Protein AF-A0A418B7Q8-F1 (afdb_monomer_lite)

InterPro domains:
  IPR026971 Condensin subunit 1/Condensin-2 complex subunit D3 [PTHR14222] (1-294)

Organism: NCBI:txid157072

Sequence (397 aa):
MVEVYVPTIAACFMNPDVLLRRNVLLMLTQLILQGYIKWKDSLLHYFLHLVVDDDAELAHLARHVLSGPLLQKTPHLFTTKFVETIFVLNNVILPSVSAVGLVMSDAEVHALSFCGADLFPNRWKIYHFMLNTMSDFQKVDVTGKLTRGILEEVSEQKLPLHDNAKDIQDNSVERVVQDTLLVLSSSEIKLTHGGAGDDDDELEPSSMKEATRKLASKLSKKNLMVNVIPVVIGVKHQLEAKRSPVMRYLLHYIQDLM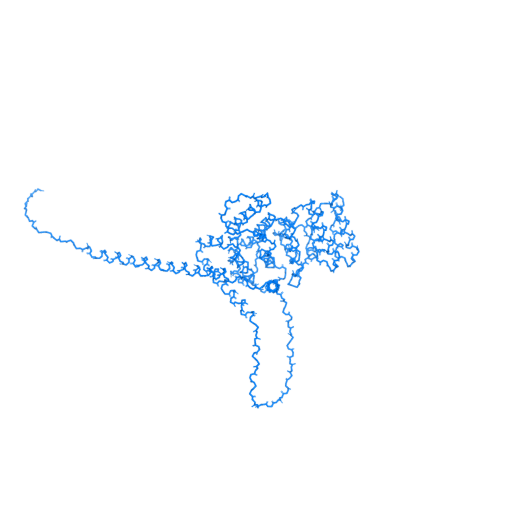TSFKEEVMDVLNTDPQLAKEIAFDLKQYKAMKLAKSRPSLGGGPAVLPGASIVPLGVTSTPLLKKHMTPLTRILRERRASFNDYSDGTLFSVLSWMSESSDCRRRGDENAGLLSDVQAENLAHRAYPHRPAGGVRSRGG

pLDDT: mean 76.62, std 21.75, range [29.36, 98.38]

Foldseek 3Di:
DCAVCLVVLLCLLLPPDPVSVQVSLVVVLVCCLVPVDDDAQLNVLSLLLQCLDPDPVSVVVSLCSVLPSVCVVPVCVCLLCVLVLLLLQLLADDPVVVVSVNPDDSVSSVSSYLFDQVSVVSSVSSLLSSLQSDDLLSLLSSLLCLLVVQLLCVLVCVQPDDLDQVVDDSNHSLSSLLVSLVSLLDPSSDLPCPDDDPDPDPDDQPDPVSVVSVVSVVSSLVCCLPGRLVSLLSSCVSCVSSVYPSNLSSLSSVLSCCQPPVPSNVVNCVVPLVSLVVSLVVNVVSVVVVVVVPDPPPDPDPDDDPDDDDDDDDDPPDPPPPPRQGPVNVVVVVVVVVDDDDRPPSSVVSSVVSVVVVVVVVVVVVVVVVVVVVVVVVVVPPPDDDDDDDDDDYDDD

Structure (mmCIF, N/CA/C/O backbone):
data_AF-A0A418B7Q8-F1
#
_entry.id   AF-A0A418B7Q8-F1
#
loop_
_atom_site.group_PDB
_atom_site.id
_atom_site.type_symbol
_atom_site.label_atom_id
_atom_site.label_alt_id
_atom_site.label_comp_id
_atom_site.label_asym_id
_atom_site.label_entity_id
_atom_site.label_seq_id
_atom_site.pdbx_PDB_ins_code
_atom_site.Cartn_x
_atom_site.Cartn_y
_atom_site.Cartn_z
_atom_site.occupancy
_atom_site.B_iso_or_equiv
_atom_site.auth_seq_id
_atom_site.auth_comp_id
_atom_site.auth_asym_id
_atom_site.auth_atom_id
_atom_site.pdbx_PDB_model_num
ATOM 1 N N . MET A 1 1 ? 10.185 14.971 -26.525 1.00 63.34 1 MET A N 1
ATOM 2 C CA . MET A 1 1 ? 10.301 13.988 -27.630 1.00 63.34 1 MET A CA 1
ATOM 3 C C . MET A 1 1 ? 10.555 12.559 -27.140 1.00 63.34 1 MET A C 1
ATOM 5 O O . MET A 1 1 ? 9.801 11.694 -27.548 1.00 63.34 1 MET A O 1
ATOM 9 N N . VAL A 1 2 ? 11.525 12.287 -26.251 1.00 71.19 2 VAL A N 1
ATOM 10 C CA . VAL A 1 2 ? 11.793 10.913 -25.730 1.00 71.19 2 VAL A CA 1
ATOM 11 C C . VAL A 1 2 ? 10.663 10.376 -24.836 1.00 71.19 2 VAL A C 1
ATOM 13 O O . VAL A 1 2 ? 10.351 9.192 -24.827 1.00 71.19 2 VAL A O 1
ATOM 16 N N . GLU A 1 3 ? 9.997 11.280 -24.129 1.00 74.50 3 GLU A N 1
ATOM 17 C CA . GLU A 1 3 ? 8.957 11.000 -23.141 1.00 74.50 3 GLU A CA 1
ATOM 18 C C . GLU A 1 3 ? 7.726 10.200 -23.610 1.00 74.50 3 GLU A C 1
ATOM 20 O O . GLU A 1 3 ? 7.009 9.677 -22.757 1.00 74.50 3 GLU A O 1
ATOM 25 N N . VAL A 1 4 ? 7.457 10.137 -24.918 1.00 81.50 4 VAL A N 1
ATOM 26 C CA . VAL A 1 4 ? 6.321 9.390 -25.497 1.00 81.50 4 VAL A CA 1
ATOM 27 C C . VAL A 1 4 ? 6.614 7.887 -25.542 1.00 81.50 4 VAL A C 1
ATOM 29 O O . VAL A 1 4 ? 5.703 7.078 -25.436 1.00 81.50 4 VAL A O 1
ATOM 32 N N . TYR A 1 5 ? 7.891 7.509 -25.629 1.00 85.12 5 TYR A N 1
ATOM 33 C CA . TYR A 1 5 ? 8.319 6.112 -25.725 1.00 85.12 5 TYR A CA 1
ATOM 34 C C . TYR A 1 5 ? 8.523 5.446 -24.363 1.00 85.12 5 TYR A C 1
ATOM 36 O O . TYR A 1 5 ? 8.725 4.238 -24.297 1.00 85.12 5 TYR A O 1
ATOM 44 N N . VAL A 1 6 ? 8.482 6.213 -23.269 1.00 86.50 6 VAL A N 1
ATOM 45 C CA . VAL A 1 6 ? 8.775 5.710 -21.919 1.00 86.50 6 VAL A CA 1
ATOM 46 C C . VAL A 1 6 ? 7.870 4.541 -21.517 1.00 86.50 6 VAL A C 1
ATOM 48 O O . VAL A 1 6 ? 8.426 3.541 -21.073 1.00 86.50 6 VAL A O 1
ATOM 51 N N . PRO A 1 7 ? 6.535 4.584 -21.710 1.00 84.88 7 PRO A N 1
ATOM 52 C CA . PRO A 1 7 ? 5.680 3.437 -21.401 1.00 84.88 7 PRO A CA 1
ATOM 53 C C . PRO A 1 7 ? 6.035 2.198 -22.232 1.00 84.88 7 PRO A C 1
ATOM 55 O O . PRO A 1 7 ? 6.138 1.103 -21.693 1.00 84.88 7 PRO A O 1
ATOM 58 N N . THR A 1 8 ? 6.314 2.371 -23.529 1.00 88.06 8 THR A N 1
ATOM 59 C CA . THR A 1 8 ? 6.710 1.272 -24.425 1.00 88.06 8 THR A CA 1
ATOM 60 C C . THR A 1 8 ? 8.033 0.637 -24.003 1.00 88.06 8 THR A C 1
ATOM 62 O O . THR A 1 8 ? 8.157 -0.582 -24.005 1.00 88.06 8 THR A O 1
ATOM 65 N N . ILE A 1 9 ? 9.016 1.450 -23.609 1.00 91.62 9 ILE A N 1
ATOM 66 C CA . ILE A 1 9 ? 10.303 0.963 -23.100 1.00 91.62 9 ILE A CA 1
ATOM 67 C C . ILE A 1 9 ? 10.104 0.273 -21.744 1.00 91.62 9 ILE A C 1
ATOM 69 O O . ILE A 1 9 ? 10.672 -0.790 -21.517 1.00 91.62 9 ILE A O 1
ATOM 73 N N . ALA A 1 10 ? 9.285 0.837 -20.853 1.00 91.44 10 ALA A N 1
ATOM 74 C CA . ALA A 1 10 ? 9.003 0.260 -19.540 1.00 91.44 10 ALA A CA 1
ATOM 75 C C . ALA A 1 10 ? 8.251 -1.080 -19.634 1.00 91.44 10 ALA A C 1
ATOM 77 O O . ALA A 1 10 ? 8.519 -1.983 -18.844 1.00 91.44 10 ALA A O 1
ATOM 78 N N . ALA A 1 11 ? 7.395 -1.262 -20.644 1.00 91.00 11 ALA A N 1
ATOM 79 C CA . ALA A 1 11 ? 6.723 -2.532 -20.918 1.00 91.00 11 ALA A CA 1
ATOM 80 C C . ALA A 1 11 ? 7.703 -3.692 -21.179 1.00 91.00 11 ALA A C 1
ATOM 82 O O . ALA A 1 11 ? 7.358 -4.850 -20.942 1.00 91.00 11 ALA A O 1
ATOM 83 N N . CYS A 1 12 ? 8.954 -3.410 -21.570 1.00 94.50 12 CYS A N 1
ATOM 84 C CA . CYS A 1 12 ? 10.000 -4.429 -21.668 1.00 94.50 12 CYS A CA 1
ATOM 85 C C . CYS A 1 12 ? 10.327 -5.098 -20.321 1.00 94.50 12 CYS A C 1
ATOM 87 O O . CYS A 1 12 ? 10.913 -6.175 -20.329 1.00 94.50 12 CYS A O 1
ATOM 89 N N . PHE A 1 13 ? 9.929 -4.533 -19.174 1.00 94.31 13 PHE A N 1
ATOM 90 C CA . PHE A 1 13 ? 10.011 -5.211 -17.873 1.00 94.31 13 PHE A CA 1
ATOM 91 C C . PHE A 1 13 ? 9.101 -6.433 -17.753 1.00 94.31 13 PHE A C 1
ATOM 93 O O . PHE A 1 13 ? 9.298 -7.232 -16.850 1.00 94.31 13 PHE A O 1
ATOM 100 N N . MET A 1 14 ? 8.144 -6.614 -18.661 1.00 92.06 14 MET A N 1
ATOM 101 C CA . MET A 1 14 ? 7.314 -7.823 -18.727 1.00 92.06 14 MET A CA 1
ATOM 102 C C . MET A 1 14 ? 7.863 -8.851 -19.719 1.00 92.06 14 MET A C 1
ATOM 104 O O . MET A 1 14 ? 7.254 -9.894 -19.946 1.00 92.06 14 MET A O 1
ATOM 108 N N . ASN A 1 15 ? 8.994 -8.558 -20.367 1.00 94.75 15 ASN A N 1
ATOM 109 C CA . ASN A 1 15 ? 9.578 -9.461 -21.345 1.00 94.75 15 ASN A CA 1
ATOM 110 C C . ASN A 1 15 ? 10.195 -10.682 -20.643 1.00 94.75 15 ASN A C 1
ATOM 112 O O . ASN A 1 15 ? 10.831 -10.499 -19.605 1.00 94.75 15 ASN A O 1
ATOM 116 N N . PRO A 1 16 ? 10.069 -11.906 -21.188 1.00 94.75 16 PRO A N 1
ATOM 117 C CA . PRO A 1 16 ? 10.683 -13.099 -20.601 1.00 94.75 16 PRO A CA 1
ATOM 118 C C . PRO A 1 16 ? 12.219 -13.044 -20.526 1.00 94.75 16 PRO A C 1
ATOM 120 O O . PRO A 1 16 ? 12.795 -13.728 -19.684 1.00 94.75 16 PRO A O 1
ATOM 123 N N . ASP A 1 17 ? 12.887 -12.246 -21.367 1.00 97.19 17 ASP A N 1
ATOM 124 C CA . ASP A 1 17 ? 14.346 -12.115 -21.354 1.00 97.19 17 ASP A CA 1
ATOM 125 C C . ASP A 1 17 ? 14.847 -11.247 -20.185 1.00 97.19 17 ASP A C 1
ATOM 127 O O . ASP A 1 17 ? 14.722 -10.018 -20.180 1.00 97.19 17 ASP A O 1
ATOM 131 N N . VAL A 1 18 ? 15.488 -11.900 -19.212 1.00 97.19 18 VAL A N 1
ATOM 132 C CA . VAL A 1 18 ? 16.089 -11.275 -18.023 1.00 97.19 18 VAL A CA 1
ATOM 133 C C . VAL A 1 18 ? 17.151 -10.234 -18.396 1.00 97.19 18 VAL A C 1
ATOM 135 O O . VAL A 1 18 ? 17.241 -9.188 -17.745 1.00 97.19 18 VAL A O 1
ATOM 138 N N . LEU A 1 19 ? 17.941 -10.469 -19.453 1.00 96.81 19 LEU A N 1
ATOM 139 C CA . LEU A 1 19 ? 18.976 -9.524 -19.883 1.00 96.81 19 LEU A CA 1
ATOM 140 C C . LEU A 1 19 ? 18.351 -8.238 -20.420 1.00 96.81 19 LEU A C 1
ATOM 142 O O . LEU A 1 19 ? 18.812 -7.144 -20.080 1.00 96.81 19 LEU A O 1
ATOM 146 N N . LEU A 1 20 ? 17.273 -8.354 -21.201 1.00 97.12 20 LEU A N 1
ATOM 147 C CA . LEU A 1 20 ? 16.509 -7.199 -21.658 1.00 97.12 20 LEU A CA 1
ATOM 148 C C . LEU A 1 20 ? 15.931 -6.423 -20.470 1.00 97.12 20 LEU A C 1
ATOM 150 O O . LEU A 1 20 ? 16.161 -5.215 -20.382 1.00 97.12 20 LEU A O 1
ATOM 154 N N . ARG A 1 21 ? 15.253 -7.097 -19.527 1.00 97.50 21 ARG A N 1
ATOM 155 C CA . ARG A 1 21 ? 14.695 -6.439 -18.329 1.00 97.50 21 ARG A CA 1
ATOM 156 C C . ARG A 1 21 ? 15.773 -5.681 -17.548 1.00 97.50 21 ARG A C 1
ATOM 158 O O . ARG A 1 21 ? 15.594 -4.506 -17.224 1.00 97.50 21 ARG A O 1
ATOM 165 N N . ARG A 1 22 ? 16.930 -6.313 -17.316 1.00 97.88 22 ARG A N 1
ATOM 166 C CA . ARG A 1 22 ? 18.082 -5.714 -16.622 1.00 97.88 22 ARG A CA 1
ATOM 167 C C . ARG A 1 22 ? 18.630 -4.486 -17.350 1.00 97.88 22 ARG A C 1
ATOM 169 O O . ARG A 1 22 ? 18.852 -3.451 -16.722 1.00 97.88 22 ARG A O 1
ATOM 176 N N . ASN A 1 23 ? 18.847 -4.581 -18.660 1.00 97.44 23 ASN A N 1
ATOM 177 C CA . ASN A 1 23 ? 19.384 -3.475 -19.456 1.00 97.44 23 ASN A CA 1
ATOM 178 C C . ASN A 1 23 ? 18.423 -2.284 -19.482 1.00 97.44 23 ASN A C 1
ATOM 180 O O . ASN A 1 23 ? 18.850 -1.139 -19.321 1.00 97.44 23 ASN A O 1
ATOM 184 N N . VAL A 1 24 ? 17.122 -2.549 -19.614 1.00 97.12 24 VAL A N 1
ATOM 185 C CA . VAL A 1 24 ? 16.088 -1.512 -19.562 1.00 97.12 24 VAL A CA 1
ATOM 186 C C . VAL A 1 24 ? 16.040 -0.859 -18.182 1.00 97.12 24 VAL A C 1
ATOM 188 O O . VAL A 1 24 ? 15.937 0.365 -18.104 1.00 97.12 24 VAL A O 1
ATOM 191 N N . LEU A 1 25 ? 16.190 -1.633 -17.099 1.00 97.25 25 LEU A N 1
ATOM 192 C CA . LEU A 1 25 ? 16.186 -1.106 -15.733 1.00 97.25 25 LEU A CA 1
ATOM 193 C C . LEU A 1 25 ? 17.332 -0.113 -15.546 1.00 97.25 25 LEU A C 1
ATOM 195 O O . LEU A 1 25 ? 17.110 1.012 -15.096 1.00 97.25 25 LEU A O 1
ATOM 199 N N . LEU A 1 26 ? 18.547 -0.501 -15.934 1.00 96.94 26 LEU A N 1
ATOM 200 C CA . LEU A 1 26 ? 19.730 0.351 -15.821 1.00 96.94 26 LEU A CA 1
ATOM 201 C C . LEU A 1 26 ? 19.615 1.605 -16.697 1.00 96.94 26 LEU A C 1
ATOM 203 O O . LEU A 1 26 ? 19.874 2.708 -16.216 1.00 96.94 26 LEU A O 1
ATOM 207 N N . MET A 1 27 ? 19.170 1.452 -17.945 1.00 96.06 27 MET A N 1
ATOM 208 C CA . MET A 1 27 ? 18.976 2.565 -18.875 1.00 96.06 27 MET A CA 1
ATOM 209 C C . MET A 1 27 ? 17.941 3.570 -18.351 1.00 96.06 27 MET A C 1
ATOM 211 O O . MET A 1 27 ? 18.242 4.759 -18.248 1.00 96.06 27 MET A O 1
ATOM 215 N N . LEU A 1 28 ? 16.733 3.121 -17.986 1.00 95.06 28 LEU A N 1
ATOM 216 C CA . LEU A 1 28 ? 15.683 4.012 -17.474 1.00 95.06 28 LEU A CA 1
ATOM 217 C C . LEU A 1 28 ? 16.121 4.695 -16.178 1.00 95.06 28 LEU A C 1
ATOM 219 O O . LEU A 1 28 ? 15.894 5.891 -16.009 1.00 95.06 28 LEU A O 1
ATOM 223 N N . THR A 1 29 ? 16.817 3.972 -15.301 1.00 95.19 29 THR A N 1
ATOM 224 C CA . THR A 1 29 ? 17.395 4.542 -14.079 1.00 95.19 29 THR A CA 1
ATOM 225 C C . THR A 1 29 ? 18.360 5.679 -14.395 1.00 95.19 29 THR A C 1
ATOM 227 O O . THR A 1 29 ? 18.221 6.764 -13.836 1.00 95.19 29 THR A O 1
ATOM 230 N N . GLN A 1 30 ? 19.309 5.478 -15.314 1.00 95.31 30 GLN A N 1
ATOM 231 C CA . GLN A 1 30 ? 20.268 6.518 -15.703 1.00 95.31 30 GLN A CA 1
ATOM 232 C C . GLN A 1 30 ? 19.572 7.747 -16.293 1.00 95.31 30 GLN A C 1
ATOM 234 O O . GLN A 1 30 ? 19.874 8.870 -15.889 1.00 95.31 30 GLN A O 1
ATOM 239 N N . LEU A 1 31 ? 18.592 7.544 -17.177 1.00 93.88 31 LEU A N 1
ATOM 240 C CA . LEU A 1 31 ? 17.830 8.636 -17.784 1.00 93.88 31 LEU A CA 1
ATOM 241 C C . LEU A 1 31 ? 17.041 9.443 -16.743 1.00 93.88 31 LEU A C 1
ATOM 243 O O . LEU A 1 31 ? 17.007 10.675 -16.816 1.00 93.88 31 LEU A O 1
ATOM 247 N N . ILE A 1 32 ? 16.451 8.774 -15.745 1.00 92.94 32 ILE A N 1
ATOM 248 C CA . ILE A 1 32 ? 15.782 9.443 -14.623 1.00 92.94 32 ILE A CA 1
ATOM 249 C C . ILE A 1 32 ? 16.805 10.223 -13.797 1.00 92.94 32 ILE A C 1
ATOM 251 O O . ILE A 1 32 ? 16.600 11.408 -13.530 1.00 92.94 32 ILE A O 1
ATOM 255 N N . LEU A 1 33 ? 17.934 9.613 -13.422 1.00 93.62 33 LEU A N 1
ATOM 256 C CA . LEU A 1 33 ? 18.963 10.247 -12.589 1.00 93.62 33 LEU A CA 1
ATOM 257 C C . LEU A 1 33 ? 19.615 11.458 -13.262 1.00 93.62 33 LEU A C 1
ATOM 259 O O . LEU A 1 33 ? 19.807 12.481 -12.605 1.00 93.62 33 LEU A O 1
ATOM 263 N N . GLN A 1 34 ? 19.835 11.401 -14.573 1.00 94.00 34 GLN A N 1
ATOM 264 C CA . GLN A 1 34 ? 20.354 12.514 -15.374 1.00 94.00 34 GLN A CA 1
ATOM 265 C C . GLN A 1 34 ? 19.292 13.583 -15.684 1.00 94.00 34 GLN A C 1
ATOM 267 O O . GLN A 1 34 ? 19.628 14.677 -16.118 1.00 94.00 34 GLN A O 1
ATOM 272 N N . GLY A 1 35 ? 18.011 13.309 -15.407 1.00 90.00 35 GLY A N 1
ATOM 273 C CA . GLY A 1 35 ? 16.923 14.279 -15.574 1.00 90.00 35 GLY A CA 1
ATOM 274 C C . GLY A 1 35 ? 16.369 14.369 -16.994 1.00 90.00 35 GLY A C 1
ATOM 275 O O . GLY A 1 35 ? 15.616 15.294 -17.285 1.00 90.00 35 GLY A O 1
ATOM 276 N N . TYR A 1 36 ? 16.692 13.403 -17.858 1.00 89.62 36 TYR A N 1
ATOM 277 C CA . TYR A 1 36 ? 16.102 13.286 -19.193 1.00 89.62 36 TYR A CA 1
ATOM 278 C C . TYR A 1 36 ? 14.656 12.777 -19.155 1.00 89.62 36 TYR A C 1
ATOM 280 O O . TYR A 1 36 ? 13.881 13.061 -20.066 1.00 89.62 36 TYR A O 1
ATOM 288 N N . ILE A 1 37 ? 14.296 12.023 -18.109 1.00 88.19 37 ILE A N 1
ATOM 289 C CA . ILE A 1 37 ? 12.949 11.492 -17.874 1.00 88.19 37 ILE A CA 1
ATOM 290 C C . ILE A 1 37 ? 12.502 11.860 -16.454 1.00 88.19 37 ILE A C 1
ATOM 292 O O . ILE A 1 37 ? 13.276 11.763 -15.502 1.00 88.19 37 ILE A O 1
ATOM 296 N N . LYS A 1 38 ? 11.238 12.265 -16.303 1.00 83.06 38 LYS A N 1
ATOM 297 C CA . LYS A 1 38 ? 10.583 12.457 -15.000 1.00 83.06 38 LYS A CA 1
ATOM 298 C C . LYS A 1 38 ? 9.802 11.206 -14.596 1.00 83.06 38 LYS A C 1
ATOM 300 O O . LYS A 1 38 ? 9.367 10.443 -15.455 1.00 83.06 38 LYS A O 1
ATOM 305 N N . TRP A 1 39 ? 9.567 11.037 -13.295 1.00 82.06 39 TRP A N 1
ATOM 306 C CA . TRP A 1 39 ? 8.590 10.070 -12.791 1.00 82.06 39 TRP A CA 1
ATOM 307 C C . TRP A 1 39 ? 7.199 10.419 -13.326 1.00 82.06 39 TRP A C 1
ATOM 309 O O . TRP A 1 39 ? 6.574 11.364 -12.852 1.00 82.06 39 TRP A O 1
ATOM 319 N N . LYS A 1 40 ? 6.752 9.691 -14.350 1.00 71.06 40 LYS A N 1
ATOM 320 C CA . LYS A 1 40 ? 5.365 9.709 -14.830 1.00 71.06 40 LYS A CA 1
ATOM 321 C C . LYS A 1 40 ? 4.528 8.701 -14.050 1.00 71.06 40 LYS A C 1
ATOM 323 O O . LYS A 1 40 ? 5.089 7.786 -13.446 1.00 71.06 40 LYS A O 1
ATOM 328 N N . ASP A 1 41 ? 3.209 8.855 -14.110 1.00 64.31 41 ASP A N 1
ATOM 329 C CA . ASP A 1 41 ? 2.259 8.141 -13.249 1.00 64.31 41 ASP A CA 1
ATOM 330 C C . ASP A 1 41 ? 2.405 6.611 -13.311 1.00 64.31 41 ASP A C 1
ATOM 332 O O . ASP A 1 41 ? 2.506 5.957 -12.274 1.00 6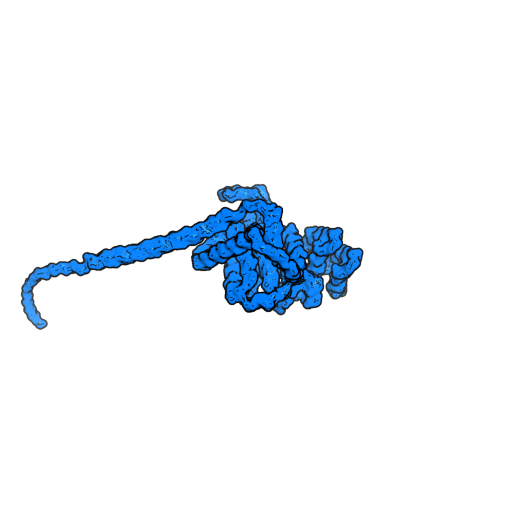4.31 41 ASP A O 1
ATOM 336 N N . SER A 1 42 ? 2.592 6.033 -14.499 1.00 75.56 42 SER A N 1
ATOM 337 C CA . SER A 1 42 ? 2.766 4.582 -14.646 1.00 75.56 42 SER A CA 1
ATOM 338 C C . SER A 1 42 ? 4.176 4.060 -14.347 1.00 75.56 42 SER A C 1
ATOM 340 O O . SER A 1 42 ? 4.330 2.892 -13.990 1.00 75.56 42 SER A O 1
ATOM 342 N N . LEU A 1 43 ? 5.222 4.889 -14.469 1.00 88.12 43 LEU A N 1
ATOM 343 C CA . LEU A 1 43 ? 6.612 4.410 -14.506 1.00 88.12 43 LEU A CA 1
ATOM 344 C C . LEU A 1 43 ? 7.038 3.735 -13.200 1.00 88.12 43 LEU A C 1
ATOM 346 O O . LEU A 1 43 ? 7.758 2.739 -13.224 1.00 88.12 43 LEU A O 1
ATOM 350 N N . LEU A 1 44 ? 6.568 4.246 -12.061 1.00 91.56 44 LEU A N 1
ATOM 351 C CA . LEU A 1 44 ? 6.838 3.627 -10.767 1.00 91.56 44 LEU A CA 1
ATOM 352 C C . LEU A 1 44 ? 6.315 2.187 -10.709 1.00 91.56 44 LEU A C 1
ATOM 354 O O . LEU A 1 44 ? 7.022 1.310 -10.224 1.00 91.56 44 LEU A O 1
ATOM 358 N N . HIS A 1 45 ? 5.112 1.928 -11.219 1.00 91.94 45 HIS A N 1
ATOM 359 C CA . HIS A 1 45 ? 4.479 0.613 -11.139 1.00 91.94 45 HIS A CA 1
ATOM 360 C C . HIS A 1 45 ? 5.256 -0.445 -11.931 1.00 91.94 45 HIS A C 1
ATOM 362 O O . HIS A 1 45 ? 5.416 -1.566 -11.452 1.00 91.94 45 HIS A O 1
ATOM 368 N N . TYR A 1 46 ? 5.843 -0.070 -13.072 1.00 93.50 46 TYR A N 1
ATOM 369 C CA . TYR A 1 46 ? 6.772 -0.930 -13.810 1.00 93.50 46 TYR A CA 1
ATOM 370 C C . TYR A 1 46 ? 7.995 -1.308 -12.958 1.00 93.50 46 TYR A C 1
ATOM 372 O O . TYR A 1 46 ? 8.348 -2.481 -12.858 1.00 93.50 46 TYR A O 1
ATOM 380 N N . PHE A 1 47 ? 8.617 -0.339 -12.282 1.00 95.50 47 PHE A N 1
ATOM 381 C CA . PHE A 1 47 ? 9.743 -0.616 -11.384 1.00 95.50 47 PHE A CA 1
ATOM 382 C C . PHE A 1 47 ? 9.333 -1.468 -10.169 1.00 95.50 47 PHE A C 1
ATOM 384 O O . PHE A 1 47 ? 10.087 -2.349 -9.760 1.00 95.50 47 PHE A O 1
ATOM 391 N N . LEU A 1 48 ? 8.147 -1.234 -9.596 1.00 95.50 48 LEU A N 1
ATOM 392 C CA . LEU A 1 48 ? 7.623 -2.033 -8.484 1.00 95.50 48 LEU A CA 1
ATOM 393 C C . LEU A 1 48 ? 7.319 -3.477 -8.897 1.00 95.50 48 LEU A C 1
ATOM 395 O O . LEU A 1 48 ? 7.469 -4.374 -8.074 1.00 95.50 48 LEU A O 1
ATOM 399 N N . HIS A 1 49 ? 6.962 -3.728 -10.157 1.00 94.88 49 HIS A N 1
ATOM 400 C CA . HIS A 1 49 ? 6.818 -5.092 -10.661 1.00 94.88 49 HIS A CA 1
ATOM 401 C C . HIS A 1 49 ? 8.151 -5.858 -10.605 1.00 94.88 49 HIS A C 1
ATOM 403 O O . HIS A 1 49 ? 8.186 -7.002 -10.160 1.00 94.88 49 HIS A O 1
ATOM 409 N N . LEU A 1 50 ? 9.269 -5.197 -10.934 1.00 97.00 50 LEU A N 1
ATOM 410 C CA . LEU A 1 50 ? 10.602 -5.804 -10.843 1.00 97.00 50 LEU A CA 1
ATOM 411 C C . LEU A 1 50 ? 11.061 -6.073 -9.402 1.00 97.00 50 LEU A C 1
ATOM 413 O O . LEU A 1 50 ? 11.930 -6.909 -9.189 1.00 97.00 50 LEU A O 1
ATOM 417 N N . VAL A 1 51 ? 10.497 -5.410 -8.386 1.00 97.00 51 VAL A N 1
ATOM 418 C CA . VAL A 1 51 ? 10.835 -5.683 -6.968 1.00 97.00 51 VAL A CA 1
ATOM 419 C C . VAL A 1 51 ? 10.515 -7.128 -6.573 1.00 97.00 51 VAL A C 1
ATOM 421 O O . VAL A 1 51 ? 11.118 -7.666 -5.640 1.00 97.00 51 VAL A O 1
ATOM 424 N N . VAL A 1 52 ? 9.573 -7.752 -7.278 1.00 96.75 52 VAL A N 1
ATOM 425 C CA . VAL A 1 52 ? 9.112 -9.128 -7.066 1.00 96.75 52 VAL A CA 1
ATOM 426 C C . VAL A 1 52 ? 9.356 -10.013 -8.291 1.00 96.75 52 VAL A C 1
ATOM 428 O O . VAL A 1 52 ? 8.643 -10.996 -8.467 1.00 96.75 52 VAL A O 1
ATOM 431 N N . ASP A 1 53 ? 10.351 -9.664 -9.112 1.00 97.19 53 ASP A N 1
ATOM 432 C CA . ASP A 1 53 ? 10.761 -10.440 -10.286 1.00 97.19 53 ASP A CA 1
ATOM 433 C C . ASP A 1 53 ? 11.141 -11.887 -9.911 1.00 97.19 53 ASP A C 1
ATOM 435 O O . ASP A 1 53 ? 11.645 -12.148 -8.811 1.00 97.19 53 ASP A O 1
ATOM 439 N N . ASP A 1 54 ? 10.900 -12.820 -10.834 1.00 94.88 54 ASP A N 1
ATOM 440 C CA . ASP A 1 54 ? 11.257 -14.233 -10.677 1.00 94.88 54 ASP A CA 1
ATOM 441 C C . ASP A 1 54 ? 12.781 -14.437 -10.591 1.00 94.88 54 ASP A C 1
ATOM 443 O O . ASP A 1 54 ? 13.249 -15.348 -9.902 1.00 94.88 54 ASP A O 1
ATOM 447 N N . ASP A 1 55 ? 13.569 -13.582 -11.256 1.00 97.44 55 ASP A N 1
ATOM 448 C CA . ASP A 1 55 ? 15.024 -13.556 -11.136 1.00 97.44 55 ASP A CA 1
ATOM 449 C C . ASP A 1 55 ? 15.448 -12.778 -9.880 1.00 97.44 55 ASP A C 1
ATOM 451 O O . ASP A 1 55 ? 15.273 -11.562 -9.761 1.00 97.44 55 ASP A O 1
ATOM 455 N N . ALA A 1 56 ? 16.038 -13.493 -8.919 1.00 96.75 56 ALA A N 1
ATOM 456 C CA . ALA A 1 56 ? 16.375 -12.939 -7.609 1.00 96.75 56 ALA A CA 1
ATOM 457 C C . ALA A 1 56 ? 17.411 -11.802 -7.675 1.00 96.75 56 ALA A C 1
ATOM 459 O O . ALA A 1 56 ? 17.336 -10.856 -6.883 1.00 96.75 56 ALA A O 1
ATOM 460 N N . GLU A 1 57 ? 18.356 -11.877 -8.617 1.00 97.06 57 GLU A N 1
ATOM 461 C CA . GLU A 1 57 ? 19.391 -10.861 -8.822 1.00 97.06 57 GLU A CA 1
ATOM 462 C C . GLU A 1 57 ? 18.791 -9.571 -9.386 1.00 97.06 57 GLU A C 1
ATOM 464 O O . GLU A 1 57 ? 19.083 -8.475 -8.899 1.00 97.06 57 GLU A O 1
ATOM 469 N N . LEU A 1 58 ? 17.897 -9.683 -10.370 1.00 97.62 58 LEU A N 1
ATOM 470 C CA . LEU A 1 58 ? 17.161 -8.552 -10.916 1.00 97.62 58 LEU A CA 1
ATOM 471 C C . LEU A 1 58 ? 16.228 -7.932 -9.871 1.00 97.62 58 LEU A C 1
ATOM 473 O O . LEU A 1 58 ? 16.226 -6.709 -9.716 1.00 97.62 58 LEU A O 1
ATOM 477 N N . ALA A 1 59 ? 15.515 -8.745 -9.088 1.00 97.56 59 ALA A N 1
ATOM 478 C CA . ALA A 1 59 ? 14.683 -8.256 -7.991 1.00 97.56 59 ALA A CA 1
ATOM 479 C C . ALA A 1 59 ? 15.500 -7.542 -6.903 1.00 97.56 59 ALA A C 1
ATOM 481 O O . ALA A 1 59 ? 15.057 -6.556 -6.302 1.00 97.56 59 ALA A O 1
ATOM 482 N N . HIS A 1 60 ? 16.715 -8.017 -6.620 1.00 97.38 60 HIS A N 1
ATOM 483 C CA . HIS A 1 60 ? 17.639 -7.335 -5.718 1.00 97.38 60 HIS A CA 1
ATOM 484 C C . HIS A 1 60 ? 18.125 -6.000 -6.300 1.00 97.38 60 HIS A C 1
ATOM 486 O O . HIS A 1 60 ? 18.067 -4.978 -5.612 1.00 97.38 60 HIS A O 1
ATOM 492 N N . LEU A 1 61 ? 18.526 -5.984 -7.574 1.00 97.75 61 LEU A N 1
ATOM 493 C CA . LEU A 1 61 ? 18.955 -4.776 -8.276 1.00 97.75 61 LEU A CA 1
ATOM 494 C C . LEU A 1 61 ? 17.843 -3.719 -8.321 1.00 97.75 61 LEU A C 1
ATOM 496 O O . LEU A 1 61 ? 18.099 -2.556 -8.013 1.00 97.75 61 LEU A O 1
ATOM 500 N N . ALA A 1 62 ? 16.610 -4.116 -8.644 1.00 97.56 62 ALA A N 1
ATOM 501 C CA . ALA A 1 62 ? 15.452 -3.228 -8.675 1.00 97.56 62 ALA A CA 1
ATOM 502 C C . ALA A 1 62 ? 15.199 -2.587 -7.306 1.00 97.56 62 ALA A C 1
ATOM 504 O O . ALA A 1 62 ? 15.056 -1.366 -7.217 1.00 97.56 62 ALA A O 1
ATOM 505 N N . ARG A 1 63 ? 15.235 -3.386 -6.228 1.00 97.56 63 ARG A N 1
ATOM 506 C CA . ARG A 1 63 ? 15.129 -2.877 -4.852 1.00 97.56 63 ARG A CA 1
ATOM 507 C C . ARG A 1 63 ? 16.235 -1.880 -4.533 1.00 97.56 63 ARG A C 1
ATOM 509 O O . ARG A 1 63 ? 15.922 -0.795 -4.060 1.00 97.56 63 ARG A O 1
ATOM 516 N N . HIS A 1 64 ? 17.492 -2.214 -4.829 1.00 96.69 64 HIS A N 1
ATOM 517 C CA . HIS A 1 64 ? 18.641 -1.346 -4.558 1.00 96.69 64 HIS A CA 1
ATOM 518 C C . HIS A 1 64 ? 18.534 0.001 -5.284 1.00 96.69 64 HIS A C 1
ATOM 520 O O . HIS A 1 64 ? 18.722 1.062 -4.688 1.00 96.69 64 HIS A O 1
ATOM 526 N N . VAL A 1 65 ? 18.193 -0.037 -6.571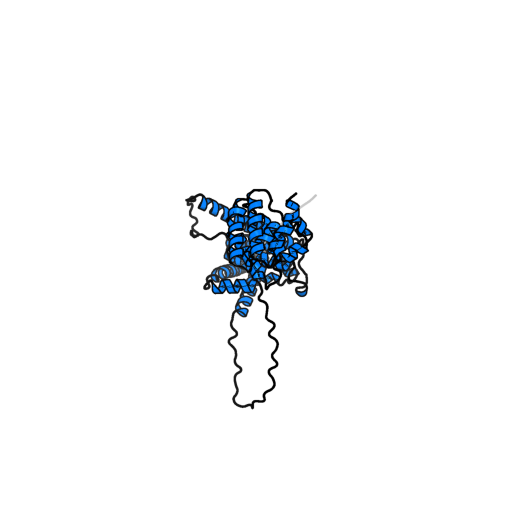 1.00 96.25 65 VAL A N 1
ATOM 527 C CA . VAL A 1 65 ? 18.039 1.150 -7.413 1.00 96.25 65 VAL A CA 1
ATOM 528 C C . VAL A 1 65 ? 16.891 2.037 -6.926 1.00 96.25 65 VAL A C 1
ATOM 530 O O . VAL A 1 65 ? 17.063 3.253 -6.811 1.00 96.25 65 VAL A O 1
ATOM 533 N N . LEU A 1 66 ? 15.741 1.437 -6.603 1.00 95.31 66 LEU A N 1
ATOM 534 C CA . LEU A 1 66 ? 14.574 2.156 -6.102 1.00 95.31 66 LEU A CA 1
ATOM 535 C C . LEU A 1 66 ? 14.814 2.762 -4.720 1.00 95.31 66 LEU A C 1
ATOM 537 O O . LEU A 1 66 ? 14.507 3.933 -4.536 1.00 95.31 66 LEU A O 1
ATOM 541 N N . SER A 1 67 ? 15.367 2.009 -3.763 1.00 94.44 67 SER A N 1
ATOM 542 C CA . SER A 1 67 ? 15.581 2.492 -2.391 1.00 94.44 67 SER A CA 1
ATOM 543 C C . SER A 1 67 ? 16.797 3.409 -2.240 1.00 94.44 67 SER A C 1
ATOM 545 O O . SER A 1 67 ? 16.920 4.094 -1.229 1.00 94.44 67 SER A O 1
ATOM 547 N N . GLY A 1 68 ? 17.722 3.387 -3.202 1.00 93.50 68 GLY A N 1
ATOM 548 C CA . GLY A 1 68 ? 18.945 4.182 -3.186 1.00 93.50 68 GLY A CA 1
ATOM 549 C C . GLY A 1 68 ? 18.839 5.415 -4.085 1.00 93.50 68 GLY A C 1
ATOM 550 O O . GLY A 1 68 ? 18.206 6.403 -3.707 1.00 93.50 68 GLY A O 1
ATOM 551 N N . PRO A 1 69 ? 19.472 5.396 -5.270 1.00 93.62 69 PRO A N 1
ATOM 552 C CA . PRO A 1 69 ? 19.663 6.593 -6.084 1.00 93.62 69 PRO A CA 1
ATOM 553 C C . PRO A 1 69 ? 18.344 7.236 -6.537 1.00 93.62 69 PRO A C 1
ATOM 555 O O . PRO A 1 69 ? 18.233 8.462 -6.588 1.00 93.62 69 PRO A O 1
ATOM 558 N N . LEU A 1 70 ? 17.319 6.436 -6.839 1.00 92.88 70 LEU A N 1
ATOM 559 C CA . LEU A 1 70 ? 16.035 6.956 -7.303 1.00 92.88 70 LEU A CA 1
ATOM 560 C C . LEU A 1 70 ? 15.230 7.636 -6.192 1.00 92.88 70 LEU A C 1
ATOM 562 O O . LEU A 1 70 ? 14.680 8.717 -6.417 1.00 92.88 70 LEU A O 1
ATOM 566 N N . LEU A 1 71 ? 15.203 7.055 -4.990 1.00 91.19 71 LEU A N 1
ATOM 567 C CA . LEU A 1 71 ? 14.554 7.678 -3.838 1.00 91.19 71 LEU A CA 1
ATOM 568 C C . LEU A 1 71 ? 15.309 8.929 -3.375 1.00 91.19 71 LEU A C 1
ATOM 570 O O . LEU A 1 71 ? 14.674 9.917 -3.029 1.00 91.19 71 LEU A O 1
ATOM 574 N N . GLN A 1 72 ? 16.644 8.951 -3.455 1.00 92.50 72 GLN A N 1
ATOM 575 C CA . GLN A 1 72 ? 17.421 10.175 -3.207 1.00 92.50 72 GLN A CA 1
ATOM 576 C C . GLN A 1 72 ? 17.027 11.308 -4.162 1.00 92.50 72 GLN A C 1
ATOM 578 O O . GLN A 1 72 ? 16.911 12.459 -3.742 1.00 92.50 72 GLN A O 1
ATOM 583 N N . LYS A 1 73 ? 16.773 10.988 -5.437 1.00 91.62 73 LYS A N 1
ATOM 584 C CA . LYS A 1 73 ? 16.308 11.969 -6.423 1.00 91.62 73 LYS A CA 1
ATOM 585 C C . LYS A 1 73 ? 14.856 12.402 -6.201 1.00 91.62 73 LYS A C 1
ATOM 587 O O . LYS A 1 73 ? 14.493 13.528 -6.539 1.00 91.62 73 LYS A O 1
ATOM 592 N N . THR A 1 74 ? 13.996 11.528 -5.686 1.00 91.19 74 THR A N 1
ATOM 593 C CA . THR A 1 74 ? 12.574 11.832 -5.453 1.00 91.19 74 THR A CA 1
ATOM 594 C C . THR A 1 74 ? 12.116 11.264 -4.104 1.00 91.19 74 THR A C 1
ATOM 596 O O . THR A 1 74 ? 11.442 10.235 -4.066 1.00 91.19 74 THR A O 1
ATOM 599 N N . PRO A 1 75 ? 12.433 11.940 -2.979 1.00 92.50 75 PRO A N 1
ATOM 600 C CA . PRO A 1 75 ? 12.261 11.378 -1.630 1.00 92.50 75 PRO A CA 1
ATOM 601 C C . PRO A 1 75 ? 10.823 11.021 -1.246 1.00 92.50 75 PRO A C 1
ATOM 603 O O . PRO A 1 75 ? 10.599 10.154 -0.406 1.00 92.50 75 PRO A O 1
ATOM 606 N N . HIS A 1 76 ? 9.837 11.677 -1.860 1.00 91.69 76 HIS A N 1
ATOM 607 C CA . HIS A 1 76 ? 8.410 11.470 -1.595 1.00 91.69 76 HIS A CA 1
ATOM 608 C C . HIS A 1 76 ? 7.735 10.529 -2.604 1.00 91.69 76 HIS A C 1
ATOM 610 O O . HIS A 1 76 ? 6.507 10.449 -2.630 1.00 91.69 76 HIS A O 1
ATOM 616 N N . LEU A 1 77 ? 8.506 9.832 -3.449 1.00 92.00 77 LEU A N 1
ATOM 617 C CA . LEU A 1 77 ? 7.975 8.984 -4.521 1.00 92.00 77 LEU A CA 1
ATOM 618 C C . LEU A 1 77 ? 6.962 7.968 -3.983 1.00 92.00 77 LEU A C 1
ATOM 620 O O . LEU A 1 77 ? 5.806 7.955 -4.405 1.00 92.00 77 LEU A O 1
ATOM 624 N N . PHE A 1 78 ? 7.363 7.178 -2.987 1.00 94.31 78 PHE A N 1
ATOM 625 C CA . PHE A 1 78 ? 6.485 6.160 -2.423 1.00 94.31 78 PHE A CA 1
ATOM 626 C C . PHE A 1 78 ? 5.342 6.750 -1.601 1.00 94.31 78 PHE A C 1
ATOM 628 O O . PHE A 1 78 ? 4.230 6.242 -1.691 1.00 94.31 78 PHE A O 1
ATOM 635 N N . THR A 1 79 ? 5.556 7.829 -0.837 1.00 93.56 79 THR A N 1
ATOM 636 C CA . THR A 1 79 ? 4.461 8.420 -0.044 1.00 93.56 79 THR A CA 1
ATOM 637 C C . THR A 1 79 ? 3.393 9.064 -0.913 1.00 93.56 79 THR A C 1
ATOM 639 O O . THR A 1 79 ? 2.240 9.169 -0.500 1.00 93.56 79 THR A O 1
ATOM 642 N N . THR A 1 80 ? 3.760 9.530 -2.104 1.00 91.25 80 THR A N 1
ATOM 643 C CA . THR A 1 80 ? 2.825 10.136 -3.057 1.00 91.25 80 THR A CA 1
ATOM 644 C C . THR A 1 80 ? 2.023 9.068 -3.790 1.00 91.25 80 THR A C 1
ATOM 646 O O . THR A 1 80 ? 0.828 9.240 -3.992 1.00 91.25 80 THR A O 1
ATOM 649 N N . LYS A 1 81 ? 2.659 7.947 -4.142 1.00 91.50 81 LYS A N 1
ATOM 650 C CA . LYS A 1 81 ? 2.062 6.917 -4.998 1.00 91.50 81 LYS A CA 1
ATOM 651 C C . LYS A 1 81 ? 1.479 5.715 -4.247 1.00 91.50 81 LYS A C 1
ATOM 653 O O . LYS A 1 81 ? 0.881 4.857 -4.876 1.00 91.50 81 LYS A O 1
ATOM 658 N N . PHE A 1 82 ? 1.582 5.656 -2.916 1.00 95.25 82 PHE A N 1
ATOM 659 C CA . PHE A 1 82 ? 1.160 4.480 -2.140 1.00 95.25 82 PHE A CA 1
ATOM 660 C C . PHE A 1 82 ? -0.313 4.098 -2.353 1.00 95.25 82 PHE A C 1
ATOM 662 O O . PHE A 1 82 ? -0.618 2.930 -2.581 1.00 95.25 82 PHE A O 1
ATOM 669 N N . VAL A 1 83 ? -1.225 5.075 -2.288 1.00 94.31 83 VAL A N 1
ATOM 670 C CA . VAL A 1 83 ? -2.668 4.847 -2.491 1.00 94.31 83 VAL A CA 1
ATOM 671 C C . VAL A 1 83 ? -2.923 4.297 -3.894 1.00 94.31 83 VAL A C 1
ATOM 673 O O . VAL A 1 83 ? -3.547 3.250 -4.035 1.00 94.31 83 VAL A O 1
ATOM 676 N N . GLU A 1 84 ? -2.370 4.961 -4.913 1.00 91.75 84 GLU A N 1
ATOM 677 C CA . GLU A 1 84 ? -2.449 4.556 -6.322 1.00 91.75 84 GLU A CA 1
ATOM 678 C C . GLU A 1 84 ? -1.955 3.118 -6.522 1.00 91.75 84 GLU A C 1
ATOM 680 O O . GLU A 1 84 ? -2.625 2.304 -7.153 1.00 91.75 84 GLU A O 1
ATOM 685 N N . THR A 1 85 ? -0.833 2.769 -5.893 1.00 94.75 85 THR A N 1
ATOM 686 C CA . THR A 1 85 ? -0.256 1.429 -5.963 1.00 94.75 85 THR A CA 1
ATOM 687 C C . THR A 1 85 ? -1.206 0.360 -5.413 1.00 94.75 85 THR A C 1
ATOM 689 O O . THR A 1 85 ? -1.322 -0.692 -6.033 1.00 94.75 85 THR A O 1
ATOM 692 N N . ILE A 1 86 ? -1.951 0.598 -4.323 1.00 96.19 86 ILE A N 1
ATOM 693 C CA . ILE A 1 86 ? -2.934 -0.396 -3.837 1.00 96.19 86 ILE A CA 1
ATOM 694 C C . ILE A 1 86 ? -4.013 -0.665 -4.897 1.00 96.19 86 ILE A C 1
ATOM 696 O O . ILE A 1 86 ? -4.371 -1.827 -5.117 1.00 96.19 86 ILE A O 1
ATOM 700 N N . PHE A 1 87 ? -4.508 0.373 -5.577 1.00 94.25 87 PHE A N 1
ATOM 701 C CA . PHE A 1 87 ? -5.488 0.217 -6.658 1.00 94.25 87 PHE A CA 1
ATOM 702 C C . PHE A 1 87 ? -4.909 -0.560 -7.845 1.00 94.25 87 PHE A C 1
ATOM 704 O O . PHE A 1 87 ? -5.509 -1.550 -8.271 1.00 94.25 87 PHE A O 1
ATOM 711 N N . VAL A 1 88 ? -3.718 -0.175 -8.322 1.00 93.69 88 VAL A N 1
ATOM 712 C CA . VAL A 1 88 ? -3.047 -0.828 -9.460 1.00 93.69 88 VAL A CA 1
ATOM 713 C C . VAL A 1 88 ? -2.793 -2.304 -9.177 1.00 93.69 88 VAL A C 1
ATOM 715 O O . VAL A 1 88 ? -3.172 -3.163 -9.972 1.00 93.69 88 VAL A O 1
ATOM 718 N N . LEU A 1 89 ? -2.209 -2.636 -8.022 1.00 96.06 89 LEU A N 1
ATOM 719 C CA . LEU A 1 89 ? -1.867 -4.024 -7.715 1.00 96.06 89 LEU A CA 1
ATOM 720 C C . LEU A 1 89 ? -3.110 -4.909 -7.517 1.00 96.06 89 LEU A C 1
ATOM 722 O O . LEU A 1 89 ? -3.026 -6.112 -7.761 1.00 96.06 89 LEU A O 1
ATOM 726 N N . ASN A 1 90 ? -4.257 -4.343 -7.126 1.00 96.00 90 ASN A N 1
ATOM 727 C CA . ASN A 1 90 ? -5.533 -5.066 -7.053 1.00 96.00 90 ASN A CA 1
ATOM 728 C C . ASN A 1 90 ? -6.329 -5.059 -8.372 1.00 96.00 90 ASN A C 1
ATOM 730 O O . ASN A 1 90 ? -7.397 -5.664 -8.419 1.00 96.00 90 ASN A O 1
ATOM 734 N N . ASN A 1 91 ? -5.816 -4.444 -9.444 1.00 94.25 91 ASN A N 1
ATOM 735 C CA . ASN A 1 91 ? -6.495 -4.295 -10.737 1.00 94.25 91 ASN A CA 1
ATOM 736 C C . ASN A 1 91 ? -7.837 -3.538 -10.655 1.00 94.25 91 ASN A C 1
ATOM 738 O O . ASN A 1 91 ? -8.781 -3.859 -11.376 1.00 94.25 91 ASN A O 1
ATOM 742 N N . VAL A 1 92 ? -7.953 -2.563 -9.748 1.00 90.75 92 VAL A N 1
ATOM 743 C CA . VAL A 1 92 ? -9.191 -1.793 -9.557 1.00 90.75 92 VAL A CA 1
ATOM 744 C C . VAL A 1 92 ? -9.095 -0.471 -10.305 1.00 90.75 92 VAL A C 1
ATOM 746 O O . VAL A 1 92 ? -8.352 0.425 -9.908 1.00 90.75 92 VAL A O 1
ATOM 749 N N . ILE A 1 93 ? -9.878 -0.352 -11.374 1.00 83.44 93 ILE A N 1
ATOM 750 C CA . ILE A 1 93 ? -9.947 0.834 -12.229 1.00 83.44 93 ILE A CA 1
ATOM 751 C C . ILE A 1 93 ? -11.292 1.507 -11.970 1.00 83.44 93 ILE A C 1
ATOM 753 O O . ILE A 1 93 ? -12.342 0.916 -12.219 1.00 83.44 93 ILE A O 1
ATOM 757 N N . LEU A 1 94 ? -11.277 2.733 -11.447 1.00 73.19 94 LEU A N 1
ATOM 758 C CA . LEU A 1 94 ? -12.498 3.496 -11.192 1.00 73.19 94 LEU A CA 1
ATOM 759 C C . LEU A 1 94 ? -12.395 4.899 -11.794 1.00 73.19 94 LEU A C 1
ATOM 761 O O . LEU A 1 94 ? -11.344 5.534 -11.678 1.00 73.19 94 LEU A O 1
ATOM 765 N N . PRO A 1 95 ? -13.497 5.446 -12.339 1.00 63.69 95 PRO A N 1
ATOM 766 C CA . PRO A 1 95 ? -13.539 6.835 -12.791 1.00 63.69 95 PRO A CA 1
ATOM 767 C C . PRO A 1 95 ? -13.189 7.834 -11.679 1.00 63.69 95 PRO A C 1
ATOM 769 O O . PRO A 1 95 ? -12.511 8.822 -11.938 1.00 63.69 95 PRO A O 1
ATOM 772 N N . SER A 1 96 ? -13.567 7.563 -10.424 1.00 56.28 96 SER A N 1
ATOM 773 C CA . SER A 1 96 ? -13.186 8.391 -9.268 1.00 56.28 96 SER A CA 1
ATOM 774 C C . SER A 1 96 ? -11.703 8.259 -8.897 1.00 56.28 96 SER A C 1
ATOM 776 O O . SER A 1 96 ? -11.104 9.221 -8.429 1.00 56.28 96 SER A O 1
ATOM 778 N N . VAL A 1 97 ? -11.071 7.117 -9.185 1.00 52.38 97 VAL A N 1
ATOM 779 C CA . VAL A 1 97 ? -9.624 6.895 -8.997 1.00 52.38 97 VAL A CA 1
ATOM 780 C C . VAL A 1 97 ? -8.802 7.595 -10.085 1.00 52.38 97 VAL A C 1
ATOM 782 O O . VAL A 1 97 ? -7.677 8.013 -9.820 1.00 52.38 97 VAL A O 1
ATOM 785 N N . SER A 1 98 ? -9.374 7.854 -11.269 1.00 48.44 98 SER A N 1
ATOM 786 C CA . SER A 1 98 ? -8.736 8.746 -12.253 1.00 48.44 98 SER A CA 1
ATOM 787 C C . SER A 1 98 ? -8.526 10.175 -11.710 1.00 48.44 98 SER A C 1
ATOM 789 O O . SER A 1 98 ? -7.534 10.818 -12.049 1.00 48.44 98 SER A O 1
ATOM 791 N N . ALA A 1 99 ? -9.370 10.639 -10.773 1.00 42.72 99 ALA A N 1
ATOM 792 C CA . ALA A 1 99 ? -9.184 11.910 -10.059 1.00 42.72 99 ALA A CA 1
ATOM 793 C C . ALA A 1 99 ? -8.099 11.854 -8.959 1.00 42.72 99 ALA A C 1
ATOM 795 O O . ALA A 1 99 ? -7.598 12.895 -8.541 1.00 42.72 99 ALA A O 1
ATOM 796 N N . VAL A 1 100 ? -7.685 10.652 -8.533 1.00 48.03 100 VAL A N 1
ATOM 797 C CA . VAL A 1 100 ? -6.547 10.408 -7.617 1.00 48.03 100 VAL A CA 1
ATOM 798 C C . VAL A 1 100 ? -5.202 10.434 -8.374 1.00 48.03 100 VAL A C 1
ATOM 800 O O . VAL A 1 100 ? -4.140 10.292 -7.773 1.00 48.03 100 VAL A O 1
ATOM 803 N N . GLY A 1 101 ? -5.221 10.679 -9.691 1.00 53.31 101 GLY A N 1
ATOM 804 C CA . GLY A 1 101 ? -4.020 10.852 -10.515 1.00 53.31 101 GLY A CA 1
ATOM 805 C C . GLY A 1 101 ? -3.540 9.582 -11.219 1.00 53.31 101 GLY A C 1
ATOM 806 O O . GLY A 1 101 ? -2.419 9.561 -11.723 1.00 53.31 101 GLY A O 1
ATOM 807 N N . LEU A 1 102 ? -4.372 8.535 -11.281 1.00 57.19 102 LEU A N 1
ATOM 808 C CA . LEU A 1 102 ? -4.080 7.331 -12.057 1.00 57.19 102 LEU A CA 1
ATOM 809 C C . LEU A 1 102 ? -4.231 7.627 -13.562 1.00 57.19 102 LEU A C 1
ATOM 811 O O . LEU A 1 102 ? -5.304 7.457 -14.138 1.00 57.19 102 LEU A O 1
ATOM 815 N N . VAL A 1 103 ? -3.153 8.080 -14.205 1.00 65.31 103 VAL A N 1
ATOM 816 C CA . VAL A 1 103 ? -3.076 8.262 -15.665 1.00 65.31 103 VAL A CA 1
ATOM 817 C C . VAL A 1 103 ? -2.458 7.006 -16.284 1.00 65.31 103 VAL A C 1
ATOM 819 O O . VAL A 1 103 ? -1.294 6.988 -16.683 1.00 65.31 103 VAL A O 1
ATOM 822 N N . MET A 1 104 ? -3.229 5.919 -16.302 1.00 74.44 104 MET A N 1
ATOM 823 C CA . MET A 1 104 ? -2.844 4.638 -16.903 1.00 74.44 104 MET A CA 1
ATOM 824 C C . MET A 1 104 ? -3.989 4.106 -17.753 1.00 74.44 104 MET A C 1
ATOM 826 O O . MET A 1 104 ? -5.153 4.297 -17.407 1.00 74.44 104 MET A O 1
ATOM 830 N N . SER A 1 105 ? -3.670 3.430 -18.854 1.00 82.19 105 SER A N 1
ATOM 831 C CA . SER A 1 105 ? -4.689 2.683 -19.592 1.00 82.19 105 SER A CA 1
ATOM 832 C C . SER A 1 105 ? -5.092 1.416 -18.834 1.00 82.19 105 SER A C 1
ATOM 834 O O . SER A 1 105 ? -4.276 0.814 -18.132 1.00 82.19 105 SER A O 1
ATOM 836 N N . ASP A 1 106 ? -6.330 0.963 -19.028 1.00 84.88 106 ASP A N 1
ATOM 837 C CA . ASP A 1 106 ? -6.843 -0.269 -18.417 1.00 84.88 106 ASP A CA 1
ATOM 838 C C . ASP A 1 106 ? -5.942 -1.481 -18.707 1.00 84.88 106 ASP A C 1
ATOM 840 O O . ASP A 1 106 ? -5.711 -2.324 -17.840 1.00 84.88 106 ASP A O 1
ATOM 844 N N . ALA A 1 107 ? -5.373 -1.537 -19.916 1.00 86.25 107 ALA A N 1
ATOM 845 C CA . ALA A 1 107 ? -4.443 -2.584 -20.327 1.00 86.25 107 ALA A CA 1
ATOM 846 C C . ALA A 1 107 ? -3.129 -2.559 -19.525 1.00 86.25 107 ALA A C 1
ATOM 848 O O . ALA A 1 107 ? -2.619 -3.615 -19.152 1.00 86.25 107 ALA A O 1
ATOM 849 N N . GLU A 1 108 ? -2.588 -1.373 -19.233 1.00 86.81 108 GLU A N 1
ATOM 850 C CA . GLU A 1 108 ? -1.375 -1.239 -18.419 1.00 86.81 108 GLU A CA 1
ATOM 851 C C . GLU A 1 108 ? -1.631 -1.629 -16.965 1.00 86.81 108 GLU A C 1
ATOM 853 O O . GLU A 1 108 ? -0.828 -2.355 -16.383 1.00 86.81 108 GLU A O 1
ATOM 858 N N . VAL A 1 109 ? -2.755 -1.189 -16.386 1.00 89.56 109 VAL A N 1
ATOM 859 C CA . VAL A 1 109 ? -3.139 -1.579 -15.020 1.00 89.56 109 VAL A CA 1
ATOM 860 C C . VAL A 1 109 ? -3.269 -3.094 -14.929 1.00 89.56 109 VAL A C 1
ATOM 862 O O . VAL A 1 109 ? -2.702 -3.703 -14.022 1.00 89.56 109 VAL A O 1
ATOM 865 N N . HIS A 1 110 ? -3.932 -3.715 -15.906 1.00 90.38 110 HIS A N 1
ATOM 866 C CA . HIS A 1 110 ? -4.087 -5.161 -15.935 1.00 90.38 110 HIS A CA 1
ATOM 867 C C . HIS A 1 110 ? -2.735 -5.887 -15.978 1.00 90.38 110 HIS A C 1
ATOM 869 O O . HIS A 1 110 ? -2.507 -6.790 -15.170 1.00 90.38 110 HIS A O 1
ATOM 875 N N . ALA A 1 111 ? -1.820 -5.449 -16.850 1.00 90.31 111 ALA A N 1
ATOM 876 C CA . ALA A 1 111 ? -0.487 -6.034 -16.997 1.00 90.31 111 ALA A CA 1
ATOM 877 C C . ALA A 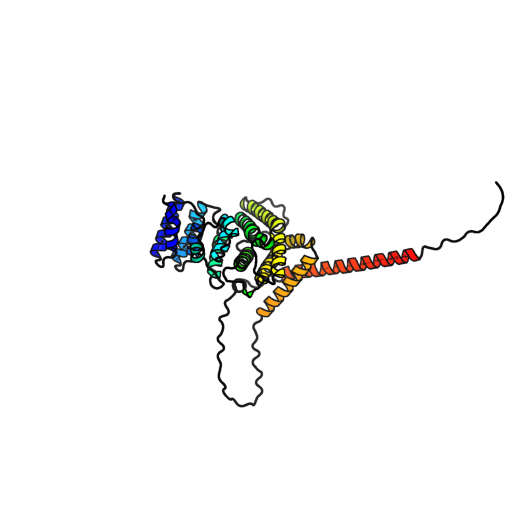1 111 ? 0.399 -5.873 -15.748 1.00 90.31 111 ALA A C 1
ATOM 879 O O . ALA A 1 111 ? 1.239 -6.726 -15.472 1.00 90.31 111 ALA A O 1
ATOM 880 N N . LEU A 1 112 ? 0.220 -4.788 -14.992 1.00 91.88 112 LEU A N 1
ATOM 881 C CA . LEU A 1 112 ? 1.021 -4.470 -13.806 1.00 91.88 112 LEU A CA 1
ATOM 882 C C . LEU A 1 112 ? 0.427 -4.995 -12.496 1.00 91.88 112 LEU A C 1
ATOM 884 O O . LEU A 1 112 ? 1.087 -4.942 -11.454 1.00 91.88 112 LEU A O 1
ATOM 888 N N . SER A 1 113 ? -0.811 -5.481 -12.535 1.00 94.50 113 SER A N 1
ATOM 889 C CA . SER A 1 113 ? -1.527 -5.940 -11.353 1.00 94.50 113 SER A CA 1
ATOM 890 C C . SER A 1 113 ? -1.037 -7.296 -10.835 1.00 94.50 113 SER A C 1
ATOM 892 O O . SER A 1 113 ? -0.526 -8.142 -11.564 1.00 94.50 113 SER A O 1
ATOM 894 N N . PHE A 1 114 ? -1.275 -7.536 -9.548 1.00 95.88 114 PHE A N 1
ATOM 895 C CA . PHE A 1 114 ? -1.121 -8.834 -8.891 1.00 95.88 114 PHE A CA 1
ATOM 896 C C . PHE A 1 114 ? -2.469 -9.230 -8.287 1.00 95.88 114 PHE A C 1
ATOM 898 O O . PHE A 1 114 ? -2.593 -9.420 -7.076 1.00 95.88 114 PHE A O 1
ATOM 905 N N . CYS A 1 115 ? -3.501 -9.270 -9.128 1.00 93.00 115 CYS A N 1
ATOM 906 C CA . CYS A 1 115 ? -4.893 -9.455 -8.728 1.00 93.00 115 CYS A CA 1
ATOM 907 C C . CYS A 1 115 ? -5.137 -10.825 -8.052 1.00 93.00 115 CYS A C 1
ATOM 909 O O . CYS A 1 115 ? -4.507 -11.828 -8.386 1.00 93.00 115 CYS A O 1
ATOM 911 N N . GLY A 1 116 ? -6.060 -10.873 -7.086 1.00 92.38 116 GLY A N 1
ATOM 912 C CA . GLY A 1 116 ? -6.479 -12.121 -6.431 1.00 92.38 116 GLY A CA 1
ATOM 913 C C . GLY A 1 116 ? -5.639 -12.568 -5.226 1.00 92.38 116 GLY A C 1
ATOM 914 O O . GLY A 1 116 ? -4.619 -11.981 -4.864 1.00 92.38 116 GLY A O 1
ATOM 915 N N . ALA A 1 117 ? -6.111 -13.596 -4.515 1.00 91.31 117 ALA A N 1
ATOM 916 C CA . ALA A 1 117 ? -5.517 -14.032 -3.240 1.00 91.31 117 ALA A CA 1
ATOM 917 C C . ALA A 1 117 ? -4.173 -14.774 -3.393 1.00 91.31 117 ALA A C 1
ATOM 919 O O . ALA A 1 117 ? -3.356 -14.792 -2.461 1.00 91.31 117 ALA A O 1
ATOM 920 N N . ASP A 1 118 ? -3.936 -15.374 -4.558 1.00 91.81 118 ASP A N 1
ATOM 921 C CA . ASP A 1 118 ? -2.722 -16.142 -4.839 1.00 91.81 118 ASP A CA 1
ATOM 922 C C . ASP A 1 118 ? -1.510 -15.251 -5.052 1.00 91.81 118 ASP A C 1
ATOM 924 O O . ASP A 1 118 ? -0.436 -15.566 -4.544 1.00 91.81 118 ASP A O 1
ATOM 928 N N . LEU A 1 119 ? -1.712 -14.106 -5.707 1.00 95.12 119 LEU A N 1
ATOM 929 C CA . LEU A 1 119 ? -0.678 -13.107 -5.968 1.00 95.12 119 LEU A CA 1
ATOM 930 C C . LEU A 1 119 ? -0.539 -12.071 -4.839 1.00 95.12 119 LEU A C 1
ATOM 932 O O . LEU A 1 119 ? 0.361 -11.232 -4.872 1.00 95.12 119 LEU A O 1
ATOM 936 N N . PHE A 1 120 ? -1.353 -12.169 -3.780 1.00 96.00 120 PHE A N 1
ATOM 937 C CA . PHE A 1 120 ? -1.203 -11.346 -2.575 1.00 96.00 120 PHE A CA 1
ATOM 938 C C . PHE A 1 120 ? 0.227 -11.319 -1.994 1.00 96.00 120 PHE A C 1
ATOM 940 O O . PHE A 1 120 ? 0.649 -10.242 -1.586 1.00 96.00 120 PHE A O 1
ATOM 947 N N . PRO A 1 121 ? 1.017 -12.417 -1.958 1.00 95.75 121 PRO A N 1
ATOM 948 C CA . PRO A 1 121 ? 2.397 -12.361 -1.471 1.00 95.75 121 PRO A CA 1
ATOM 949 C C . PRO A 1 121 ? 3.268 -11.357 -2.232 1.00 95.75 121 PRO A C 1
ATOM 951 O O . PRO A 1 121 ? 4.122 -10.717 -1.624 1.00 95.75 121 PRO A O 1
ATOM 954 N N . ASN A 1 122 ? 3.041 -11.188 -3.537 1.00 97.00 122 ASN A N 1
ATOM 955 C CA . ASN A 1 122 ? 3.771 -10.213 -4.344 1.00 97.00 122 ASN A CA 1
ATOM 956 C C . ASN A 1 122 ? 3.346 -8.788 -3.982 1.00 97.00 122 ASN A C 1
ATOM 958 O O . ASN A 1 122 ? 4.207 -7.953 -3.711 1.00 97.00 122 ASN A O 1
ATOM 962 N N . ARG A 1 123 ? 2.035 -8.536 -3.841 1.00 97.88 123 ARG A N 1
ATOM 963 C CA . ARG A 1 123 ? 1.531 -7.244 -3.335 1.00 97.88 123 ARG A CA 1
ATOM 964 C C . ARG A 1 123 ? 2.118 -6.903 -1.972 1.00 97.88 123 ARG A C 1
ATOM 966 O O . ARG A 1 123 ? 2.626 -5.807 -1.765 1.00 97.88 123 ARG A O 1
ATOM 973 N N . TRP A 1 124 ? 2.119 -7.876 -1.067 1.00 96.81 124 TRP A N 1
ATOM 974 C CA . TRP A 1 124 ? 2.619 -7.717 0.290 1.00 96.81 124 TRP A CA 1
ATOM 975 C C . TRP A 1 124 ? 4.115 -7.385 0.330 1.00 96.81 124 TRP A C 1
ATOM 977 O O . TRP A 1 124 ? 4.510 -6.448 1.021 1.00 96.81 124 TRP A O 1
ATOM 987 N N . LYS A 1 125 ? 4.943 -8.078 -0.467 1.00 97.19 125 LYS A N 1
ATOM 988 C CA . LYS A 1 125 ? 6.373 -7.753 -0.628 1.00 97.19 125 LYS A CA 1
ATOM 989 C C . LYS A 1 125 ? 6.582 -6.317 -1.115 1.00 97.19 125 LYS A C 1
ATOM 991 O O . LYS A 1 125 ? 7.471 -5.640 -0.603 1.00 97.19 125 LYS A O 1
ATOM 996 N N . ILE A 1 126 ? 5.765 -5.848 -2.062 1.00 98.25 126 ILE A N 1
ATOM 997 C CA . ILE A 1 126 ? 5.833 -4.476 -2.584 1.00 98.25 126 ILE A CA 1
ATOM 998 C C . ILE A 1 126 ? 5.456 -3.458 -1.500 1.00 98.25 126 ILE A C 1
ATOM 1000 O O . ILE A 1 126 ? 6.218 -2.520 -1.264 1.00 98.25 126 ILE A O 1
ATOM 1004 N N . TYR A 1 127 ? 4.339 -3.659 -0.791 1.00 98.19 127 TYR A N 1
ATOM 1005 C CA . TYR A 1 127 ? 3.925 -2.763 0.295 1.00 98.19 127 TYR A CA 1
ATOM 1006 C C . TYR A 1 127 ? 4.986 -2.683 1.400 1.00 98.19 127 TYR A C 1
ATOM 1008 O O . TYR A 1 127 ? 5.361 -1.586 1.813 1.00 98.19 127 TYR A O 1
ATOM 1016 N N . HIS A 1 128 ? 5.530 -3.828 1.829 1.00 96.19 128 HIS A N 1
ATOM 1017 C CA . HIS A 1 128 ? 6.623 -3.879 2.804 1.00 96.19 128 HIS A CA 1
ATOM 1018 C C . HIS A 1 128 ? 7.869 -3.152 2.312 1.00 96.19 128 HIS A C 1
ATOM 1020 O O . HIS A 1 128 ? 8.479 -2.403 3.071 1.00 96.19 128 HIS A O 1
ATOM 1026 N N . PHE A 1 129 ? 8.264 -3.370 1.057 1.00 97.25 129 PHE A N 1
ATOM 1027 C CA . PHE A 1 129 ? 9.409 -2.687 0.470 1.00 97.25 129 PHE A CA 1
ATOM 1028 C C . PHE A 1 129 ? 9.232 -1.166 0.535 1.00 97.25 129 PHE A C 1
ATOM 1030 O O . PHE A 1 129 ? 10.103 -0.479 1.065 1.00 97.25 129 PHE A O 1
ATOM 1037 N N . MET A 1 130 ? 8.082 -0.649 0.091 1.00 97.44 130 MET A N 1
ATOM 1038 C CA . MET A 1 130 ? 7.791 0.785 0.142 1.00 97.44 130 MET A CA 1
ATOM 1039 C C . MET A 1 130 ? 7.829 1.312 1.582 1.00 97.44 130 MET A C 1
ATOM 1041 O O . MET A 1 130 ? 8.534 2.280 1.851 1.00 97.44 130 MET A O 1
ATOM 1045 N N . LEU A 1 131 ? 7.150 0.655 2.529 1.00 96.56 131 LEU A N 1
ATOM 1046 C CA . LEU A 1 131 ? 7.119 1.088 3.934 1.00 96.56 131 LEU A CA 1
ATOM 1047 C C . LEU A 1 131 ? 8.497 1.062 4.607 1.00 96.56 131 LEU A C 1
ATOM 1049 O O . LEU A 1 131 ? 8.825 1.971 5.368 1.00 96.56 131 LEU A O 1
ATOM 1053 N N . ASN A 1 132 ? 9.325 0.057 4.316 1.00 94.50 132 ASN A N 1
ATOM 1054 C CA . ASN A 1 132 ? 10.658 -0.081 4.913 1.00 94.50 132 ASN A CA 1
ATOM 1055 C C . ASN A 1 132 ? 11.655 0.978 4.431 1.00 94.50 132 ASN A C 1
ATOM 1057 O O . ASN A 1 132 ? 12.668 1.207 5.087 1.00 94.50 132 ASN A O 1
ATOM 1061 N N . THR A 1 133 ? 11.373 1.637 3.308 1.00 92.69 133 THR A N 1
ATOM 1062 C CA . THR A 1 133 ? 12.186 2.756 2.808 1.00 92.69 133 THR A CA 1
ATOM 1063 C C . THR A 1 133 ? 11.740 4.123 3.333 1.00 92.69 133 THR A C 1
ATOM 1065 O O . THR A 1 133 ? 12.428 5.116 3.105 1.00 92.69 133 THR A O 1
ATOM 1068 N N . MET A 1 134 ? 10.603 4.193 4.032 1.00 93.88 134 MET A N 1
ATOM 1069 C CA . MET A 1 134 ? 10.028 5.446 4.522 1.00 93.88 134 MET A CA 1
ATOM 1070 C C . MET A 1 134 ? 10.538 5.832 5.909 1.00 93.88 134 MET A C 1
ATOM 1072 O O . MET A 1 134 ? 10.728 4.986 6.785 1.00 93.88 134 MET A O 1
ATOM 1076 N N . SER A 1 135 ? 10.666 7.140 6.139 1.00 92.31 135 SER A N 1
ATOM 1077 C CA . SER A 1 135 ? 10.874 7.700 7.477 1.00 92.31 135 SER A CA 1
ATOM 1078 C C . SER A 1 135 ? 9.608 7.636 8.340 1.00 92.31 135 SER A C 1
ATOM 1080 O O . SER A 1 135 ? 8.496 7.494 7.834 1.00 92.31 135 SER A O 1
ATOM 1082 N N . ASP A 1 136 ? 9.757 7.821 9.653 1.00 90.56 136 ASP A N 1
ATOM 1083 C CA . ASP A 1 136 ? 8.631 7.855 10.598 1.00 90.56 136 ASP A CA 1
ATOM 1084 C C . ASP A 1 136 ? 7.567 8.901 10.199 1.00 90.56 136 ASP A C 1
ATOM 1086 O O . ASP A 1 136 ? 6.377 8.596 10.160 1.00 90.56 136 ASP A O 1
ATOM 1090 N N . PHE A 1 137 ? 7.975 10.109 9.789 1.00 91.25 137 PHE A N 1
ATOM 1091 C CA . PHE A 1 137 ? 7.041 11.136 9.298 1.00 91.25 137 PHE A CA 1
ATOM 1092 C C . PHE A 1 137 ? 6.313 10.718 8.019 1.00 91.25 137 PHE A C 1
ATOM 1094 O O . PHE A 1 137 ? 5.123 10.985 7.862 1.00 91.25 137 PHE A O 1
ATOM 1101 N N . GLN A 1 138 ? 7.019 10.053 7.107 1.00 94.12 138 GLN A N 1
ATOM 1102 C CA . GLN A 1 138 ? 6.436 9.548 5.868 1.00 94.12 138 GLN A CA 1
ATOM 1103 C C . GLN A 1 138 ? 5.413 8.436 6.132 1.00 94.12 138 GLN A C 1
ATOM 1105 O O . GLN A 1 138 ? 4.388 8.386 5.455 1.00 94.12 138 GLN A O 1
ATOM 1110 N N . LYS A 1 139 ? 5.636 7.594 7.146 1.00 94.44 139 LYS A N 1
ATOM 1111 C CA . LYS A 1 139 ? 4.669 6.574 7.578 1.00 94.44 139 LYS A CA 1
ATOM 1112 C C . LYS A 1 139 ? 3.408 7.193 8.183 1.00 94.44 139 LYS A C 1
ATOM 1114 O O . LYS A 1 139 ? 2.304 6.743 7.870 1.00 94.44 139 LYS A O 1
ATOM 1119 N N . VAL A 1 140 ? 3.545 8.259 8.980 1.00 92.88 140 VAL A N 1
ATOM 1120 C CA . VAL A 1 140 ? 2.388 9.023 9.492 1.00 92.88 140 VAL A CA 1
ATOM 1121 C C . VAL A 1 140 ? 1.597 9.654 8.341 1.00 92.88 140 VAL A C 1
ATOM 1123 O O . VAL A 1 140 ? 0.372 9.538 8.304 1.00 92.88 140 VAL A O 1
ATOM 1126 N N . ASP A 1 141 ? 2.283 10.257 7.365 1.00 94.12 141 ASP A N 1
ATOM 1127 C CA . ASP A 1 141 ? 1.656 10.830 6.164 1.00 94.12 141 ASP A CA 1
ATOM 1128 C C . ASP A 1 141 ? 0.893 9.766 5.355 1.00 94.12 141 ASP A C 1
ATOM 1130 O O . ASP A 1 141 ? -0.289 9.937 5.054 1.00 94.12 141 ASP A O 1
ATOM 1134 N N . VAL A 1 142 ? 1.524 8.622 5.071 1.00 96.38 142 VAL A N 1
ATOM 1135 C CA . VAL A 1 142 ? 0.885 7.516 4.337 1.00 96.38 142 VAL A CA 1
ATOM 1136 C C . VAL A 1 142 ? -0.303 6.938 5.097 1.00 96.38 142 VAL A C 1
ATOM 1138 O O . VAL A 1 142 ? -1.327 6.666 4.478 1.00 96.38 142 VAL A O 1
ATOM 1141 N N . THR A 1 143 ? -0.232 6.827 6.424 1.00 95.75 143 THR A N 1
ATOM 1142 C CA . THR A 1 143 ? -1.380 6.421 7.254 1.00 95.75 143 THR A CA 1
ATOM 1143 C C . THR A 1 143 ? -2.568 7.364 7.045 1.00 95.75 143 THR A C 1
ATOM 1145 O O . THR A 1 143 ? -3.692 6.916 6.808 1.00 95.75 143 THR A O 1
ATOM 1148 N N . GLY A 1 144 ? -2.324 8.680 7.061 1.00 94.38 144 GLY A N 1
ATOM 1149 C CA . GLY A 1 144 ? -3.349 9.683 6.769 1.00 94.38 144 GLY A CA 1
ATOM 1150 C C . GLY A 1 144 ? -3.892 9.586 5.339 1.00 94.38 144 GLY A C 1
ATOM 1151 O O . GLY A 1 144 ? -5.102 9.663 5.139 1.00 94.38 144 GLY A O 1
ATOM 1152 N N . LYS A 1 145 ? -3.024 9.369 4.346 1.00 94.94 145 LYS A N 1
ATOM 1153 C CA . LYS A 1 145 ? -3.417 9.218 2.934 1.00 94.94 145 LYS A CA 1
ATOM 1154 C C . LYS A 1 145 ? -4.233 7.958 2.668 1.00 94.94 145 LYS A C 1
ATOM 1156 O O . LYS A 1 145 ? -5.194 8.029 1.918 1.00 94.94 145 LYS A O 1
ATOM 1161 N N . LEU A 1 146 ? -3.887 6.830 3.283 1.00 96.88 146 LEU A N 1
ATOM 1162 C CA . LEU A 1 146 ? -4.651 5.583 3.182 1.00 96.88 146 LEU A CA 1
ATOM 1163 C C . LEU A 1 146 ? -6.030 5.712 3.829 1.00 96.88 146 LEU A C 1
ATOM 1165 O O . LEU A 1 146 ? -7.022 5.238 3.282 1.00 96.88 146 LEU A O 1
ATOM 1169 N N . THR A 1 147 ? -6.086 6.388 4.976 1.00 96.00 147 THR A N 1
ATOM 1170 C CA . THR A 1 147 ? -7.344 6.663 5.672 1.00 96.00 147 THR A CA 1
ATOM 1171 C C . THR A 1 147 ? -8.253 7.525 4.801 1.00 96.00 147 THR A C 1
ATOM 1173 O O . THR A 1 147 ? -9.357 7.099 4.487 1.00 96.00 147 THR A O 1
ATOM 1176 N N . ARG A 1 148 ? -7.778 8.688 4.340 1.00 93.62 148 ARG A N 1
ATOM 1177 C CA . ARG A 1 148 ? -8.600 9.618 3.549 1.00 93.62 148 ARG A CA 1
ATOM 1178 C C . ARG A 1 148 ? -8.880 9.120 2.130 1.00 93.62 148 ARG A C 1
ATOM 1180 O O . ARG A 1 148 ? -10.003 9.140 1.663 1.00 93.62 148 ARG A O 1
ATOM 1187 N N . GLY A 1 149 ? -7.862 8.625 1.433 1.00 92.12 149 GLY A N 1
ATOM 1188 C CA . GLY A 1 149 ? -7.972 8.263 0.017 1.00 92.12 149 GLY A CA 1
ATOM 1189 C C . GLY A 1 149 ? -8.690 6.942 -0.264 1.00 92.12 149 GLY A C 1
ATOM 1190 O O . GLY A 1 149 ? -8.949 6.644 -1.426 1.00 92.12 149 GLY A O 1
ATOM 1191 N N . ILE A 1 150 ? -8.962 6.124 0.759 1.00 95.25 150 ILE A N 1
ATOM 1192 C CA . ILE A 1 150 ? -9.620 4.819 0.592 1.00 95.25 150 ILE A CA 1
ATOM 1193 C C . ILE A 1 150 ? -10.724 4.630 1.630 1.00 95.25 150 ILE A C 1
ATOM 1195 O O . ILE A 1 150 ? -11.876 4.421 1.262 1.00 95.25 150 ILE A O 1
ATOM 1199 N N . LEU A 1 151 ? -10.390 4.665 2.924 1.00 97.12 151 LEU A N 1
ATOM 1200 C CA . LEU A 1 151 ? -11.357 4.324 3.972 1.00 97.12 151 LEU A CA 1
ATOM 1201 C C . LEU A 1 151 ? -12.462 5.384 4.108 1.00 97.12 151 LEU A C 1
ATOM 1203 O O . LEU A 1 151 ? -13.634 5.030 4.206 1.00 97.12 151 LEU A O 1
ATOM 1207 N N . GLU A 1 152 ? -12.114 6.668 4.061 1.00 95.38 152 GLU A N 1
ATOM 1208 C CA . GLU A 1 152 ? -13.075 7.778 4.123 1.00 95.38 152 GLU A CA 1
ATOM 1209 C C . GLU A 1 152 ? -13.987 7.776 2.896 1.00 95.38 152 GLU A C 1
ATOM 1211 O O . GLU A 1 152 ? -15.204 7.806 3.034 1.00 95.38 152 GLU A O 1
ATOM 1216 N N . GLU A 1 153 ? -13.426 7.579 1.705 1.00 94.06 153 GLU A N 1
ATOM 1217 C CA . GLU A 1 153 ? -14.197 7.468 0.464 1.00 94.06 153 GLU A CA 1
ATOM 1218 C C . GLU A 1 153 ? -15.185 6.280 0.473 1.00 94.06 153 GLU A C 1
ATOM 1220 O O . GLU A 1 153 ? -16.267 6.362 -0.111 1.00 94.06 153 GLU A O 1
ATOM 1225 N N . VAL A 1 154 ? -14.866 5.182 1.169 1.00 95.12 154 VAL A N 1
ATOM 1226 C CA . VAL A 1 154 ? -15.816 4.080 1.420 1.00 95.12 154 VAL A CA 1
ATOM 1227 C C . VAL A 1 154 ? -16.879 4.484 2.441 1.00 95.12 154 VAL A C 1
ATOM 1229 O O . VAL A 1 154 ? -18.061 4.219 2.222 1.00 95.12 154 VAL A O 1
ATOM 1232 N N . SER A 1 155 ? -16.479 5.127 3.542 1.00 95.00 155 SER A N 1
ATOM 1233 C CA . SER A 1 155 ? -17.389 5.627 4.582 1.00 95.00 155 SER A CA 1
ATOM 1234 C C . SER A 1 155 ? -18.435 6.593 4.011 1.00 95.00 155 SER A C 1
ATOM 1236 O O . SER A 1 155 ? -19.614 6.504 4.353 1.00 95.00 155 SER A O 1
ATOM 1238 N N . GLU A 1 156 ? -18.012 7.468 3.099 1.00 94.25 156 GLU A N 1
ATOM 1239 C CA . GLU A 1 156 ? -18.838 8.451 2.389 1.00 94.25 156 GLU A CA 1
ATOM 1240 C C . GLU A 1 156 ? -19.549 7.881 1.150 1.00 94.25 156 GLU A C 1
ATOM 1242 O O . GLU A 1 156 ? -20.213 8.616 0.424 1.00 94.25 156 GLU A O 1
ATOM 1247 N N . GLN A 1 157 ? -19.426 6.574 0.894 1.00 91.50 157 GLN A N 1
ATOM 1248 C CA . GLN A 1 157 ? -20.055 5.863 -0.229 1.00 91.50 157 GLN A CA 1
ATOM 1249 C C . GLN A 1 157 ? -19.624 6.336 -1.633 1.00 91.50 157 GLN A C 1
ATOM 1251 O O . GLN A 1 157 ? -20.247 5.959 -2.627 1.00 91.50 157 GLN A O 1
ATOM 1256 N N . LYS A 1 158 ? -18.526 7.092 -1.746 1.00 90.50 158 LYS A N 1
ATOM 1257 C CA . LYS A 1 158 ? -17.904 7.484 -3.024 1.00 90.50 158 LYS A CA 1
ATOM 1258 C C . LYS A 1 158 ? -17.128 6.336 -3.676 1.00 90.50 158 LYS A C 1
ATOM 1260 O O . LYS A 1 158 ? -17.016 6.275 -4.901 1.00 90.50 158 LYS A O 1
ATOM 1265 N N . LEU A 1 159 ? -16.628 5.402 -2.866 1.00 91.00 159 LEU A N 1
ATOM 1266 C CA . LEU A 1 159 ? -16.134 4.091 -3.289 1.00 91.00 159 LEU A CA 1
ATOM 1267 C C . LEU A 1 159 ? -17.171 3.017 -2.913 1.00 91.00 159 LEU A C 1
ATOM 1269 O O . LEU A 1 159 ? -17.111 2.458 -1.813 1.00 91.00 159 LEU A O 1
ATOM 1273 N N . PRO A 1 160 ? -18.156 2.737 -3.788 1.00 89.88 160 PRO A N 1
ATOM 1274 C CA . PRO A 1 160 ? -19.261 1.856 -3.450 1.00 89.88 160 PRO A CA 1
ATOM 1275 C C . PRO A 1 160 ? -18.795 0.404 -3.323 1.00 89.88 160 PRO A C 1
ATOM 1277 O O . PRO A 1 160 ? -18.195 -0.172 -4.228 1.00 89.88 160 PRO A O 1
ATOM 1280 N N . LEU A 1 161 ? -19.117 -0.196 -2.181 1.00 93.81 161 LEU A N 1
ATOM 1281 C CA . LEU A 1 161 ? -18.999 -1.638 -1.965 1.00 93.81 161 LEU A CA 1
ATOM 1282 C C . LEU A 1 161 ? -20.187 -2.386 -2.588 1.00 93.81 161 LEU A C 1
ATOM 1284 O O . LEU A 1 161 ? -21.273 -1.821 -2.722 1.00 93.81 161 LEU A O 1
ATOM 1288 N N . HIS A 1 162 ? -20.019 -3.664 -2.885 1.00 94.75 162 HIS A N 1
ATOM 1289 C CA . HIS A 1 162 ? -21.088 -4.543 -3.341 1.00 94.75 162 HIS A CA 1
ATOM 1290 C C . HIS A 1 162 ? -22.044 -4.891 -2.196 1.00 94.75 162 HIS A C 1
ATOM 1292 O O . HIS A 1 162 ? -21.622 -5.100 -1.056 1.00 94.75 162 HIS A O 1
ATOM 1298 N N . ASP A 1 163 ? -23.333 -5.006 -2.515 1.00 91.38 163 ASP A N 1
ATOM 1299 C CA . ASP A 1 163 ? -24.362 -5.381 -1.539 1.00 91.38 163 ASP A CA 1
ATOM 1300 C C . ASP A 1 163 ? -24.347 -6.883 -1.230 1.00 91.38 163 ASP A C 1
ATOM 1302 O O . ASP A 1 163 ? -24.652 -7.295 -0.111 1.00 91.38 163 ASP A O 1
ATOM 1306 N N . ASN A 1 164 ? -23.955 -7.718 -2.201 1.00 89.00 164 ASN A N 1
ATOM 1307 C CA . ASN A 1 164 ? -23.855 -9.161 -2.013 1.00 89.00 164 ASN A CA 1
ATOM 1308 C C . ASN A 1 164 ? -22.409 -9.640 -2.070 1.00 89.00 164 ASN A C 1
ATOM 1310 O O . ASN A 1 164 ? -21.664 -9.375 -3.010 1.00 89.00 164 ASN A O 1
ATOM 1314 N N . ALA A 1 165 ? -22.050 -10.507 -1.122 1.00 88.62 165 ALA A N 1
ATOM 1315 C CA . ALA A 1 165 ? -20.719 -11.107 -1.061 1.00 88.62 165 ALA A CA 1
ATOM 1316 C C . ALA A 1 165 ? -20.334 -11.941 -2.301 1.00 88.62 165 ALA A C 1
ATOM 1318 O O . ALA A 1 165 ? -19.152 -12.203 -2.511 1.00 88.62 165 ALA A O 1
ATOM 1319 N N . LYS A 1 166 ? -21.317 -12.386 -3.098 1.00 89.19 166 LYS A N 1
ATOM 1320 C CA . LYS A 1 166 ? -21.098 -13.161 -4.331 1.00 89.19 166 LYS A CA 1
ATOM 1321 C C . LYS A 1 166 ? -20.602 -12.305 -5.495 1.00 89.19 166 LYS A C 1
ATOM 1323 O O . LYS A 1 166 ? -19.948 -12.842 -6.380 1.00 89.19 166 LYS A O 1
ATOM 1328 N N . ASP A 1 167 ? -20.888 -11.007 -5.460 1.00 91.69 167 ASP A N 1
ATOM 1329 C CA . ASP A 1 167 ? -20.523 -10.073 -6.526 1.00 91.69 167 ASP A CA 1
ATOM 1330 C C . ASP A 1 167 ? -19.084 -9.559 -6.347 1.00 91.69 167 ASP A C 1
ATOM 1332 O O . ASP A 1 167 ? -18.519 -8.948 -7.247 1.00 91.69 167 ASP A O 1
ATOM 1336 N N . ILE A 1 168 ? -18.460 -9.855 -5.199 1.00 93.19 168 ILE A N 1
ATOM 1337 C CA . ILE A 1 168 ? -17.088 -9.457 -4.883 1.00 93.19 168 ILE A CA 1
ATOM 1338 C C . ILE A 1 168 ? -16.098 -10.294 -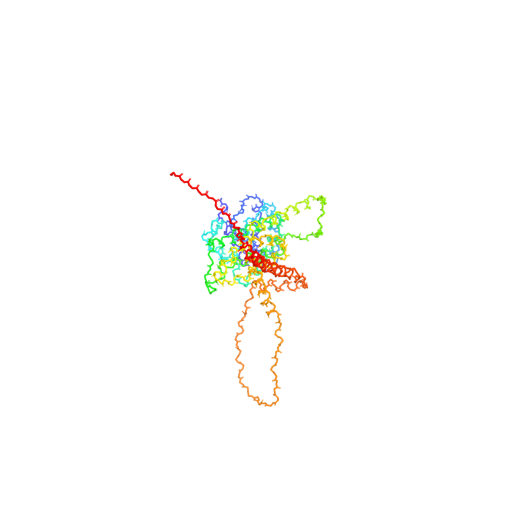5.697 1.00 93.19 168 ILE A C 1
ATOM 1340 O O . ILE A 1 168 ? -15.761 -11.430 -5.342 1.00 93.19 168 ILE A O 1
ATOM 1344 N N . GLN A 1 169 ? -15.539 -9.676 -6.726 1.00 93.38 169 GLN A N 1
ATOM 1345 C CA . GLN A 1 169 ? -14.489 -10.229 -7.572 1.00 93.38 169 GLN A CA 1
ATOM 1346 C C . GLN A 1 169 ? -13.092 -9.933 -7.004 1.00 93.38 169 GLN A C 1
ATOM 1348 O O . GLN A 1 169 ? -12.916 -9.279 -5.969 1.00 93.38 169 GLN A O 1
ATOM 1353 N N . ASP A 1 170 ? -12.068 -10.470 -7.666 1.00 92.56 170 ASP A N 1
ATOM 1354 C CA . ASP A 1 170 ? -10.667 -10.281 -7.278 1.00 92.56 170 ASP A CA 1
ATOM 1355 C C . ASP A 1 170 ? -10.144 -8.864 -7.567 1.00 92.56 170 ASP A C 1
ATOM 1357 O O . ASP A 1 170 ? -9.147 -8.457 -6.973 1.00 92.56 170 ASP A O 1
ATOM 1361 N N . ASN A 1 171 ? -10.862 -8.108 -8.399 1.00 92.38 171 ASN A N 1
ATOM 1362 C CA . ASN A 1 171 ? -10.605 -6.723 -8.790 1.00 92.38 171 ASN A CA 1
ATOM 1363 C C . ASN A 1 171 ? -11.693 -5.748 -8.294 1.00 92.38 171 ASN A C 1
ATOM 1365 O O . ASN A 1 171 ? -11.959 -4.723 -8.920 1.00 92.38 171 ASN A O 1
ATOM 1369 N N . SER A 1 172 ? -12.356 -6.069 -7.184 1.00 93.69 172 SER A N 1
ATOM 1370 C CA . SER A 1 172 ? -13.361 -5.191 -6.573 1.00 93.69 172 SER A CA 1
ATOM 1371 C C . SER A 1 172 ? -12.764 -4.291 -5.484 1.00 93.69 172 SER A C 1
ATOM 1373 O O . SER A 1 172 ? -11.717 -4.598 -4.906 1.00 93.69 172 SER A O 1
ATOM 1375 N N . VAL A 1 173 ? -13.468 -3.203 -5.146 1.00 94.31 173 VAL A N 1
ATOM 1376 C CA . VAL A 1 173 ? -13.086 -2.233 -4.096 1.00 94.31 173 VAL A CA 1
ATOM 1377 C C . VAL A 1 173 ? -12.804 -2.916 -2.759 1.00 94.31 173 VAL A C 1
ATOM 1379 O O . VAL A 1 173 ? -11.884 -2.539 -2.039 1.00 94.31 173 VAL A O 1
ATOM 1382 N N . GLU A 1 174 ? -13.522 -3.988 -2.439 1.00 96.25 174 GLU A N 1
ATOM 1383 C CA . GLU A 1 174 ? -13.309 -4.773 -1.229 1.00 96.25 174 GLU A CA 1
ATOM 1384 C C . GLU A 1 174 ? -11.880 -5.303 -1.112 1.00 96.25 174 GLU A C 1
ATOM 1386 O O . GLU A 1 174 ? -11.393 -5.462 0.003 1.00 96.25 174 GLU A O 1
ATOM 1391 N N . ARG A 1 175 ? -11.195 -5.591 -2.227 1.00 95.88 175 ARG A N 1
ATOM 1392 C CA . ARG A 1 175 ? -9.806 -6.078 -2.215 1.00 95.88 175 ARG A CA 1
ATOM 1393 C C . ARG A 1 175 ? -8.816 -4.962 -1.913 1.00 95.88 175 ARG A C 1
ATOM 1395 O O . ARG A 1 175 ? -7.897 -5.182 -1.130 1.00 95.88 175 ARG A O 1
ATOM 1402 N N . VAL A 1 176 ? -9.085 -3.756 -2.410 1.00 96.81 176 VAL A N 1
ATOM 1403 C CA . VAL A 1 176 ? -8.358 -2.536 -2.029 1.00 96.81 176 VAL A CA 1
ATOM 1404 C C . VAL A 1 176 ? -8.520 -2.279 -0.532 1.00 96.81 176 VAL A C 1
ATOM 1406 O O . VAL A 1 176 ? -7.522 -2.181 0.172 1.00 96.81 176 VAL A O 1
ATOM 1409 N N . VAL A 1 177 ? -9.753 -2.288 -0.012 1.00 97.62 177 VAL A N 1
ATOM 1410 C CA . VAL A 1 177 ? -10.019 -2.077 1.424 1.00 97.62 177 VAL A CA 1
ATOM 1411 C C . VAL A 1 177 ? -9.340 -3.145 2.288 1.00 97.62 177 VAL A C 1
ATOM 1413 O O . VAL A 1 177 ? -8.763 -2.823 3.326 1.00 97.62 177 VAL A O 1
ATOM 1416 N N . GLN A 1 178 ? -9.366 -4.414 1.866 1.00 97.62 178 GLN A N 1
ATOM 1417 C CA . GLN A 1 178 ? -8.658 -5.496 2.559 1.00 97.62 178 GLN A CA 1
ATOM 1418 C C . GLN A 1 178 ? -7.156 -5.225 2.652 1.00 97.62 178 GLN A C 1
ATOM 1420 O O . GLN A 1 178 ? -6.601 -5.289 3.748 1.00 97.62 178 GLN A O 1
ATOM 1425 N N . ASP A 1 179 ? -6.508 -4.926 1.527 1.00 98.12 179 ASP A N 1
ATOM 1426 C CA . ASP A 1 179 ? -5.079 -4.628 1.486 1.00 98.12 179 ASP A CA 1
ATOM 1427 C C . ASP A 1 179 ? -4.749 -3.387 2.331 1.00 98.12 179 ASP A C 1
ATOM 1429 O O . ASP A 1 179 ? -3.810 -3.432 3.122 1.00 98.12 179 ASP A O 1
ATOM 1433 N N . THR A 1 180 ? -5.552 -2.319 2.254 1.00 98.38 180 THR A N 1
ATOM 1434 C CA . THR A 1 180 ? -5.385 -1.105 3.069 1.00 98.38 180 THR A CA 1
ATOM 1435 C C . THR A 1 180 ? -5.424 -1.405 4.564 1.00 98.38 180 THR A C 1
ATOM 1437 O O . THR A 1 180 ? -4.528 -0.986 5.293 1.00 98.38 180 THR A O 1
ATOM 1440 N N . LEU A 1 181 ? -6.416 -2.167 5.033 1.00 98.06 181 LEU A N 1
ATOM 1441 C CA . LEU A 1 181 ? -6.537 -2.533 6.448 1.00 98.06 181 LEU A CA 1
ATOM 1442 C C . LEU A 1 181 ? -5.367 -3.409 6.915 1.00 98.06 181 LEU A C 1
ATOM 1444 O O . LEU A 1 181 ? -4.875 -3.242 8.032 1.00 98.06 181 LEU A O 1
ATOM 1448 N N . LEU A 1 182 ? -4.885 -4.320 6.064 1.00 96.94 182 LEU A N 1
ATOM 1449 C CA . LEU A 1 182 ? -3.709 -5.140 6.366 1.00 96.94 182 LEU A CA 1
ATOM 1450 C C . LEU A 1 182 ? -2.431 -4.303 6.433 1.00 96.94 182 LEU A C 1
ATOM 1452 O O . LEU A 1 182 ? -1.645 -4.475 7.362 1.00 96.94 182 LEU A O 1
ATOM 1456 N N . VAL A 1 183 ? -2.244 -3.378 5.490 1.00 97.50 183 VAL A N 1
ATOM 1457 C CA . VAL A 1 183 ? -1.115 -2.441 5.476 1.00 97.50 183 VAL A CA 1
ATOM 1458 C C . VAL A 1 183 ? -1.112 -1.586 6.743 1.00 97.50 183 VAL A C 1
ATOM 1460 O O . VAL A 1 183 ? -0.070 -1.482 7.386 1.00 97.50 183 VAL A O 1
ATOM 1463 N N . LEU A 1 184 ? -2.267 -1.041 7.140 1.00 95.62 184 LEU A N 1
ATOM 1464 C CA . LEU A 1 184 ? -2.431 -0.241 8.361 1.00 95.62 184 LEU A CA 1
ATOM 1465 C C . LEU A 1 184 ? -2.199 -1.050 9.652 1.00 95.62 184 LEU A C 1
ATOM 1467 O O . LEU A 1 184 ? -1.829 -0.473 10.669 1.00 95.62 184 LEU A O 1
ATOM 1471 N N . SER A 1 185 ? -2.373 -2.375 9.604 1.00 92.56 185 SER A N 1
ATOM 1472 C CA . SER A 1 185 ? -2.117 -3.301 10.725 1.00 92.56 185 SER A CA 1
ATOM 1473 C C . SER A 1 185 ? -0.679 -3.861 10.745 1.00 92.56 185 SER A C 1
ATOM 1475 O O . SER A 1 185 ? -0.333 -4.698 11.593 1.00 92.56 185 SER A O 1
ATOM 1477 N N . SER A 1 186 ? 0.157 -3.474 9.775 1.00 92.06 186 SER A N 1
ATOM 1478 C CA . SER A 1 186 ? 1.519 -3.997 9.618 1.00 92.06 186 SER A CA 1
ATOM 1479 C C . SER A 1 186 ? 2.469 -3.425 10.677 1.00 92.06 186 SER A C 1
ATOM 1481 O O . SER A 1 186 ? 2.251 -2.341 11.213 1.00 92.06 186 SER A O 1
ATOM 1483 N N . SER A 1 187 ? 3.533 -4.152 11.019 1.00 88.19 187 SER A N 1
ATOM 1484 C CA . SER A 1 187 ? 4.569 -3.639 11.931 1.00 88.19 187 SER A CA 1
ATOM 1485 C C . SER A 1 187 ? 5.400 -2.527 11.290 1.00 88.19 187 SER A C 1
ATOM 1487 O O . SER A 1 187 ? 5.984 -1.705 11.984 1.00 88.19 187 SER A O 1
ATOM 1489 N N . GLU A 1 188 ? 5.447 -2.503 9.964 1.00 89.50 188 GLU A N 1
ATOM 1490 C CA . GLU A 1 188 ? 6.314 -1.660 9.156 1.00 89.50 188 GLU A CA 1
ATOM 1491 C C . GLU A 1 188 ? 5.762 -0.249 9.036 1.00 89.50 188 GLU A C 1
ATOM 1493 O O . GLU A 1 188 ? 6.545 0.698 8.992 1.00 89.50 188 GLU A O 1
ATOM 1498 N N . ILE A 1 189 ? 4.433 -0.095 9.006 1.00 90.69 189 ILE A N 1
ATOM 1499 C CA . ILE A 1 189 ? 3.791 1.224 9.024 1.00 90.69 189 ILE A CA 1
ATOM 1500 C C . ILE A 1 189 ? 3.785 1.836 10.426 1.00 90.69 189 ILE A C 1
ATOM 1502 O O . ILE A 1 189 ? 3.773 3.058 10.565 1.00 90.69 189 ILE A O 1
ATOM 1506 N N . LYS A 1 190 ? 3.823 0.996 11.467 1.00 86.50 190 LYS A N 1
ATOM 1507 C CA . LYS A 1 190 ? 3.924 1.465 12.845 1.00 86.50 190 LYS A CA 1
ATOM 1508 C C . LYS A 1 190 ? 5.263 2.154 13.054 1.00 86.50 190 LYS A C 1
ATOM 1510 O O . LYS A 1 190 ? 6.303 1.751 12.528 1.00 86.50 190 LYS A O 1
ATOM 1515 N N . LEU A 1 191 ? 5.229 3.206 13.860 1.00 80.88 191 LEU A N 1
ATOM 1516 C CA . LEU A 1 191 ? 6.445 3.844 14.332 1.00 80.88 191 LEU A CA 1
ATOM 1517 C C . LEU A 1 191 ? 7.195 2.816 15.178 1.00 80.88 191 LEU A C 1
ATOM 1519 O O . LEU A 1 191 ? 6.612 2.221 16.082 1.00 80.88 191 LEU A O 1
ATOM 1523 N N . THR A 1 192 ? 8.465 2.554 14.860 1.00 57.97 192 THR A N 1
ATOM 1524 C CA . THR A 1 192 ? 9.255 1.579 15.619 1.00 57.97 192 THR A CA 1
ATOM 1525 C C . THR A 1 192 ? 9.247 1.988 17.089 1.00 57.97 192 THR A C 1
ATOM 1527 O O . THR A 1 192 ? 9.755 3.065 17.417 1.00 57.97 192 THR A O 1
ATOM 1530 N N . HIS A 1 193 ? 8.695 1.137 17.958 1.00 48.75 193 HIS A N 1
ATOM 1531 C CA . HIS A 1 193 ? 8.838 1.248 19.406 1.00 48.75 193 HIS A CA 1
ATOM 1532 C C . HIS A 1 193 ? 10.315 1.004 19.749 1.00 48.75 193 HIS A C 1
ATOM 1534 O O . HIS A 1 193 ? 10.728 -0.102 20.079 1.00 48.75 193 HIS A O 1
ATOM 1540 N N . GLY A 1 194 ? 11.156 2.020 19.566 1.00 36.41 194 GLY A N 1
ATOM 1541 C CA . GLY A 1 194 ? 12.485 2.022 20.157 1.00 36.41 194 GLY A CA 1
ATOM 1542 C C . GLY A 1 194 ? 12.297 2.258 21.642 1.00 36.41 194 GLY A C 1
ATOM 1543 O O . GLY A 1 194 ? 11.788 3.314 22.004 1.00 36.41 194 GLY A O 1
ATOM 1544 N N . GLY A 1 195 ? 12.647 1.257 22.447 1.00 33.91 195 GLY A N 1
ATOM 1545 C CA . GLY A 1 195 ? 12.527 1.294 23.895 1.00 33.91 195 GLY A CA 1
ATOM 1546 C C . GLY A 1 195 ? 13.055 2.597 24.488 1.00 33.91 195 GLY A C 1
ATOM 1547 O O . GLY A 1 195 ? 14.236 2.908 24.401 1.00 33.91 195 GLY A O 1
ATOM 1548 N N . ALA A 1 196 ? 12.140 3.323 25.098 1.00 32.31 196 ALA A N 1
ATOM 1549 C CA . ALA A 1 196 ? 12.310 4.012 26.357 1.00 32.31 196 ALA A CA 1
ATOM 1550 C C . ALA A 1 196 ? 10.965 3.806 27.052 1.00 32.31 196 ALA A C 1
ATOM 1552 O O . ALA A 1 196 ? 9.937 3.751 26.369 1.00 32.31 196 ALA A O 1
ATOM 1553 N N . GLY A 1 197 ? 11.001 3.541 28.352 1.00 33.31 197 GLY A N 1
ATOM 1554 C CA . GLY A 1 197 ? 9.817 3.242 29.134 1.00 33.31 197 GLY A CA 1
ATOM 1555 C C . GLY A 1 197 ? 8.702 4.250 28.892 1.00 33.31 197 GLY A C 1
ATOM 1556 O O . GLY A 1 197 ? 8.928 5.399 28.512 1.00 33.31 197 GLY A O 1
ATOM 1557 N N . ASP A 1 198 ? 7.498 3.766 29.139 1.00 37.94 198 ASP A N 1
ATOM 1558 C CA . ASP A 1 198 ? 6.376 4.573 29.587 1.00 37.94 198 ASP A CA 1
ATOM 1559 C C . ASP A 1 198 ? 6.746 5.200 30.944 1.00 37.94 198 ASP A C 1
ATOM 1561 O O . ASP A 1 198 ? 6.226 4.813 31.982 1.00 37.94 198 ASP A O 1
ATOM 1565 N N . ASP A 1 199 ? 7.752 6.072 30.936 1.00 38.25 199 ASP A N 1
ATOM 1566 C CA . ASP A 1 199 ? 8.010 7.017 32.002 1.00 38.25 199 ASP A CA 1
ATOM 1567 C C . ASP A 1 199 ? 7.740 8.392 31.414 1.00 38.25 199 ASP A C 1
ATOM 1569 O O . ASP A 1 199 ? 8.325 8.825 30.413 1.00 38.25 199 ASP A O 1
ATOM 1573 N N . ASP A 1 200 ? 6.795 9.039 32.073 1.00 44.78 200 ASP A N 1
ATOM 1574 C CA . ASP A 1 200 ? 6.484 10.455 32.069 1.00 44.78 200 ASP A CA 1
ATOM 1575 C C . ASP A 1 200 ? 7.687 11.267 32.582 1.00 44.78 200 ASP A C 1
ATOM 1577 O O . ASP A 1 200 ? 7.600 12.033 33.535 1.00 44.78 200 ASP A O 1
ATOM 1581 N N . ASP A 1 201 ? 8.851 11.057 31.972 1.00 41.62 201 ASP A N 1
ATOM 1582 C CA . ASP A 1 201 ? 10.066 11.770 32.298 1.00 41.62 201 ASP A CA 1
ATOM 1583 C C . ASP A 1 201 ? 10.198 12.950 31.333 1.00 41.62 201 ASP A C 1
ATOM 1585 O O . ASP A 1 201 ? 10.407 12.803 30.119 1.00 41.62 201 ASP A O 1
ATOM 1589 N N . GLU A 1 202 ? 10.119 14.144 31.923 1.00 49.31 202 GLU A N 1
ATOM 1590 C CA . GLU A 1 202 ? 10.559 15.468 31.456 1.00 49.31 202 GLU A CA 1
ATOM 1591 C C . GLU A 1 202 ? 12.032 15.505 30.975 1.00 49.31 202 GLU A C 1
ATOM 1593 O O . GLU A 1 202 ? 12.715 16.526 31.045 1.00 49.31 202 GLU A O 1
ATOM 1598 N N . LEU A 1 203 ? 12.573 14.402 30.459 1.00 54.28 203 LEU A N 1
ATOM 1599 C CA . LEU A 1 203 ? 13.892 14.356 29.859 1.00 54.28 203 LEU A CA 1
ATOM 1600 C C . LEU A 1 203 ? 13.837 14.977 28.459 1.00 54.28 203 LEU A C 1
ATOM 1602 O O . LEU A 1 203 ? 13.274 14.427 27.496 1.00 54.28 203 LEU A O 1
ATOM 1606 N N . GLU A 1 204 ? 14.458 16.154 28.374 1.00 58.53 204 GLU A N 1
ATOM 1607 C CA . GLU A 1 204 ? 14.828 16.830 27.135 1.00 58.53 204 GLU A CA 1
ATOM 1608 C C . GLU A 1 204 ? 15.421 15.817 26.140 1.00 58.53 204 GLU A C 1
ATOM 1610 O O . GLU A 1 204 ? 16.270 15.001 26.516 1.00 58.53 204 GLU A O 1
ATOM 1615 N N . PRO A 1 205 ? 14.972 15.817 24.872 1.00 58.16 205 PRO A N 1
ATOM 1616 C CA . PRO A 1 205 ? 15.459 14.867 23.884 1.00 58.16 205 PRO A CA 1
ATOM 1617 C C . PRO A 1 205 ? 16.979 14.985 23.755 1.00 58.16 205 PRO A C 1
ATOM 1619 O O . PRO A 1 205 ? 17.508 16.005 23.318 1.00 58.16 205 PRO A O 1
ATOM 1622 N N . SER A 1 206 ? 17.679 13.900 24.082 1.00 65.88 206 SER A N 1
ATOM 1623 C CA . SER A 1 206 ? 19.144 13.854 24.111 1.00 65.88 206 SER A CA 1
ATOM 1624 C C . SER A 1 206 ? 19.773 14.020 22.718 1.00 65.88 206 SER A C 1
ATOM 1626 O O . SER A 1 206 ? 20.964 14.297 22.578 1.00 65.88 206 SER A O 1
ATOM 1628 N N . SER A 1 207 ? 18.966 13.868 21.658 1.00 78.12 207 SER A N 1
ATOM 1629 C CA . SER A 1 207 ? 19.379 14.056 20.270 1.00 78.12 207 SER A CA 1
ATOM 1630 C C . SER A 1 207 ? 18.251 14.582 19.373 1.00 78.12 207 SER A C 1
ATOM 1632 O O . SER A 1 207 ? 17.068 14.310 19.585 1.00 78.12 207 SER A O 1
ATOM 1634 N N . MET A 1 208 ? 18.619 15.246 18.269 1.00 74.56 208 MET A N 1
ATOM 1635 C CA . MET A 1 208 ? 17.666 15.670 17.226 1.00 74.56 208 MET A CA 1
ATOM 1636 C C . MET A 1 208 ? 16.856 14.499 16.635 1.00 74.56 208 MET A C 1
ATOM 1638 O O . MET A 1 208 ? 15.706 14.678 16.233 1.00 74.56 208 MET A O 1
ATOM 1642 N N . LYS A 1 209 ? 17.426 13.285 16.592 1.00 74.88 209 LYS A N 1
ATOM 1643 C CA . LYS A 1 209 ? 16.724 12.072 16.130 1.00 74.88 209 LYS A CA 1
ATOM 1644 C C . LYS A 1 209 ? 15.637 11.628 17.112 1.00 74.88 209 LYS A C 1
ATOM 1646 O O . LYS A 1 209 ? 14.573 11.177 16.700 1.00 74.88 209 LYS A O 1
ATOM 1651 N N . GLU A 1 210 ? 15.886 11.785 18.404 1.00 75.88 210 GLU A N 1
ATOM 1652 C CA . GLU A 1 210 ? 14.907 11.481 19.444 1.00 75.88 210 GLU A CA 1
ATOM 1653 C C . GLU A 1 210 ? 13.781 12.523 19.470 1.00 75.88 210 GLU A C 1
ATOM 1655 O O . GLU A 1 210 ? 12.606 12.161 19.493 1.00 75.88 210 GLU A O 1
ATOM 1660 N N . ALA A 1 211 ? 14.123 13.811 19.345 1.00 74.44 211 ALA A N 1
ATOM 1661 C CA . ALA A 1 211 ? 13.148 14.896 19.241 1.00 74.44 211 ALA A CA 1
ATOM 1662 C C . ALA A 1 211 ? 12.205 14.707 18.039 1.00 74.44 211 ALA A C 1
ATOM 1664 O O . ALA A 1 211 ? 10.983 14.767 18.175 1.00 74.44 211 ALA A O 1
ATOM 1665 N N . THR A 1 212 ? 12.768 14.419 16.861 1.00 76.56 212 THR A N 1
ATOM 1666 C CA . THR A 1 212 ? 11.991 14.169 15.634 1.00 76.56 212 THR A CA 1
ATOM 1667 C C . THR A 1 212 ? 11.074 12.954 15.764 1.00 76.56 212 THR A C 1
ATOM 1669 O O . THR A 1 212 ? 9.927 13.014 15.322 1.00 76.56 212 THR A O 1
ATOM 1672 N N . ARG A 1 213 ? 11.513 11.888 16.444 1.00 78.25 213 ARG A N 1
ATOM 1673 C CA . ARG A 1 213 ? 10.664 10.727 16.744 1.00 78.25 213 ARG A CA 1
ATOM 1674 C C . ARG A 1 213 ? 9.543 11.052 17.735 1.00 78.25 213 ARG A C 1
ATOM 1676 O O . ARG A 1 213 ? 8.398 10.684 17.474 1.00 78.25 213 ARG A O 1
ATOM 1683 N N . LYS A 1 214 ? 9.836 11.755 18.840 1.00 81.81 214 LYS A N 1
ATOM 1684 C CA . LYS A 1 214 ? 8.812 12.197 19.811 1.00 81.81 214 LYS A CA 1
ATOM 1685 C C . LYS A 1 214 ? 7.734 13.033 19.103 1.00 81.81 214 LYS A C 1
ATOM 1687 O O . LYS A 1 214 ? 6.543 12.825 19.330 1.00 81.81 214 LYS A O 1
ATOM 1692 N N . LEU A 1 215 ? 8.132 13.914 18.181 1.00 80.62 215 LEU A N 1
ATOM 1693 C CA . LEU A 1 215 ? 7.205 14.696 17.353 1.00 80.62 215 LEU A CA 1
ATOM 1694 C C . LEU A 1 215 ? 6.366 13.827 16.405 1.00 80.62 215 LEU A C 1
ATOM 1696 O O . LEU A 1 215 ? 5.150 14.006 16.349 1.00 80.62 215 LEU A O 1
ATOM 1700 N N . ALA A 1 216 ? 6.978 12.874 15.696 1.00 80.25 216 ALA A N 1
ATOM 1701 C CA . ALA A 1 216 ? 6.250 11.955 14.820 1.00 80.25 216 ALA A CA 1
ATOM 1702 C C . ALA A 1 216 ? 5.222 11.115 15.600 1.00 80.25 216 ALA A C 1
ATOM 1704 O O . ALA A 1 216 ? 4.096 10.945 15.139 1.00 80.25 216 ALA A O 1
ATOM 1705 N N . SER A 1 217 ? 5.570 10.664 16.810 1.00 85.19 217 SER A N 1
ATOM 1706 C CA . SER A 1 217 ? 4.656 9.944 17.706 1.00 85.19 217 SER A CA 1
ATOM 1707 C C . SER A 1 217 ? 3.460 10.804 18.123 1.00 85.19 217 SER A C 1
ATOM 1709 O O . SER A 1 217 ? 2.313 10.396 17.935 1.00 85.19 217 SER A O 1
ATOM 1711 N N . LYS A 1 218 ? 3.697 12.041 18.588 1.00 84.31 218 LYS A N 1
ATOM 1712 C CA . LYS A 1 218 ? 2.621 12.991 18.931 1.00 84.31 218 LYS A CA 1
ATOM 1713 C C . LYS A 1 218 ? 1.701 13.267 17.738 1.00 84.31 218 LYS A C 1
ATOM 1715 O O . LYS A 1 218 ? 0.479 13.266 17.884 1.00 84.31 218 LYS A O 1
ATOM 1720 N N . LEU A 1 219 ? 2.275 13.465 16.549 1.00 84.19 219 LEU A N 1
ATOM 1721 C CA . LEU A 1 219 ? 1.505 13.669 15.322 1.00 84.19 219 LEU A CA 1
ATOM 1722 C C . LEU A 1 219 ? 0.689 12.425 14.952 1.00 84.19 219 LEU A C 1
ATOM 1724 O O . LEU A 1 219 ? -0.467 12.558 14.564 1.00 84.19 219 LEU A O 1
ATOM 1728 N N . SER A 1 220 ? 1.263 11.230 15.113 1.00 86.88 220 SER A N 1
ATOM 1729 C CA . SER A 1 220 ? 0.578 9.957 14.884 1.00 86.88 220 SER A CA 1
ATOM 1730 C C . SER A 1 220 ? -0.624 9.787 15.808 1.00 86.88 220 SER A C 1
ATOM 1732 O O . SER A 1 220 ? -1.712 9.503 15.317 1.00 86.88 220 SER A O 1
ATOM 1734 N N . LYS A 1 221 ? -0.458 10.013 17.119 1.00 85.69 221 LYS A N 1
ATOM 1735 C CA . LYS A 1 221 ? -1.547 9.934 18.110 1.00 85.69 221 LYS A CA 1
ATOM 1736 C C . LYS A 1 221 ? -2.680 10.906 17.771 1.00 85.69 221 LYS A C 1
ATOM 1738 O O . LYS A 1 221 ? -3.838 10.508 17.674 1.00 85.69 221 LYS A O 1
ATOM 1743 N N . LYS A 1 222 ? -2.342 12.166 17.469 1.00 85.81 222 LYS A N 1
ATOM 1744 C CA . LYS A 1 222 ? -3.327 13.171 17.040 1.00 85.81 222 LYS A CA 1
ATOM 1745 C C . LYS A 1 222 ? -4.034 12.772 15.742 1.00 85.81 222 LYS A C 1
ATOM 1747 O O . LYS A 1 222 ? -5.251 12.893 15.649 1.00 85.81 222 LYS A O 1
ATOM 1752 N N . ASN A 1 223 ? -3.287 12.298 14.745 1.00 87.56 223 ASN A N 1
ATOM 1753 C CA . ASN A 1 223 ? -3.852 11.830 13.480 1.00 87.56 223 ASN A CA 1
ATOM 1754 C C . ASN A 1 223 ? -4.792 10.635 13.696 1.00 87.56 223 ASN A C 1
ATOM 1756 O O . ASN A 1 223 ? -5.837 10.563 13.055 1.00 87.56 223 ASN A O 1
ATOM 1760 N N . LEU A 1 224 ? -4.453 9.730 14.616 1.00 86.62 224 LEU A N 1
ATOM 1761 C CA . LEU A 1 224 ? -5.285 8.582 14.951 1.00 86.62 224 LEU A CA 1
ATOM 1762 C C . LEU A 1 224 ? -6.641 9.014 15.524 1.00 86.62 224 LEU A C 1
ATOM 1764 O O . LEU A 1 224 ? -7.675 8.602 15.003 1.00 86.62 224 LEU A O 1
ATOM 1768 N N . MET A 1 225 ? -6.629 9.871 16.548 1.00 83.19 225 MET A N 1
ATOM 1769 C CA . MET A 1 225 ? -7.847 10.339 17.220 1.00 83.19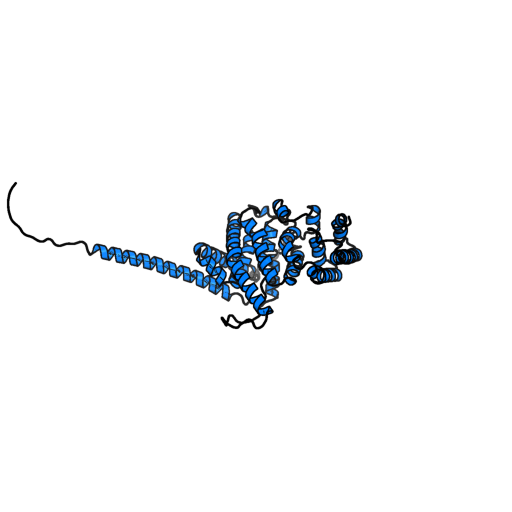 225 MET A CA 1
ATOM 1770 C C . MET A 1 225 ? -8.741 11.173 16.307 1.00 83.19 225 MET A C 1
ATOM 1772 O O . MET A 1 225 ? -9.951 10.974 16.277 1.00 83.19 225 MET A O 1
ATOM 1776 N N . VAL A 1 226 ? -8.147 12.113 15.569 1.00 84.75 226 VAL A N 1
ATOM 1777 C CA . VAL A 1 226 ? -8.909 13.110 14.804 1.00 84.75 226 VAL A CA 1
ATOM 1778 C C . VAL A 1 226 ? -9.352 12.572 13.445 1.00 84.75 226 VAL A C 1
ATOM 1780 O O . VAL A 1 226 ? -10.441 12.910 12.999 1.00 84.75 226 VAL A O 1
ATOM 1783 N N . ASN A 1 227 ? -8.534 11.740 12.788 1.00 87.69 227 ASN A N 1
ATOM 1784 C CA . ASN A 1 227 ? -8.789 11.318 11.407 1.00 87.69 227 ASN A CA 1
ATOM 1785 C C . ASN A 1 227 ? -9.088 9.819 11.287 1.00 87.69 227 ASN A C 1
ATOM 1787 O O . ASN A 1 227 ? -10.044 9.435 10.622 1.00 87.69 227 ASN A O 1
ATOM 1791 N N . VAL A 1 228 ? -8.276 8.950 11.899 1.00 91.75 228 VAL A N 1
ATOM 1792 C CA . VAL A 1 228 ? -8.357 7.501 11.639 1.00 91.75 228 VAL A CA 1
ATOM 1793 C C . VAL A 1 228 ? -9.566 6.858 12.309 1.00 91.75 228 VAL A C 1
ATOM 1795 O O . VAL A 1 228 ? -10.343 6.187 11.634 1.00 91.75 228 VAL A O 1
ATOM 1798 N N . ILE A 1 229 ? -9.742 7.045 13.619 1.00 89.69 229 ILE A N 1
ATOM 1799 C CA . ILE A 1 229 ? -10.802 6.362 14.375 1.00 89.69 229 ILE A CA 1
ATOM 1800 C C . ILE A 1 229 ? -12.208 6.732 13.862 1.00 89.69 229 ILE A C 1
ATOM 1802 O O . ILE A 1 229 ? -12.980 5.804 13.607 1.00 89.69 229 ILE A O 1
ATOM 1806 N N . PRO A 1 230 ? -12.553 8.016 13.624 1.00 90.75 230 PRO A N 1
ATOM 1807 C CA . PRO A 1 230 ? -13.867 8.375 13.085 1.00 90.75 230 PRO A CA 1
ATOM 1808 C C . PRO A 1 230 ? -14.161 7.713 11.733 1.00 90.75 230 PRO A C 1
ATOM 1810 O O . PRO A 1 230 ? -15.250 7.181 11.520 1.00 90.75 230 PRO A O 1
ATOM 1813 N N . VAL A 1 231 ? -13.168 7.666 10.839 1.00 94.94 231 VAL A N 1
ATOM 1814 C CA . VAL A 1 231 ? -13.301 7.013 9.530 1.00 94.94 231 VAL A CA 1
ATOM 1815 C C . VAL A 1 231 ? -13.458 5.498 9.673 1.00 94.94 231 VAL A C 1
ATOM 1817 O O . VAL A 1 231 ? -14.290 4.902 8.995 1.00 94.94 231 VAL A O 1
ATOM 1820 N N . VAL A 1 232 ? -12.713 4.857 10.579 1.00 94.12 232 VAL A N 1
ATOM 1821 C CA . VAL A 1 232 ? -12.841 3.415 10.867 1.00 94.12 232 VAL A CA 1
ATOM 1822 C C . VAL A 1 232 ? -14.251 3.061 11.345 1.00 94.12 232 VAL A C 1
ATOM 1824 O O . VAL A 1 232 ? -14.801 2.047 10.912 1.00 94.12 232 VAL A O 1
ATOM 1827 N N . ILE A 1 233 ? -14.856 3.904 12.187 1.00 91.12 233 ILE A N 1
ATOM 1828 C CA . ILE A 1 233 ? -16.248 3.754 12.639 1.00 91.12 233 ILE A CA 1
ATOM 1829 C C . ILE A 1 233 ? -17.213 3.889 11.455 1.00 91.12 233 ILE A C 1
ATOM 1831 O O . ILE A 1 233 ? -18.090 3.047 11.269 1.00 91.12 233 ILE A O 1
ATOM 1835 N N . GLY A 1 234 ? -17.024 4.903 10.609 1.00 93.94 234 GLY A N 1
ATOM 1836 C CA . GLY A 1 234 ? -17.835 5.083 9.406 1.00 93.94 234 GLY A CA 1
ATOM 1837 C C . GLY A 1 234 ? -17.764 3.880 8.458 1.00 93.94 234 GLY A C 1
ATOM 1838 O O . GLY A 1 234 ? -18.794 3.360 8.027 1.00 93.94 234 GLY A O 1
ATOM 1839 N N . VAL A 1 235 ? -16.561 3.344 8.220 1.00 96.56 235 VAL A N 1
ATOM 1840 C CA . VAL A 1 235 ? -16.369 2.108 7.444 1.00 96.56 235 VAL A CA 1
ATOM 1841 C C . VAL A 1 235 ? -17.064 0.918 8.105 1.00 96.56 235 VAL A C 1
ATOM 1843 O O . VAL A 1 235 ? -17.687 0.132 7.391 1.00 96.56 235 VAL A O 1
ATOM 1846 N N . LYS A 1 236 ? -17.011 0.779 9.439 1.00 94.56 236 LYS A N 1
ATOM 1847 C CA . LYS A 1 236 ? -17.723 -0.288 10.167 1.00 94.56 236 LYS A CA 1
ATOM 1848 C C . LYS A 1 236 ? -19.203 -0.300 9.798 1.00 94.56 236 LYS A C 1
ATOM 1850 O O . LYS A 1 236 ? -19.682 -1.322 9.312 1.00 94.56 236 LYS A O 1
ATOM 1855 N N . HIS A 1 237 ? -19.881 0.841 9.921 1.00 94.12 237 HIS A N 1
ATOM 1856 C CA . HIS A 1 237 ? -21.305 0.948 9.600 1.00 94.12 237 HIS A CA 1
ATOM 1857 C C . HIS A 1 237 ? -21.608 0.558 8.144 1.00 94.12 237 HIS A C 1
ATOM 1859 O O . HIS A 1 237 ? -22.565 -0.174 7.886 1.00 94.12 237 HIS A O 1
ATOM 1865 N N . GLN A 1 238 ? -20.769 0.974 7.185 1.00 95.81 238 GLN A N 1
ATOM 1866 C CA . GLN A 1 238 ? -20.942 0.591 5.776 1.00 95.81 238 GLN A CA 1
ATOM 1867 C C . GLN A 1 238 ? -20.772 -0.920 5.557 1.00 95.81 238 GLN A C 1
ATOM 1869 O O . GLN A 1 238 ? -21.535 -1.537 4.808 1.00 95.81 238 GLN A O 1
ATOM 1874 N N . LEU A 1 239 ? -19.786 -1.543 6.213 1.00 95.62 239 LEU A N 1
ATOM 1875 C CA . LEU A 1 239 ? -19.564 -2.988 6.119 1.00 95.62 239 LEU A CA 1
ATOM 1876 C C . LEU A 1 239 ? -20.695 -3.791 6.776 1.00 95.62 239 LEU A C 1
ATOM 1878 O O . LEU A 1 239 ? -21.025 -4.867 6.278 1.00 95.62 239 LEU A O 1
ATOM 1882 N N . GLU A 1 240 ? -21.295 -3.286 7.854 1.00 93.44 240 GLU A N 1
ATOM 1883 C CA . GLU A 1 240 ? -22.422 -3.924 8.550 1.00 93.44 240 GLU A CA 1
ATOM 1884 C C . GLU A 1 240 ? -23.702 -3.872 7.742 1.00 93.44 240 GLU A C 1
ATOM 1886 O O . GLU A 1 240 ? -24.339 -4.910 7.544 1.00 93.44 240 GLU A O 1
ATOM 1891 N N . ALA A 1 241 ? -24.031 -2.690 7.214 1.00 93.44 241 ALA A N 1
ATOM 1892 C CA . ALA A 1 241 ? -25.190 -2.496 6.354 1.00 93.44 241 ALA A CA 1
ATOM 1893 C C . ALA A 1 241 ? -25.177 -3.482 5.175 1.00 93.44 241 ALA A C 1
ATOM 1895 O O . ALA A 1 241 ? -26.203 -4.075 4.843 1.00 93.44 241 ALA A O 1
ATOM 1896 N N . LYS A 1 242 ? -23.991 -3.730 4.606 1.00 93.19 242 LYS A N 1
ATOM 1897 C CA . LYS A 1 242 ? -23.782 -4.639 3.468 1.00 93.19 242 LYS A CA 1
ATOM 1898 C C . LYS A 1 242 ? -23.442 -6.076 3.858 1.00 93.19 242 LYS A C 1
ATOM 1900 O O . LYS A 1 242 ? -23.225 -6.915 2.990 1.00 93.19 242 LYS A O 1
ATOM 1905 N N . ARG A 1 243 ? -23.347 -6.382 5.159 1.00 92.56 243 ARG A N 1
ATOM 1906 C CA . ARG A 1 243 ? -22.908 -7.693 5.686 1.00 92.56 243 ARG A CA 1
ATOM 1907 C C . ARG A 1 243 ? -21.629 -8.197 5.003 1.00 92.56 243 ARG A C 1
ATOM 1909 O O . ARG A 1 243 ? -21.490 -9.378 4.671 1.00 92.56 243 ARG A O 1
ATOM 1916 N N . SER A 1 244 ? -20.699 -7.278 4.763 1.00 95.12 244 SER A N 1
ATOM 1917 C CA . SER A 1 244 ? -19.540 -7.515 3.914 1.00 95.12 244 SER A CA 1
ATOM 1918 C C . SER A 1 244 ? -18.541 -8.477 4.572 1.00 95.12 244 SER A C 1
ATOM 1920 O O . SER A 1 244 ? -18.196 -8.318 5.749 1.00 95.12 244 SER A O 1
ATOM 1922 N N . PRO A 1 245 ? -17.964 -9.440 3.824 1.00 93.62 245 PRO A N 1
ATOM 1923 C CA . PRO A 1 245 ? -16.928 -10.330 4.346 1.00 93.62 245 PRO A CA 1
ATOM 1924 C C . PRO A 1 245 ? -15.618 -9.598 4.681 1.00 93.62 245 PRO A C 1
ATOM 1926 O O . PRO A 1 245 ? -14.738 -10.192 5.312 1.00 93.62 245 PRO A O 1
ATOM 1929 N N . VAL A 1 246 ? -15.476 -8.327 4.281 1.00 95.88 246 VAL A N 1
ATOM 1930 C CA . VAL A 1 246 ? -14.347 -7.454 4.644 1.00 95.88 246 VAL A CA 1
ATOM 1931 C C . VAL A 1 246 ? -14.353 -7.117 6.138 1.00 95.88 246 VAL A C 1
ATOM 1933 O O . VAL A 1 246 ? -13.288 -6.849 6.689 1.00 95.88 246 VAL A O 1
ATOM 1936 N N . MET A 1 247 ? -15.496 -7.243 6.828 1.00 95.00 247 MET A N 1
ATOM 1937 C CA . MET A 1 247 ? -15.622 -6.959 8.264 1.00 95.00 247 MET A CA 1
ATOM 1938 C C . MET A 1 247 ? -14.528 -7.634 9.107 1.00 95.00 247 MET A C 1
ATOM 1940 O O . MET A 1 247 ? -13.956 -7.029 10.005 1.00 95.00 247 MET A O 1
ATOM 1944 N N . ARG A 1 248 ? -14.130 -8.867 8.768 1.00 93.62 248 ARG A N 1
ATOM 1945 C CA . ARG A 1 248 ? -13.057 -9.582 9.487 1.00 93.62 248 ARG A CA 1
ATOM 1946 C C . ARG A 1 248 ? -11.685 -8.887 9.428 1.00 93.62 248 ARG A C 1
ATOM 1948 O O . ARG A 1 248 ? -10.879 -9.072 10.331 1.00 93.62 248 ARG A O 1
ATOM 1955 N N . TYR A 1 249 ? -11.401 -8.143 8.359 1.00 95.75 249 TYR A N 1
ATOM 1956 C CA . TYR A 1 249 ? -10.169 -7.364 8.209 1.00 95.75 249 TYR A CA 1
ATOM 1957 C C . TYR A 1 249 ? -10.263 -6.074 9.018 1.00 95.75 249 TYR A C 1
ATOM 1959 O O . TYR A 1 249 ? -9.289 -5.696 9.661 1.00 95.75 249 TYR A O 1
ATOM 1967 N N . LEU A 1 250 ? -11.446 -5.451 9.047 1.00 96.00 250 LEU A N 1
ATOM 1968 C CA . LEU A 1 250 ? -11.693 -4.267 9.863 1.00 96.00 250 LEU A CA 1
ATOM 1969 C C . LEU A 1 250 ? -11.556 -4.599 11.349 1.00 96.00 250 LEU A C 1
ATOM 1971 O O . LEU A 1 250 ? -10.823 -3.922 12.055 1.00 96.00 250 LEU A O 1
ATOM 1975 N N . LEU A 1 251 ? -12.171 -5.691 11.807 1.00 91.12 251 LEU A N 1
ATOM 1976 C CA . LEU A 1 251 ? -12.039 -6.152 13.190 1.00 91.12 251 LEU A CA 1
ATOM 1977 C C . LEU A 1 251 ? -10.597 -6.524 13.537 1.00 91.12 251 LEU A C 1
ATOM 1979 O O . LEU A 1 251 ? -10.164 -6.281 14.660 1.00 91.12 251 LEU A O 1
ATOM 1983 N N . HIS A 1 252 ? -9.827 -7.069 12.587 1.00 91.25 252 HIS A N 1
ATOM 1984 C CA . HIS A 1 252 ? -8.397 -7.283 12.802 1.00 91.25 252 HIS A CA 1
ATOM 1985 C C . HIS A 1 252 ? -7.648 -5.964 13.022 1.00 91.25 252 HIS A C 1
ATOM 1987 O O . HIS A 1 252 ? -6.839 -5.890 13.945 1.00 91.25 252 HIS A O 1
ATOM 1993 N N . TYR A 1 253 ? -7.939 -4.945 12.215 1.00 93.69 253 TYR A N 1
ATOM 1994 C CA . TYR A 1 253 ? -7.326 -3.631 12.355 1.00 93.69 253 TYR A CA 1
ATOM 1995 C C . TYR A 1 253 ? -7.757 -2.920 13.643 1.00 93.69 253 TYR A C 1
ATOM 1997 O O . TYR A 1 253 ? -6.907 -2.438 14.381 1.00 93.69 253 TYR A O 1
ATOM 2005 N N . ILE A 1 254 ? -9.049 -2.937 13.987 1.00 89.38 254 ILE A N 1
ATOM 2006 C CA . ILE A 1 254 ? -9.554 -2.391 15.256 1.00 89.38 254 ILE A CA 1
ATOM 2007 C C . ILE A 1 254 ? -8.876 -3.094 16.436 1.00 89.38 254 ILE A C 1
ATOM 2009 O O . ILE A 1 254 ? -8.425 -2.432 17.364 1.00 89.38 254 ILE A O 1
ATOM 2013 N N . GLN A 1 255 ? -8.733 -4.423 16.395 1.00 86.12 255 GLN A N 1
ATOM 2014 C CA . GLN A 1 255 ? -8.011 -5.168 17.428 1.00 86.12 255 GLN A CA 1
ATOM 2015 C C . GLN A 1 255 ? -6.562 -4.673 17.589 1.00 86.12 255 GLN A C 1
ATOM 2017 O O . GLN A 1 255 ? -6.062 -4.548 18.709 1.00 86.12 255 GLN A O 1
ATOM 2022 N N . ASP A 1 256 ? -5.886 -4.412 16.472 1.00 86.75 256 ASP A N 1
ATOM 2023 C CA . ASP A 1 256 ? -4.515 -3.913 16.446 1.00 86.75 256 ASP A CA 1
ATOM 2024 C C . ASP A 1 256 ? -4.423 -2.474 16.993 1.00 86.75 256 ASP A C 1
ATOM 2026 O O . ASP A 1 256 ? -3.565 -2.200 17.833 1.00 86.75 256 ASP A O 1
ATOM 2030 N N . LEU A 1 257 ? -5.376 -1.600 16.644 1.00 86.00 257 LEU A N 1
ATOM 2031 C CA . LEU A 1 257 ? -5.512 -0.255 17.217 1.00 86.00 257 LEU A CA 1
ATOM 2032 C C . LEU A 1 257 ? -5.719 -0.291 18.734 1.00 86.00 257 LEU A C 1
ATOM 2034 O O . LEU A 1 257 ? -5.003 0.395 19.456 1.00 86.00 257 LEU A O 1
ATOM 2038 N N . MET A 1 258 ? -6.622 -1.143 19.232 1.00 78.94 258 MET A N 1
ATOM 2039 C CA . MET A 1 258 ? -6.867 -1.306 20.675 1.00 78.94 258 MET A CA 1
ATOM 2040 C C . MET A 1 258 ? -5.637 -1.814 21.436 1.00 78.94 258 MET A C 1
ATOM 2042 O O . MET A 1 258 ? -5.533 -1.619 22.645 1.00 78.94 258 MET A O 1
ATOM 2046 N N . THR A 1 259 ? -4.721 -2.495 20.746 1.00 81.12 259 THR A N 1
ATOM 2047 C CA . THR A 1 259 ? -3.483 -3.005 21.345 1.00 81.12 259 THR A CA 1
ATOM 2048 C C . THR A 1 259 ? -2.386 -1.942 21.345 1.00 81.12 259 THR A C 1
ATOM 2050 O O . THR A 1 259 ? -1.637 -1.847 22.312 1.00 81.12 259 THR A O 1
ATOM 2053 N N . SER A 1 260 ? -2.277 -1.152 20.273 1.00 77.19 260 SER A N 1
ATOM 2054 C CA . SER A 1 260 ? -1.198 -0.173 20.093 1.00 77.19 260 SER A CA 1
ATOM 2055 C C . SER A 1 260 ? -1.516 1.233 20.621 1.00 77.19 260 SER A C 1
ATOM 2057 O O . SER A 1 260 ? -0.581 1.972 20.909 1.00 77.19 260 SER A O 1
ATOM 2059 N N . PHE A 1 261 ? -2.793 1.603 20.746 1.00 79.00 261 PHE A N 1
ATOM 2060 C CA . PHE A 1 261 ? -3.253 2.966 21.054 1.00 79.00 261 PHE A CA 1
ATOM 2061 C C . PHE A 1 261 ? -4.485 2.950 21.969 1.00 79.00 261 PHE A C 1
ATOM 2063 O O . PHE A 1 261 ? -5.523 3.544 21.678 1.00 79.00 261 PHE A O 1
ATOM 2070 N N . LYS A 1 262 ? -4.410 2.160 23.045 1.00 77.50 262 LYS A N 1
ATOM 2071 C CA . LYS A 1 262 ? -5.556 1.879 23.919 1.00 77.50 262 LYS A CA 1
ATOM 2072 C C . LYS A 1 262 ? -6.196 3.162 24.460 1.00 77.50 262 LYS A C 1
ATOM 2074 O O . LYS A 1 262 ? -7.414 3.280 24.411 1.00 77.50 262 LYS A O 1
ATOM 2079 N N . GLU A 1 263 ? -5.393 4.088 24.974 1.00 79.38 263 GLU A N 1
ATOM 2080 C CA . GLU A 1 263 ? -5.872 5.338 25.576 1.00 79.38 263 GLU A CA 1
ATOM 2081 C C . GLU A 1 263 ? -6.574 6.214 24.546 1.00 79.38 263 GLU A C 1
ATOM 2083 O O . GLU A 1 263 ? -7.729 6.582 24.737 1.00 79.38 263 GLU A O 1
ATOM 2088 N N . GLU A 1 264 ? -5.936 6.435 23.396 1.00 82.31 264 GLU A N 1
ATOM 2089 C CA . GLU A 1 264 ? -6.480 7.268 22.327 1.00 82.31 264 GLU A CA 1
ATOM 2090 C C . GLU A 1 264 ? -7.796 6.708 21.779 1.00 82.31 264 GLU A C 1
ATOM 2092 O O . GLU A 1 264 ? -8.722 7.463 21.475 1.00 82.31 264 GLU A O 1
ATOM 2097 N N . VAL A 1 265 ? -7.902 5.380 21.651 1.00 79.12 265 VAL A N 1
ATOM 2098 C CA . VAL A 1 265 ? -9.147 4.753 21.200 1.00 79.12 265 VAL A CA 1
ATOM 2099 C C . VAL A 1 265 ? -10.225 4.822 22.281 1.00 79.12 265 VAL A C 1
ATOM 2101 O O . VAL A 1 265 ? -11.378 5.101 21.958 1.00 79.12 265 VAL A O 1
ATOM 2104 N N . MET A 1 266 ? -9.878 4.617 23.555 1.00 78.81 266 MET A N 1
ATOM 2105 C CA . MET A 1 266 ? -10.836 4.755 24.657 1.00 78.81 266 MET A CA 1
ATOM 2106 C C . MET A 1 266 ? -11.366 6.185 24.775 1.00 78.81 266 MET A C 1
ATOM 2108 O O . MET A 1 266 ? -12.567 6.353 24.954 1.00 78.81 266 MET A O 1
ATOM 2112 N N . ASP A 1 267 ? -10.523 7.202 24.608 1.00 81.12 267 ASP A N 1
ATOM 2113 C CA . ASP A 1 267 ? -10.937 8.607 24.653 1.00 81.12 267 ASP A CA 1
ATOM 2114 C C . ASP A 1 267 ? -11.997 8.929 23.599 1.00 81.12 267 ASP A C 1
ATOM 2116 O O . ASP A 1 267 ? -13.005 9.570 23.901 1.00 81.12 267 ASP A O 1
ATOM 2120 N N . VAL A 1 268 ? -11.820 8.427 22.373 1.00 77.62 268 VAL A N 1
ATOM 2121 C CA . VAL A 1 268 ? -12.821 8.604 21.315 1.00 77.62 268 VAL A CA 1
ATOM 2122 C C . VAL A 1 268 ? -14.078 7.786 21.617 1.00 77.62 268 VAL A C 1
ATOM 2124 O O . VAL A 1 268 ? -15.185 8.313 21.532 1.00 77.62 268 VAL A O 1
ATOM 2127 N N . LEU A 1 269 ? -13.944 6.522 22.027 1.00 77.88 269 LEU A N 1
ATOM 2128 C CA . LEU A 1 269 ? -15.090 5.655 22.327 1.00 77.88 269 LEU A CA 1
ATOM 2129 C C . LEU A 1 269 ? -15.887 6.093 23.565 1.00 77.88 269 LEU A C 1
ATOM 2131 O O . LEU A 1 269 ? -17.075 5.799 23.660 1.00 77.88 269 LEU A O 1
ATOM 2135 N N . ASN A 1 270 ? -15.282 6.836 24.491 1.00 79.88 270 ASN A N 1
ATOM 2136 C CA . ASN A 1 270 ? -15.981 7.418 25.637 1.00 79.88 270 ASN A CA 1
ATOM 2137 C C . ASN A 1 270 ? -17.064 8.424 25.219 1.00 79.88 270 ASN A C 1
ATOM 2139 O O . ASN A 1 270 ? -18.025 8.621 25.965 1.00 79.88 270 ASN A O 1
ATOM 2143 N N . THR A 1 271 ? -16.942 9.021 24.029 1.00 80.81 271 THR A N 1
ATOM 2144 C CA . THR A 1 271 ? -17.967 9.919 23.475 1.00 80.81 271 THR A CA 1
ATOM 2145 C C . THR A 1 271 ? -19.219 9.177 22.994 1.00 80.81 271 THR A C 1
ATOM 2147 O O . THR A 1 271 ? -20.305 9.751 23.044 1.00 80.81 271 THR A O 1
ATOM 2150 N N . ASP A 1 272 ? -19.101 7.894 22.622 1.00 78.19 272 ASP A N 1
ATOM 2151 C CA . ASP A 1 272 ? -20.222 7.023 22.244 1.00 78.19 272 ASP A CA 1
ATOM 2152 C C . ASP A 1 272 ? -20.136 5.648 22.950 1.00 78.19 272 ASP A C 1
ATOM 2154 O O . ASP A 1 272 ? -19.606 4.661 22.423 1.00 78.19 272 ASP A O 1
ATOM 2158 N N . PRO A 1 273 ? -20.705 5.549 24.164 1.00 78.12 273 PRO A N 1
ATOM 2159 C CA . PRO A 1 273 ? -20.685 4.330 24.970 1.00 78.12 273 PRO A CA 1
ATOM 2160 C C . PRO A 1 273 ? -21.444 3.148 24.355 1.00 78.12 273 PRO A C 1
ATOM 2162 O O . PRO A 1 273 ? -21.215 2.004 24.758 1.00 78.12 273 PRO A O 1
ATOM 2165 N N . GLN A 1 274 ? -22.385 3.395 23.439 1.00 79.25 274 GLN A N 1
ATOM 2166 C CA . GLN A 1 274 ? -23.116 2.327 22.761 1.00 79.25 274 GLN A CA 1
ATOM 2167 C C . GLN A 1 274 ? -22.236 1.701 21.681 1.00 79.25 274 GLN A C 1
ATOM 2169 O O . GLN A 1 274 ? -22.070 0.479 21.670 1.00 79.25 274 GLN A O 1
ATOM 2174 N N . LEU A 1 275 ? -21.606 2.533 20.853 1.00 79.06 275 LEU A N 1
ATOM 2175 C CA . LEU A 1 275 ? -20.633 2.098 19.857 1.00 79.06 275 LEU A CA 1
ATOM 2176 C C . LEU A 1 275 ? -19.454 1.353 20.499 1.00 79.06 275 LEU A C 1
ATOM 2178 O O . LEU A 1 275 ? -19.013 0.316 20.003 1.00 79.06 275 LEU A O 1
ATOM 2182 N N . ALA A 1 276 ? -18.983 1.828 21.655 1.00 78.69 276 ALA A N 1
ATOM 2183 C CA . ALA A 1 276 ? -17.936 1.167 22.428 1.00 78.69 276 ALA A CA 1
ATOM 2184 C C . ALA A 1 276 ? -18.309 -0.285 22.795 1.00 78.69 276 ALA A C 1
ATOM 2186 O O . ALA A 1 276 ? -17.505 -1.202 22.617 1.00 78.69 276 ALA A O 1
ATOM 2187 N N . LYS A 1 277 ? -19.543 -0.510 23.271 1.00 79.19 277 LYS A N 1
ATOM 2188 C CA . LYS A 1 277 ? -20.062 -1.847 23.614 1.00 79.19 277 LYS A CA 1
ATOM 2189 C C . LYS A 1 277 ? -20.207 -2.745 22.391 1.00 79.19 277 LYS A C 1
ATOM 2191 O O . LYS A 1 277 ? -19.934 -3.940 22.483 1.00 79.19 277 LYS A O 1
ATOM 2196 N N . GLU A 1 278 ? -20.643 -2.180 21.273 1.00 84.44 278 GLU A N 1
ATOM 2197 C CA . GLU A 1 278 ? -20.793 -2.903 20.014 1.00 84.44 278 GLU A CA 1
ATOM 2198 C C . GLU A 1 278 ? -19.438 -3.421 19.515 1.00 84.44 278 GLU A C 1
ATOM 2200 O O . GLU A 1 278 ? -19.260 -4.627 19.344 1.00 84.44 278 GLU A O 1
ATOM 2205 N N . ILE A 1 279 ? -18.437 -2.539 19.431 1.00 83.00 279 ILE A N 1
ATOM 2206 C CA . ILE A 1 279 ? -17.068 -2.907 19.047 1.00 83.00 279 ILE A CA 1
ATOM 2207 C C . ILE A 1 279 ? -16.498 -3.966 20.004 1.00 83.00 279 ILE A C 1
ATOM 2209 O O . ILE A 1 279 ? -15.872 -4.935 19.564 1.00 83.00 279 ILE A O 1
ATOM 2213 N N . ALA A 1 280 ? -16.738 -3.833 21.312 1.00 77.75 280 ALA A N 1
ATOM 2214 C CA . ALA A 1 280 ? -16.320 -4.821 22.309 1.00 77.75 280 ALA A CA 1
ATOM 2215 C C . ALA A 1 280 ? -16.902 -6.213 22.028 1.00 77.75 280 ALA A C 1
ATOM 2217 O O . ALA A 1 280 ? -16.205 -7.234 22.093 1.00 77.75 280 ALA A O 1
ATOM 2218 N N . PHE A 1 281 ? -18.198 -6.250 21.725 1.00 80.75 281 PHE A N 1
ATOM 2219 C CA . PHE A 1 281 ? -18.925 -7.472 21.434 1.00 80.75 281 PHE A CA 1
ATOM 2220 C C . PHE A 1 281 ? -18.424 -8.127 20.142 1.00 80.75 281 PHE A C 1
ATOM 2222 O O . PHE A 1 281 ? -18.151 -9.334 20.140 1.00 80.75 281 PHE A O 1
ATOM 2229 N N . ASP A 1 282 ? -18.204 -7.340 19.091 1.00 83.44 282 ASP A N 1
ATOM 2230 C CA . ASP A 1 282 ? -17.676 -7.820 17.814 1.00 83.44 282 ASP A CA 1
ATOM 2231 C C . ASP A 1 282 ? -16.265 -8.392 17.955 1.00 83.44 282 ASP A C 1
ATOM 2233 O O . ASP A 1 282 ? -15.976 -9.480 17.450 1.00 83.44 282 ASP A O 1
ATOM 2237 N N . LEU A 1 283 ? -15.387 -7.717 18.704 1.00 83.19 283 LEU A N 1
ATOM 2238 C CA . LEU A 1 283 ? -14.034 -8.204 18.982 1.00 83.19 283 LEU A CA 1
ATOM 2239 C C . LEU A 1 283 ? -14.051 -9.515 19.777 1.00 83.19 283 LEU A C 1
ATOM 2241 O O . LEU A 1 283 ? -13.281 -10.436 19.477 1.00 83.19 283 LEU A O 1
ATOM 2245 N N . LYS A 1 284 ? -14.948 -9.639 20.764 1.00 79.75 284 LYS A N 1
ATOM 2246 C CA . LYS A 1 284 ? -15.122 -10.875 21.539 1.00 79.75 284 LYS A CA 1
ATOM 2247 C C . LYS A 1 284 ? -15.580 -12.027 20.645 1.00 79.75 284 LYS A C 1
ATOM 2249 O O . LYS A 1 284 ? -14.996 -13.114 20.705 1.00 79.75 284 LYS A O 1
ATOM 2254 N N . GLN A 1 285 ? -16.576 -11.793 19.788 1.00 81.44 285 GLN A N 1
ATOM 2255 C CA . GLN A 1 285 ? -17.023 -12.784 18.807 1.00 81.44 285 GLN A CA 1
ATOM 2256 C C . GLN A 1 285 ? -15.908 -13.158 17.827 1.00 81.44 285 GLN A C 1
ATOM 2258 O O . GLN A 1 285 ? -15.647 -14.342 17.606 1.00 81.44 285 GLN A O 1
ATOM 2263 N N . TYR A 1 286 ? -15.202 -12.170 17.281 1.00 81.38 286 TYR A N 1
ATOM 2264 C CA . TYR A 1 286 ? -14.108 -12.380 16.341 1.00 81.38 286 TYR A CA 1
ATOM 2265 C C . TYR A 1 286 ? -12.983 -13.231 16.946 1.00 81.38 286 TYR A C 1
ATOM 2267 O O . TYR A 1 286 ? -12.523 -14.191 16.317 1.00 81.38 286 TYR A O 1
ATOM 2275 N N . LYS A 1 287 ? -12.588 -12.961 18.199 1.00 80.50 287 LYS A N 1
ATOM 2276 C CA . LYS A 1 287 ? -11.602 -13.772 18.931 1.00 80.50 287 LYS A CA 1
ATOM 2277 C C . LYS A 1 287 ? -12.094 -15.204 19.146 1.00 80.50 287 LYS A C 1
ATOM 2279 O O . LYS A 1 287 ? -11.341 -16.142 18.878 1.00 80.50 287 LYS A O 1
ATOM 2284 N N . ALA A 1 288 ? -13.346 -15.393 19.564 1.00 79.50 288 ALA A N 1
ATOM 2285 C CA . ALA A 1 288 ? -13.930 -16.724 19.735 1.00 79.50 288 ALA A CA 1
ATOM 2286 C C . ALA A 1 288 ? -13.921 -17.521 18.416 1.00 79.50 288 ALA A C 1
ATOM 2288 O O . ALA A 1 288 ? -13.501 -18.680 18.392 1.00 79.50 288 ALA A O 1
ATOM 2289 N N . MET A 1 289 ? -14.278 -16.880 17.297 1.00 79.12 289 MET A N 1
ATOM 2290 C CA . MET A 1 289 ? -14.208 -17.487 15.963 1.00 79.12 289 MET A CA 1
ATOM 2291 C C . MET A 1 289 ? -12.770 -17.836 15.551 1.00 79.12 289 MET A C 1
ATOM 2293 O O . MET A 1 289 ? -12.535 -18.890 14.952 1.00 79.12 289 MET A O 1
ATOM 2297 N N . LYS A 1 290 ? -11.796 -16.973 15.863 1.00 75.81 290 LYS A N 1
ATOM 2298 C CA . LYS A 1 290 ? -10.370 -17.206 15.587 1.00 75.81 290 LYS A CA 1
ATOM 2299 C C . LYS A 1 290 ? -9.828 -18.390 16.395 1.00 75.81 290 LYS A C 1
ATOM 2301 O O . LYS A 1 290 ? -9.149 -19.246 15.829 1.00 75.81 290 LYS A O 1
ATOM 2306 N N . LEU A 1 291 ? -10.171 -18.473 17.682 1.00 76.06 291 LEU A N 1
ATOM 2307 C CA . LEU A 1 291 ? -9.781 -19.567 18.575 1.00 76.06 291 LEU A CA 1
ATOM 2308 C C . LEU A 1 291 ? -10.391 -20.902 18.133 1.00 76.06 291 LEU A C 1
ATOM 2310 O O . LEU A 1 291 ? -9.660 -21.887 18.014 1.00 76.06 291 LEU A O 1
ATOM 2314 N N . ALA A 1 292 ? -11.685 -20.920 17.796 1.00 74.25 292 ALA A N 1
ATOM 2315 C CA . ALA A 1 292 ? -12.381 -22.113 17.313 1.00 74.25 292 ALA A CA 1
ATOM 2316 C C . ALA A 1 292 ? -11.748 -22.686 16.035 1.00 74.25 292 ALA A C 1
ATOM 2318 O O . ALA A 1 292 ? -11.568 -23.895 15.925 1.00 74.25 292 ALA A O 1
ATOM 2319 N N . LYS A 1 293 ? -11.328 -21.823 15.099 1.00 68.31 293 LYS A N 1
ATOM 2320 C CA . LYS A 1 293 ? -10.616 -22.231 13.872 1.00 68.31 293 LYS A CA 1
ATOM 2321 C C . LYS A 1 293 ? -9.174 -22.688 14.106 1.00 68.31 293 LYS A C 1
ATOM 2323 O O . LYS A 1 293 ? -8.572 -23.253 13.198 1.00 68.31 293 LYS A O 1
ATOM 2328 N N . SER A 1 294 ? -8.601 -22.400 15.274 1.00 58.56 294 SER A N 1
ATOM 2329 C CA . SER A 1 294 ? -7.202 -22.701 15.588 1.00 58.56 294 SER A CA 1
ATOM 2330 C C . SER A 1 294 ? -6.999 -23.941 16.455 1.00 58.56 294 SER A C 1
ATOM 2332 O O . SER A 1 294 ? -5.865 -24.408 16.545 1.00 58.56 294 SER A O 1
ATOM 2334 N N . ARG A 1 295 ? -8.064 -24.493 17.059 1.00 48.56 295 ARG A N 1
ATOM 2335 C CA . ARG A 1 295 ? -7.997 -25.811 17.698 1.00 48.56 295 ARG A CA 1
ATOM 2336 C C . ARG A 1 295 ? -7.801 -26.856 16.597 1.00 48.56 295 ARG A C 1
ATOM 2338 O O . ARG A 1 295 ? -8.653 -26.938 15.710 1.00 48.56 295 ARG A O 1
ATOM 2345 N N . PRO A 1 296 ? -6.717 -27.651 16.618 1.00 43.69 296 PRO A N 1
ATOM 2346 C CA . PRO A 1 296 ? -6.656 -28.820 15.762 1.00 43.69 296 PRO A CA 1
ATOM 2347 C C . PRO A 1 296 ? -7.843 -29.705 16.138 1.00 43.69 296 PRO A C 1
ATOM 2349 O O . PRO A 1 296 ? -8.098 -29.937 17.323 1.00 43.69 296 PRO A O 1
ATOM 2352 N N . SER A 1 297 ? -8.595 -30.167 15.140 1.00 42.81 297 SER A N 1
ATOM 2353 C CA . SER A 1 297 ? -9.501 -31.288 15.335 1.00 42.81 297 SER A CA 1
ATOM 2354 C C . SER A 1 297 ? -8.635 -32.460 15.788 1.00 42.81 297 SER A C 1
ATOM 2356 O O . SER A 1 297 ? -8.010 -33.124 14.961 1.00 42.81 297 SER A O 1
ATOM 2358 N N . LEU A 1 298 ? -8.537 -32.677 17.100 1.00 37.28 298 LEU A N 1
ATOM 2359 C CA . LEU A 1 298 ? -8.171 -33.976 17.636 1.00 37.28 298 LEU A CA 1
ATOM 2360 C C . LEU A 1 298 ? -9.158 -34.934 16.986 1.00 37.28 298 LEU A C 1
ATOM 2362 O O . LEU A 1 298 ? -10.361 -34.839 17.229 1.00 37.28 298 LEU A O 1
ATOM 2366 N N . GLY A 1 299 ? -8.649 -35.727 16.046 1.00 36.09 299 GLY A N 1
ATOM 2367 C CA . GLY A 1 299 ? -9.435 -36.702 15.325 1.00 36.09 299 GLY A CA 1
ATOM 2368 C C . GLY A 1 299 ? -10.122 -37.579 16.353 1.00 36.09 299 GLY A C 1
ATOM 2369 O O . GLY A 1 299 ? -9.475 -38.394 17.006 1.00 36.09 299 GLY A O 1
ATOM 2370 N N . GLY A 1 300 ? -11.430 -37.389 16.504 1.00 33.75 300 GLY A N 1
ATOM 2371 C CA . GLY A 1 300 ? -12.295 -38.429 17.016 1.00 33.75 300 GLY A CA 1
ATOM 2372 C C . GLY A 1 300 ? -12.216 -39.559 16.006 1.00 33.75 300 GLY A C 1
ATOM 2373 O O . GLY A 1 300 ? -12.958 -39.568 15.027 1.00 33.75 300 GLY A O 1
ATOM 2374 N N . GLY A 1 301 ? -11.250 -40.459 16.193 1.00 32.88 301 GLY A N 1
ATOM 2375 C CA . GLY A 1 301 ? -11.299 -41.762 15.557 1.00 32.88 301 GLY A CA 1
ATOM 2376 C C . GLY A 1 301 ? -12.638 -42.395 15.936 1.00 32.88 301 GLY A C 1
ATOM 2377 O O . GLY A 1 301 ? -13.057 -42.259 17.091 1.00 32.88 301 GLY A O 1
ATOM 2378 N N . PRO A 1 302 ? -13.357 -43.022 14.994 1.00 37.97 302 PRO A N 1
ATOM 2379 C CA . PRO A 1 302 ? -14.603 -43.676 15.339 1.00 37.97 302 PRO A CA 1
ATOM 2380 C C . PRO A 1 302 ? -14.280 -44.762 16.366 1.00 37.97 302 PRO A C 1
ATOM 2382 O O . PRO A 1 302 ? -13.363 -45.560 16.168 1.00 37.97 302 PRO A O 1
ATOM 2385 N N . ALA A 1 303 ? -15.008 -44.759 17.481 1.00 35.53 303 ALA A N 1
ATOM 2386 C CA . ALA A 1 303 ? -14.975 -45.850 18.438 1.00 35.53 303 ALA A CA 1
ATOM 2387 C C . ALA A 1 303 ? -15.333 -47.140 17.687 1.00 35.53 303 ALA A C 1
ATOM 2389 O O . ALA A 1 303 ? -16.471 -47.324 17.255 1.00 35.53 303 ALA A O 1
ATOM 2390 N N . VAL A 1 304 ? -14.339 -48.002 17.473 1.00 34.22 304 VAL A N 1
ATOM 2391 C CA . VAL A 1 304 ? -14.545 -49.327 16.894 1.00 34.22 304 VAL A CA 1
ATOM 2392 C C . VAL A 1 304 ? -15.251 -50.163 17.955 1.00 34.22 304 VAL A C 1
ATOM 2394 O O . VAL A 1 304 ? -14.645 -50.577 18.941 1.00 34.22 304 VAL A O 1
ATOM 2397 N N . LEU A 1 305 ? -16.548 -50.389 17.761 1.00 35.72 305 LEU A N 1
ATOM 2398 C CA . LEU A 1 305 ? -17.247 -51.492 18.408 1.00 35.72 305 LEU A CA 1
ATOM 2399 C C . LEU A 1 305 ? -16.742 -52.805 17.780 1.00 35.72 305 LEU A C 1
ATOM 2401 O O . LEU A 1 305 ? -16.644 -52.888 16.551 1.00 35.72 305 LEU A O 1
ATOM 2405 N N . PRO A 1 306 ? -16.400 -53.832 18.574 1.00 30.55 306 PRO A N 1
ATOM 2406 C CA . PRO A 1 306 ? -15.924 -55.095 18.036 1.00 30.55 306 PRO A CA 1
ATOM 2407 C C . PRO A 1 306 ? -17.104 -55.893 17.471 1.00 30.55 306 PRO A C 1
ATOM 2409 O O . PRO A 1 306 ? -17.976 -56.333 18.214 1.00 30.55 306 PRO A O 1
ATOM 2412 N N . GLY A 1 307 ? -17.105 -56.102 16.152 1.00 40.38 307 GLY A N 1
ATOM 2413 C CA . GLY A 1 307 ? -17.963 -57.090 15.494 1.00 40.38 307 GLY A CA 1
ATOM 2414 C C . GLY A 1 307 ? -18.949 -56.517 14.480 1.00 40.38 307 GLY A C 1
ATOM 2415 O O . GLY A 1 307 ? -20.146 -56.472 14.736 1.00 40.38 307 GLY A O 1
ATOM 2416 N N . ALA A 1 308 ? -18.461 -56.156 13.292 1.00 31.12 308 ALA A N 1
ATOM 2417 C CA . ALA A 1 308 ? -19.266 -56.157 12.070 1.00 31.12 308 ALA A CA 1
ATOM 2418 C C . ALA A 1 308 ? -18.348 -56.284 10.844 1.00 31.12 308 ALA A C 1
ATOM 2420 O O . ALA A 1 308 ? -17.341 -55.585 10.734 1.00 31.12 308 ALA A O 1
ATOM 2421 N N . SER A 1 309 ? -18.690 -57.220 9.957 1.00 30.81 309 SER A N 1
ATOM 2422 C CA . SER A 1 309 ? -17.941 -57.604 8.759 1.00 30.81 309 SER A CA 1
ATOM 2423 C C . SER A 1 309 ? -17.650 -56.452 7.801 1.00 30.81 309 SER A C 1
ATOM 2425 O O . SER A 1 309 ? -18.507 -55.625 7.495 1.00 30.81 309 SER A O 1
ATOM 2427 N N . ILE A 1 310 ? -16.433 -56.488 7.262 1.00 31.50 310 ILE A N 1
ATOM 2428 C CA . ILE A 1 310 ? -15.920 -55.631 6.195 1.00 31.50 310 ILE A CA 1
ATOM 2429 C C . ILE A 1 310 ? -16.653 -55.966 4.889 1.00 31.50 310 ILE A C 1
ATOM 2431 O O . ILE A 1 310 ? -16.543 -57.081 4.383 1.00 31.50 310 ILE A O 1
ATOM 2435 N N . VAL A 1 311 ? -17.342 -54.982 4.312 1.00 32.53 311 VAL A N 1
ATOM 2436 C CA . VAL A 1 311 ? -17.708 -54.970 2.888 1.00 32.53 311 VAL A CA 1
ATOM 2437 C C . VAL A 1 311 ? -17.060 -53.723 2.278 1.00 32.53 311 VAL A C 1
ATOM 2439 O O . VAL A 1 311 ? -17.327 -52.622 2.763 1.00 32.53 311 VAL A O 1
ATOM 2442 N N . PRO A 1 312 ? -16.185 -53.838 1.263 1.00 32.69 312 PRO A N 1
ATOM 2443 C CA . PRO A 1 312 ? -15.538 -52.675 0.678 1.00 32.69 312 PRO A CA 1
ATOM 2444 C C . PRO A 1 312 ? -16.499 -52.014 -0.319 1.00 32.69 312 PRO A C 1
ATOM 2446 O O . PRO A 1 312 ? -16.653 -52.488 -1.442 1.00 32.69 312 PRO A O 1
ATOM 2449 N N . LEU A 1 313 ? -17.148 -50.917 0.082 1.00 30.50 313 LEU A N 1
ATOM 2450 C CA . LEU A 1 313 ? -17.759 -49.978 -0.861 1.00 30.50 313 LEU A CA 1
ATOM 2451 C C . LEU A 1 313 ? -16.834 -48.778 -1.075 1.00 30.50 313 LEU A C 1
ATOM 2453 O O . LEU A 1 313 ? -16.197 -48.282 -0.148 1.00 30.50 313 LEU A O 1
ATOM 2457 N N . GLY A 1 314 ? -16.735 -48.381 -2.342 1.00 29.36 314 GLY A N 1
ATOM 2458 C CA . GLY A 1 314 ? -15.660 -47.581 -2.905 1.00 29.36 314 GLY A CA 1
ATOM 2459 C C . GLY A 1 314 ? -15.407 -46.237 -2.231 1.00 29.36 314 GLY A C 1
ATOM 2460 O O . GLY A 1 314 ? -16.315 -45.491 -1.872 1.00 29.36 314 GLY A O 1
ATOM 2461 N N . VAL A 1 315 ? -14.119 -45.912 -2.149 1.00 30.61 315 VAL A N 1
ATOM 2462 C CA . VAL A 1 315 ? -13.614 -44.579 -1.836 1.00 30.61 315 VAL A CA 1
ATOM 2463 C C . VAL A 1 315 ? -13.968 -43.665 -3.009 1.00 30.61 315 VAL A C 1
ATOM 2465 O O . VAL A 1 315 ? -13.225 -43.563 -3.982 1.00 30.61 315 VAL A O 1
ATOM 2468 N N . THR A 1 316 ? -15.115 -42.994 -2.938 1.00 29.94 316 THR A N 1
ATOM 2469 C CA . THR A 1 316 ? -15.336 -41.788 -3.734 1.00 29.94 316 THR A CA 1
ATOM 2470 C C . THR A 1 316 ? -14.457 -40.699 -3.139 1.00 29.94 316 THR A C 1
ATOM 2472 O O . THR A 1 316 ? -14.796 -40.078 -2.130 1.00 29.94 316 THR A O 1
ATOM 2475 N N . SER A 1 317 ? -13.288 -40.506 -3.739 1.00 31.95 317 SER A N 1
ATOM 2476 C CA . SER A 1 317 ? -12.437 -39.347 -3.527 1.00 31.95 317 SER A CA 1
ATOM 2477 C C . SER A 1 317 ? -13.222 -38.091 -3.901 1.00 31.95 317 SER A C 1
ATOM 2479 O O . SER A 1 317 ? -13.313 -37.700 -5.062 1.00 31.95 317 SER A O 1
ATOM 2481 N N . THR A 1 318 ? -13.818 -37.437 -2.905 1.00 33.19 318 THR A N 1
ATOM 2482 C CA . THR A 1 318 ? -14.276 -36.057 -3.061 1.00 33.19 318 THR A CA 1
ATOM 2483 C C . THR A 1 318 ? -13.067 -35.212 -3.466 1.00 33.19 318 THR A C 1
ATOM 2485 O O . THR A 1 318 ? -12.053 -35.259 -2.759 1.00 33.19 318 THR A O 1
ATOM 2488 N N . PRO A 1 319 ? -13.120 -34.454 -4.573 1.00 35.72 319 PRO A N 1
ATOM 2489 C CA . PRO A 1 319 ? -12.000 -33.624 -4.976 1.00 35.72 319 PRO A CA 1
ATOM 2490 C C . PRO A 1 319 ? -11.777 -32.568 -3.892 1.00 35.72 319 PRO A C 1
ATOM 2492 O O . PRO A 1 319 ? -12.656 -31.758 -3.596 1.00 35.72 319 PRO A O 1
ATOM 2495 N N . LEU A 1 320 ? -10.598 -32.599 -3.269 1.00 36.38 320 LEU A N 1
ATOM 2496 C CA . LEU A 1 320 ? -10.126 -31.537 -2.390 1.00 36.38 320 LEU A CA 1
ATOM 2497 C C . LEU A 1 320 ? -10.065 -30.247 -3.214 1.00 36.38 320 LEU A C 1
ATOM 2499 O O . LEU A 1 320 ? -9.086 -29.997 -3.916 1.00 36.38 320 LEU A O 1
ATOM 2503 N N . LEU A 1 321 ? -11.111 -29.419 -3.131 1.00 40.28 321 LEU A N 1
ATOM 2504 C CA . LEU A 1 321 ? -11.028 -28.006 -3.479 1.00 40.28 321 LEU A CA 1
ATOM 2505 C C . LEU A 1 321 ? -9.836 -27.449 -2.699 1.00 40.28 321 LEU A C 1
ATOM 2507 O O . LEU A 1 321 ? -9.901 -27.329 -1.472 1.00 40.28 321 LEU A O 1
ATOM 2511 N N . LYS A 1 322 ? -8.727 -27.165 -3.393 1.00 41.16 322 LYS A N 1
ATOM 2512 C CA . LYS A 1 322 ? -7.588 -26.444 -2.821 1.00 41.16 322 LYS A CA 1
ATOM 2513 C C . LYS A 1 322 ? -8.149 -25.131 -2.289 1.00 41.16 322 LYS A C 1
ATOM 2515 O O . LYS A 1 322 ? -8.466 -24.223 -3.048 1.00 41.16 322 LYS A O 1
ATOM 2520 N N . LYS A 1 323 ? -8.379 -25.060 -0.981 1.00 55.28 323 LYS A N 1
ATOM 2521 C CA . LYS A 1 323 ? -8.975 -23.886 -0.355 1.00 55.28 323 LYS A CA 1
ATOM 2522 C C . LYS A 1 323 ? -7.912 -22.794 -0.375 1.00 55.28 323 LYS A C 1
ATOM 2524 O O . LYS A 1 323 ? -7.030 -22.787 0.483 1.00 55.28 323 LYS A O 1
ATOM 2529 N N . HIS A 1 324 ? -7.967 -21.931 -1.388 1.00 64.62 324 HIS A N 1
ATOM 2530 C CA . HIS A 1 324 ? -7.060 -20.798 -1.532 1.00 64.62 324 HIS A CA 1
ATOM 2531 C C . HIS A 1 324 ? -7.031 -19.997 -0.224 1.00 64.62 324 HIS A C 1
ATOM 2533 O O . HIS A 1 324 ? -8.067 -19.706 0.387 1.00 64.62 324 HIS A O 1
ATOM 2539 N N . MET A 1 325 ? -5.824 -19.719 0.264 1.00 82.81 325 MET A N 1
ATOM 2540 C CA . MET A 1 325 ? -5.633 -19.080 1.560 1.00 82.81 325 MET A CA 1
ATOM 2541 C C . MET A 1 325 ? -5.875 -17.579 1.431 1.00 82.81 325 MET A C 1
ATOM 2543 O O . MET A 1 325 ? -5.222 -16.900 0.646 1.00 82.81 325 MET A O 1
ATOM 2547 N N . THR A 1 326 ? -6.792 -17.049 2.240 1.00 88.12 326 THR A N 1
ATOM 2548 C CA . THR A 1 326 ? -7.071 -15.607 2.238 1.00 88.12 326 THR A CA 1
ATOM 2549 C C . THR A 1 326 ? -5.853 -14.804 2.723 1.00 88.12 326 THR A C 1
ATOM 2551 O O . THR A 1 326 ? -5.132 -15.298 3.601 1.00 88.12 326 THR A O 1
ATOM 2554 N N . PRO A 1 327 ? -5.656 -13.560 2.244 1.00 88.19 327 PRO A N 1
ATOM 2555 C CA . PRO A 1 327 ? -4.576 -12.674 2.690 1.00 88.19 327 PRO A CA 1
ATOM 2556 C C . PRO A 1 327 ? -4.433 -12.570 4.215 1.00 88.19 327 PRO A C 1
ATOM 2558 O O . PRO A 1 327 ? -3.360 -12.806 4.764 1.00 88.19 327 PRO A O 1
ATOM 2561 N N . LEU A 1 328 ? -5.546 -12.346 4.923 1.00 87.19 328 LEU A N 1
ATOM 2562 C CA . LEU A 1 328 ? -5.551 -12.262 6.385 1.00 87.19 328 LEU A CA 1
ATOM 2563 C C . LEU A 1 328 ? -5.115 -13.576 7.046 1.00 87.19 328 LEU A C 1
ATOM 2565 O O . LEU A 1 328 ? -4.366 -13.569 8.016 1.00 87.19 328 LEU A O 1
ATOM 2569 N N . THR A 1 329 ? -5.553 -14.726 6.520 1.00 87.00 329 THR A N 1
ATOM 2570 C CA . THR A 1 329 ? -5.126 -16.028 7.064 1.00 87.00 329 THR A CA 1
ATOM 2571 C C . THR A 1 329 ? -3.631 -16.257 6.860 1.00 87.00 329 THR A C 1
ATOM 2573 O O . THR A 1 329 ? -2.990 -16.828 7.740 1.00 87.00 329 THR A O 1
ATOM 2576 N N . ARG A 1 330 ? -3.077 -15.800 5.729 1.00 87.94 330 ARG A N 1
ATOM 2577 C CA . ARG A 1 330 ? -1.642 -15.876 5.440 1.00 87.94 330 ARG A CA 1
ATOM 2578 C C . ARG A 1 330 ? -0.835 -15.088 6.475 1.00 87.94 330 ARG A C 1
ATOM 2580 O O . ARG A 1 330 ? -0.028 -15.689 7.177 1.00 87.94 330 ARG A O 1
ATOM 2587 N N . ILE A 1 331 ? -1.152 -13.804 6.657 1.00 85.31 331 ILE A N 1
ATOM 2588 C CA . ILE A 1 331 ? -0.467 -12.929 7.627 1.00 85.31 331 ILE A CA 1
ATOM 2589 C C . ILE A 1 331 ? -0.557 -13.491 9.048 1.00 85.31 331 ILE A C 1
ATOM 2591 O O . ILE A 1 331 ? 0.439 -13.563 9.765 1.00 85.31 331 ILE A O 1
ATOM 2595 N N . LEU A 1 332 ? -1.745 -13.939 9.468 1.00 83.69 332 LEU A N 1
ATOM 2596 C CA . LEU A 1 332 ? -1.931 -14.487 10.812 1.00 83.69 332 LEU A CA 1
ATOM 2597 C C . LEU A 1 332 ? -1.112 -15.768 11.055 1.00 83.69 332 LEU A C 1
ATOM 2599 O O . LEU A 1 332 ? -0.741 -16.033 12.198 1.00 83.69 332 LEU A O 1
ATOM 2603 N N . ARG A 1 333 ? -0.834 -16.568 10.015 1.00 82.00 333 ARG A N 1
ATOM 2604 C CA . ARG A 1 333 ? 0.038 -17.750 10.118 1.00 82.00 333 ARG A CA 1
ATOM 2605 C C . ARG A 1 333 ? 1.509 -17.366 10.201 1.00 82.00 333 ARG A C 1
ATOM 2607 O O . ARG A 1 333 ? 2.207 -17.910 11.049 1.00 82.00 333 ARG A O 1
ATOM 2614 N N . GLU A 1 334 ? 1.951 -16.425 9.373 1.00 77.19 334 GLU A N 1
ATOM 2615 C CA . GLU A 1 334 ? 3.329 -15.919 9.389 1.00 77.19 334 GLU A CA 1
ATOM 2616 C C . GLU A 1 334 ? 3.668 -15.288 10.747 1.00 77.19 334 GLU A C 1
ATOM 2618 O O . GLU A 1 334 ? 4.683 -15.636 11.344 1.00 77.19 334 GLU A O 1
ATOM 2623 N N . ARG A 1 335 ? 2.767 -14.465 11.307 1.00 70.19 335 ARG A N 1
ATOM 2624 C CA . ARG A 1 335 ? 2.959 -13.842 12.630 1.00 70.19 335 ARG A CA 1
ATOM 2625 C C . ARG A 1 335 ? 2.947 -14.861 13.783 1.00 70.19 335 ARG A C 1
ATOM 2627 O O . ARG A 1 335 ? 3.647 -14.679 14.771 1.00 70.19 335 ARG A O 1
ATOM 2634 N N . ARG A 1 336 ? 2.181 -15.955 13.667 1.00 61.78 336 ARG A N 1
ATOM 2635 C CA . ARG A 1 336 ? 2.192 -17.055 14.655 1.00 61.78 336 ARG A CA 1
ATOM 2636 C C . ARG A 1 336 ? 3.494 -17.859 14.606 1.00 61.78 336 ARG A C 1
ATOM 2638 O O . ARG A 1 336 ? 3.926 -18.363 15.633 1.00 61.78 336 ARG A O 1
ATOM 2645 N N . ALA A 1 337 ? 4.097 -18.002 13.428 1.00 55.62 337 ALA A N 1
ATOM 2646 C CA . ALA A 1 337 ? 5.378 -18.686 13.284 1.00 55.62 337 ALA A CA 1
ATOM 2647 C C . ALA A 1 337 ? 6.551 -17.863 13.850 1.00 55.62 337 ALA A C 1
ATOM 2649 O O . ALA A 1 337 ? 7.574 -18.444 14.196 1.00 55.62 337 ALA A O 1
ATOM 2650 N N . SER A 1 338 ? 6.404 -16.535 13.954 1.00 50.38 338 SER A N 1
ATOM 2651 C CA . SER A 1 338 ? 7.471 -15.628 14.385 1.00 50.38 338 SER A CA 1
ATOM 2652 C C . SER A 1 338 ? 7.424 -15.194 15.857 1.00 50.38 338 SER A C 1
ATOM 2654 O O . SER A 1 338 ? 8.449 -14.728 16.345 1.00 50.38 338 SER A O 1
ATOM 2656 N N . PHE A 1 339 ? 6.312 -15.354 16.588 1.00 39.25 339 PHE A N 1
ATOM 2657 C CA . PHE A 1 339 ? 6.206 -14.916 17.991 1.00 39.25 339 PHE A CA 1
ATOM 2658 C C . PHE A 1 339 ? 5.385 -15.866 18.881 1.00 39.25 339 PHE A C 1
ATOM 2660 O O . PHE A 1 339 ? 4.260 -16.244 18.550 1.00 39.25 339 PHE A O 1
ATOM 2667 N N . ASN A 1 340 ? 5.957 -16.195 20.047 1.00 38.44 340 ASN A N 1
ATOM 2668 C CA . ASN A 1 340 ? 5.286 -16.836 21.180 1.00 38.44 340 ASN A CA 1
ATOM 2669 C C . ASN A 1 340 ? 4.372 -15.796 21.865 1.00 38.44 340 ASN A C 1
ATOM 2671 O O . ASN A 1 340 ? 4.743 -14.631 21.996 1.00 38.44 340 ASN A O 1
ATOM 2675 N N . ASP A 1 341 ? 3.162 -16.205 22.231 1.00 37.72 341 ASP A N 1
ATOM 2676 C CA . ASP A 1 341 ? 2.005 -15.345 22.518 1.00 37.72 341 ASP A CA 1
ATOM 2677 C C . ASP A 1 341 ? 2.227 -14.354 23.687 1.00 37.72 341 ASP A C 1
ATOM 2679 O O . ASP A 1 341 ? 2.411 -14.766 24.830 1.00 37.72 341 ASP A O 1
ATOM 2683 N N . TYR A 1 342 ? 2.195 -13.043 23.406 1.00 38.22 342 TYR A N 1
ATOM 2684 C CA . TYR A 1 342 ? 2.284 -11.949 24.396 1.00 38.22 342 TYR A CA 1
ATOM 2685 C C . TYR A 1 342 ? 1.334 -10.786 24.036 1.00 38.22 342 TYR A C 1
ATOM 2687 O O . TYR A 1 342 ? 1.709 -9.619 24.057 1.00 38.22 342 TYR A O 1
ATOM 2695 N N . SER A 1 343 ? 0.087 -11.083 23.643 1.00 48.78 343 SER A N 1
ATOM 2696 C CA . SER A 1 343 ? -0.905 -10.031 23.317 1.00 48.78 343 SER A CA 1
ATOM 2697 C C . SER A 1 343 ? -2.282 -10.192 23.971 1.00 48.78 343 SER A C 1
ATOM 2699 O O . SER A 1 343 ? -3.170 -9.372 23.744 1.00 48.78 343 SER A O 1
ATOM 2701 N N . ASP A 1 344 ? -2.480 -11.207 24.821 1.00 50.41 344 ASP A N 1
ATOM 2702 C CA . ASP A 1 344 ? -3.822 -11.528 25.328 1.00 50.41 344 ASP A CA 1
ATOM 2703 C C . ASP A 1 344 ? -4.284 -10.677 26.529 1.00 50.41 344 ASP A C 1
ATOM 2705 O O . ASP A 1 344 ? -5.487 -10.545 26.764 1.00 50.41 344 ASP A O 1
ATOM 2709 N N . GLY A 1 345 ? -3.356 -10.034 27.250 1.00 51.25 345 GLY A N 1
ATOM 2710 C CA . GLY A 1 345 ? -3.660 -9.225 28.441 1.00 51.25 345 GLY A CA 1
ATOM 2711 C C . GLY A 1 345 ? -4.309 -7.865 28.147 1.00 51.25 345 GLY A C 1
ATOM 2712 O O . GLY A 1 345 ? -5.212 -7.437 28.866 1.00 51.25 345 GLY A O 1
ATOM 2713 N N . THR A 1 346 ? -3.910 -7.194 27.063 1.00 51.59 346 THR A N 1
ATOM 2714 C CA . THR A 1 346 ? -4.329 -5.809 26.776 1.00 51.59 346 THR A CA 1
ATOM 2715 C C . THR A 1 346 ? -5.804 -5.717 26.382 1.00 51.59 346 THR A C 1
ATOM 2717 O O . THR A 1 346 ? -6.538 -4.875 26.898 1.00 51.59 346 THR A O 1
ATOM 2720 N N . LEU A 1 347 ? -6.285 -6.634 25.536 1.00 52.97 347 LEU A N 1
ATOM 2721 C CA . LEU A 1 347 ? -7.705 -6.708 25.169 1.00 52.97 347 LEU A CA 1
ATOM 2722 C C . LEU A 1 347 ? -8.582 -7.207 26.317 1.00 52.97 347 LEU A C 1
ATOM 2724 O O . LEU A 1 347 ? -9.726 -6.779 26.426 1.00 52.97 347 LEU A O 1
ATOM 2728 N N . PHE A 1 348 ? -8.065 -8.084 27.183 1.00 55.78 348 PHE A N 1
ATOM 2729 C CA . PHE A 1 348 ? -8.785 -8.492 28.389 1.00 55.78 348 PHE A CA 1
ATOM 2730 C C . PHE A 1 348 ? -9.009 -7.297 29.324 1.00 55.78 348 PHE A C 1
ATOM 2732 O O . PHE A 1 348 ? -10.123 -7.099 29.795 1.00 55.78 348 PHE A O 1
ATOM 2739 N N . SER A 1 349 ? -7.996 -6.442 29.500 1.00 58.09 349 SER A N 1
ATOM 2740 C CA . SER A 1 349 ? -8.119 -5.189 30.255 1.00 58.09 349 SER A CA 1
ATOM 2741 C C . SER A 1 349 ? -9.156 -4.232 29.647 1.00 58.09 349 SER A C 1
ATOM 2743 O O . SER A 1 349 ? -9.957 -3.663 30.382 1.00 58.09 349 SER A O 1
ATOM 2745 N N . VAL A 1 350 ? -9.198 -4.090 28.317 1.00 58.03 350 VAL A N 1
ATOM 2746 C CA . VAL A 1 350 ? -10.217 -3.281 27.617 1.00 58.03 350 VAL A CA 1
ATOM 2747 C C . VAL A 1 350 ? -11.625 -3.844 27.826 1.00 58.03 350 VAL A C 1
ATOM 2749 O O . VAL A 1 350 ? -12.539 -3.106 28.184 1.00 58.03 350 VAL A O 1
ATOM 2752 N N . LEU A 1 351 ? -11.811 -5.151 27.620 1.00 61.41 351 LEU A N 1
ATOM 2753 C CA . LEU A 1 351 ? -13.113 -5.803 27.771 1.00 61.41 351 LEU A CA 1
ATOM 2754 C C . LEU A 1 351 ? -13.594 -5.789 29.233 1.00 61.41 351 LEU A C 1
ATOM 2756 O O . LEU A 1 351 ? -14.791 -5.626 29.464 1.00 61.41 351 LEU A O 1
ATOM 2760 N N . SER A 1 352 ? -12.680 -5.918 30.204 1.00 63.81 352 SER A N 1
ATOM 2761 C CA . SER A 1 352 ? -12.979 -5.768 31.638 1.00 63.81 352 SER A CA 1
ATOM 2762 C C . SER A 1 352 ? -13.430 -4.346 31.951 1.00 63.81 352 SER A C 1
ATOM 2764 O O . SER A 1 352 ? -14.515 -4.164 32.493 1.00 63.81 352 SER A O 1
ATOM 2766 N N . TRP A 1 353 ? -12.676 -3.335 31.504 1.00 62.72 353 TRP A N 1
ATOM 2767 C CA . TRP A 1 353 ? -13.034 -1.927 31.692 1.00 62.72 353 TRP A CA 1
ATOM 2768 C C . TRP A 1 353 ? -14.392 -1.573 31.057 1.00 62.72 353 TRP A C 1
ATOM 2770 O O . TRP A 1 353 ? -15.190 -0.849 31.654 1.00 62.72 353 TRP A O 1
ATOM 2780 N N . MET A 1 354 ? -14.709 -2.117 29.875 1.00 60.81 354 MET A N 1
ATOM 2781 C CA . MET A 1 354 ? -16.012 -1.916 29.220 1.00 60.81 354 MET A CA 1
ATOM 2782 C C . MET A 1 354 ? -17.161 -2.590 29.986 1.00 60.81 354 MET A C 1
ATOM 2784 O O . MET A 1 354 ? -18.274 -2.055 30.034 1.00 60.81 354 MET A O 1
ATOM 2788 N N . SER A 1 355 ? -16.904 -3.746 30.608 1.00 60.81 355 SER A N 1
ATOM 2789 C CA . SER A 1 355 ? -17.861 -4.420 31.493 1.00 60.81 355 SER A CA 1
ATOM 2790 C C . SER A 1 355 ? -18.086 -3.617 32.779 1.00 60.81 355 SER A C 1
ATOM 2792 O O . SER A 1 355 ? -19.228 -3.337 33.135 1.00 60.81 355 SER A O 1
ATOM 2794 N N . GLU A 1 356 ? -17.013 -3.163 33.424 1.00 59.56 356 GLU A N 1
ATOM 2795 C CA . GLU A 1 356 ? -17.046 -2.364 34.656 1.00 59.56 356 GLU A CA 1
ATOM 2796 C C . GLU A 1 356 ? -17.712 -0.996 34.446 1.00 59.56 356 GLU A C 1
ATOM 2798 O O . GLU A 1 356 ? -18.553 -0.585 35.242 1.00 59.56 356 GLU A O 1
ATOM 2803 N N . SER A 1 357 ? -17.431 -0.317 33.330 1.00 54.53 357 SER A N 1
ATOM 2804 C CA . SER A 1 357 ? -18.083 0.951 32.965 1.00 54.53 357 SER A CA 1
ATOM 2805 C C . SER A 1 357 ? -19.580 0.788 32.679 1.00 54.53 357 SER A C 1
ATOM 2807 O O . SER A 1 357 ? -20.359 1.726 32.866 1.00 54.53 357 SER A O 1
ATOM 2809 N N . SER A 1 358 ? -20.004 -0.403 32.243 1.00 50.88 358 SER A N 1
ATOM 2810 C CA . SER A 1 358 ? -21.420 -0.741 32.062 1.00 50.88 358 SER A CA 1
ATOM 2811 C C . SER A 1 358 ? -22.119 -1.004 33.399 1.00 50.88 358 SER A C 1
ATOM 2813 O O . SER A 1 358 ? -23.260 -0.576 33.578 1.00 50.88 358 SER A O 1
ATOM 2815 N N . ASP A 1 359 ? -21.429 -1.653 34.339 1.00 52.94 359 ASP A N 1
ATOM 2816 C CA . ASP A 1 359 ? -21.944 -1.961 35.677 1.00 52.94 359 ASP A CA 1
ATOM 2817 C C . ASP A 1 359 ? -21.981 -0.734 36.598 1.00 52.94 359 ASP A C 1
ATOM 2819 O O . ASP A 1 359 ? -22.952 -0.558 37.333 1.00 52.94 359 ASP A O 1
ATOM 2823 N N . CYS A 1 360 ? -20.993 0.166 36.523 1.00 45.31 360 CYS A N 1
ATOM 2824 C CA . CYS A 1 360 ? -21.032 1.455 37.225 1.00 45.31 360 CYS A CA 1
ATOM 2825 C C . CYS A 1 360 ? -22.216 2.316 36.769 1.00 45.31 360 CYS A C 1
ATOM 2827 O O . CYS A 1 360 ? -22.826 2.999 37.588 1.00 45.31 360 CYS A O 1
ATOM 2829 N N . ARG A 1 361 ? -22.586 2.254 35.483 1.00 49.75 361 ARG A N 1
ATOM 2830 C CA . ARG A 1 361 ? -23.747 2.984 34.960 1.00 49.75 361 ARG A CA 1
ATOM 2831 C C . ARG A 1 361 ? -25.077 2.345 35.357 1.00 49.75 361 ARG A C 1
ATOM 2833 O O . ARG A 1 361 ? -25.970 3.079 35.750 1.00 49.75 361 ARG A O 1
ATOM 2840 N N . ARG A 1 362 ? -25.186 1.008 35.368 1.00 47.50 362 ARG A N 1
ATOM 2841 C CA . ARG A 1 362 ? -26.371 0.329 35.935 1.00 47.50 362 ARG A CA 1
ATOM 2842 C C . ARG A 1 362 ? -26.557 0.652 37.411 1.00 47.50 362 ARG A C 1
ATOM 2844 O O . ARG A 1 362 ? -27.662 0.989 37.799 1.00 47.50 362 ARG A O 1
ATOM 2851 N N . ARG A 1 363 ? -25.485 0.636 38.209 1.00 46.53 363 ARG A N 1
ATOM 2852 C CA . ARG A 1 363 ? -25.554 1.042 39.624 1.00 46.53 363 ARG A CA 1
ATOM 2853 C C . ARG A 1 363 ? -25.863 2.527 39.793 1.00 46.53 363 ARG A C 1
ATOM 2855 O O . ARG A 1 363 ? -26.505 2.892 40.767 1.00 46.53 363 ARG A O 1
ATOM 2862 N N . GLY A 1 364 ? -25.406 3.376 38.872 1.00 47.00 364 GLY A N 1
ATOM 2863 C CA . GLY A 1 364 ? -25.735 4.802 38.832 1.00 47.00 364 GLY A CA 1
ATOM 2864 C C . GLY A 1 364 ? -27.211 5.061 38.523 1.00 47.00 364 GLY A C 1
ATOM 2865 O O . GLY A 1 364 ? -27.833 5.841 39.234 1.00 47.00 364 GLY A O 1
ATOM 2866 N N . ASP A 1 365 ? -27.777 4.367 37.533 1.00 45.31 365 ASP A N 1
ATOM 2867 C CA . ASP A 1 365 ? -29.200 4.449 37.171 1.00 45.31 365 ASP A CA 1
ATOM 2868 C C . ASP A 1 365 ? -30.103 3.789 38.232 1.00 45.31 365 ASP A C 1
ATOM 2870 O O . ASP A 1 365 ? -31.162 4.323 38.552 1.00 45.31 365 ASP A O 1
ATOM 2874 N N . GLU A 1 366 ? -29.671 2.683 38.853 1.00 49.62 366 GLU A N 1
ATOM 2875 C CA . GLU A 1 366 ? -30.362 2.056 39.992 1.00 49.62 366 GLU A CA 1
ATOM 2876 C C . GLU A 1 366 ? -30.334 2.958 41.236 1.00 49.62 366 GLU A C 1
ATOM 2878 O O . GLU A 1 366 ? -31.363 3.129 41.889 1.00 49.62 366 GLU A O 1
ATOM 2883 N N . ASN A 1 367 ? -29.201 3.605 41.543 1.00 47.31 367 ASN A N 1
ATOM 2884 C CA . ASN A 1 367 ? -29.127 4.583 42.634 1.00 47.31 367 ASN A CA 1
ATOM 2885 C C . ASN A 1 367 ? -29.896 5.872 42.321 1.00 47.31 367 ASN A C 1
ATOM 2887 O O . ASN A 1 367 ? -30.443 6.471 43.243 1.00 47.31 367 ASN A O 1
ATOM 2891 N N . ALA A 1 368 ? -29.960 6.308 41.060 1.00 48.41 368 ALA A N 1
ATOM 2892 C CA . ALA A 1 368 ? -30.772 7.452 40.650 1.00 48.41 368 ALA A CA 1
ATOM 2893 C C . ALA A 1 368 ? -32.275 7.145 40.767 1.00 48.41 368 ALA A C 1
ATOM 2895 O O . ALA A 1 368 ? -33.021 7.991 41.258 1.00 48.41 368 ALA A O 1
ATOM 2896 N N . GLY A 1 369 ? -32.698 5.923 40.413 1.00 48.31 369 GLY A N 1
ATOM 2897 C CA . GLY A 1 369 ? -34.058 5.423 40.641 1.00 48.31 369 GLY A CA 1
ATOM 2898 C C . GLY A 1 369 ? -34.415 5.338 42.130 1.00 48.31 369 GLY A C 1
ATOM 2899 O O . GLY A 1 369 ? -35.453 5.846 42.551 1.00 48.31 369 GLY A O 1
ATOM 2900 N N . LEU A 1 370 ? -33.506 4.810 42.957 1.00 49.88 370 LEU A N 1
ATOM 2901 C CA . LEU A 1 370 ? -33.671 4.755 44.415 1.00 49.88 370 LEU A CA 1
ATOM 2902 C C . LEU A 1 370 ? -33.702 6.151 45.061 1.00 49.88 370 LEU A C 1
ATOM 2904 O O . LEU A 1 370 ? -34.479 6.385 45.983 1.00 49.88 370 LEU A O 1
ATOM 2908 N N . LEU A 1 371 ? -32.901 7.106 44.575 1.00 45.84 371 LEU A N 1
ATOM 2909 C CA . LEU A 1 371 ? -32.934 8.499 45.041 1.00 45.84 371 LEU A CA 1
ATOM 2910 C C . LEU A 1 371 ? -34.241 9.206 44.657 1.00 45.84 371 LEU A C 1
ATOM 2912 O O . LEU A 1 371 ? -34.748 9.991 45.462 1.00 45.84 371 LEU A O 1
ATOM 2916 N N . SER A 1 372 ? -34.812 8.915 43.481 1.00 52.97 372 SER A N 1
ATOM 2917 C CA . SER A 1 372 ? -36.121 9.454 43.089 1.00 52.97 372 SER A CA 1
ATOM 2918 C C . SER A 1 372 ? -37.279 8.859 43.895 1.00 52.97 372 SER A C 1
ATOM 2920 O O . SER A 1 372 ? -38.183 9.603 44.276 1.00 52.97 372 SER A O 1
ATOM 2922 N N . ASP A 1 373 ? -37.217 7.573 44.250 1.00 51.59 373 ASP A N 1
ATOM 2923 C CA . ASP A 1 373 ? -38.246 6.918 45.069 1.00 51.59 373 ASP A CA 1
ATOM 2924 C C . ASP A 1 373 ? -38.199 7.392 46.535 1.00 51.59 373 ASP A C 1
ATOM 2926 O O . ASP A 1 373 ? -39.234 7.700 47.129 1.00 51.59 373 ASP A O 1
ATOM 2930 N N . VAL A 1 374 ? -37.001 7.596 47.098 1.00 53.09 374 VAL A N 1
ATOM 2931 C CA . VAL A 1 374 ? -36.827 8.148 48.458 1.00 53.09 374 VAL A CA 1
ATOM 2932 C C . VAL A 1 374 ? -37.222 9.634 48.537 1.00 53.09 374 VAL A C 1
ATOM 2934 O O . VAL A 1 374 ? -37.673 10.113 49.586 1.00 53.09 374 VAL A O 1
ATOM 2937 N N . GLN A 1 375 ? -37.092 10.394 47.442 1.00 47.34 375 GLN A N 1
ATOM 2938 C CA . GLN A 1 375 ? -37.604 11.769 47.363 1.00 47.34 375 GLN A CA 1
ATOM 2939 C C . GLN A 1 375 ? -39.131 11.818 47.196 1.00 47.34 375 GLN A C 1
ATOM 2941 O O . GLN A 1 375 ? -39.764 12.711 47.766 1.00 47.34 375 GLN A O 1
ATOM 2946 N N . ALA A 1 376 ? -39.737 10.850 46.502 1.00 48.56 376 ALA A N 1
ATOM 2947 C CA . ALA A 1 376 ? -41.189 10.733 46.373 1.00 48.56 376 ALA A CA 1
ATOM 2948 C C . ALA A 1 376 ? -41.870 10.337 47.700 1.00 48.56 376 ALA A C 1
ATOM 2950 O O . ALA A 1 376 ? -42.894 10.926 48.058 1.00 48.56 376 ALA A O 1
ATOM 2951 N N . GLU A 1 377 ? -41.278 9.434 48.492 1.00 48.34 377 GLU A N 1
ATOM 2952 C CA . GLU A 1 377 ? -41.803 9.073 49.822 1.00 48.34 377 GLU A CA 1
ATOM 2953 C C . GLU A 1 377 ? -41.699 10.220 50.846 1.00 48.34 377 GLU A C 1
ATOM 2955 O O . GLU A 1 377 ? -42.609 10.421 51.656 1.00 48.34 377 GLU A O 1
ATOM 2960 N N . ASN A 1 378 ? -40.652 11.051 50.781 1.00 44.53 378 ASN A N 1
ATOM 2961 C CA . ASN A 1 378 ? -40.505 12.206 51.679 1.00 44.53 378 ASN A CA 1
ATOM 2962 C C . ASN A 1 378 ? -41.474 13.366 51.374 1.00 44.53 378 ASN A C 1
ATOM 2964 O O . ASN A 1 378 ? -41.753 14.188 52.252 1.00 44.53 378 ASN A O 1
ATOM 2968 N N . LEU A 1 379 ? -42.018 13.438 50.155 1.00 43.72 379 LEU A N 1
ATOM 2969 C CA . LEU A 1 379 ? -43.027 14.432 49.767 1.00 43.72 379 LEU A CA 1
ATOM 2970 C C . LEU A 1 379 ? -44.456 14.024 50.168 1.00 43.72 379 LEU A C 1
ATOM 2972 O O . LEU A 1 379 ? -45.290 14.902 50.392 1.00 43.72 379 LEU A O 1
ATOM 2976 N N . ALA A 1 380 ? -44.729 12.730 50.360 1.00 45.19 380 ALA A N 1
ATOM 2977 C CA . ALA A 1 380 ? -46.036 12.243 50.809 1.00 45.19 380 ALA A CA 1
ATOM 2978 C C . ALA A 1 380 ? -46.297 12.480 52.314 1.00 45.19 380 ALA A C 1
ATOM 2980 O O . ALA A 1 380 ? -47.449 12.605 52.730 1.00 45.19 380 ALA A O 1
ATOM 2981 N N . HIS A 1 381 ? -45.250 12.624 53.135 1.00 47.56 381 HIS A N 1
ATOM 2982 C CA . HIS A 1 381 ? -45.386 12.820 54.586 1.00 47.56 381 HIS A CA 1
ATOM 2983 C C . HIS A 1 381 ? -45.540 14.282 55.049 1.00 47.56 381 HIS A C 1
ATOM 2985 O O . HIS A 1 381 ? -45.742 14.521 56.240 1.00 47.56 381 HIS A O 1
ATOM 2991 N N . ARG A 1 382 ? -45.480 15.275 54.146 1.00 43.19 382 ARG A N 1
ATOM 2992 C CA . ARG A 1 382 ? -45.459 16.707 54.520 1.00 43.19 382 ARG A CA 1
ATOM 2993 C C . ARG A 1 382 ? -46.745 17.494 54.233 1.00 43.19 382 ARG A C 1
ATOM 2995 O O . ARG A 1 382 ? -46.764 18.706 54.431 1.00 43.19 382 ARG A O 1
ATOM 3002 N N . ALA A 1 383 ? -47.829 16.831 53.829 1.00 40.53 383 ALA A N 1
ATOM 3003 C CA . ALA A 1 383 ? -49.103 17.474 53.500 1.00 40.53 383 ALA A CA 1
ATOM 3004 C C . ALA A 1 383 ? -50.197 17.230 54.561 1.00 40.53 383 ALA A C 1
ATOM 3006 O O . ALA A 1 383 ? -51.202 16.587 54.290 1.00 40.53 383 ALA A O 1
ATOM 3007 N N . TYR A 1 384 ? -50.025 17.783 55.764 1.00 45.62 384 TYR A N 1
ATOM 3008 C CA . TYR A 1 384 ? -51.140 18.067 56.680 1.00 45.62 384 TYR A CA 1
ATOM 3009 C C . TYR A 1 384 ? -50.858 19.361 57.455 1.00 45.62 384 TYR A C 1
ATOM 3011 O O . TYR A 1 384 ? -50.045 19.347 58.380 1.00 45.62 384 TYR A O 1
ATOM 3019 N N . PRO A 1 385 ? -51.522 20.488 57.142 1.00 43.78 385 PRO A N 1
ATOM 3020 C CA . PRO A 1 385 ? -51.567 21.620 58.047 1.00 43.78 385 PRO A CA 1
ATOM 3021 C C . PRO A 1 385 ? -52.813 21.551 58.937 1.00 43.78 385 PRO A C 1
ATOM 3023 O O . PRO A 1 385 ? -53.952 21.435 58.480 1.00 43.78 385 PRO A O 1
ATOM 3026 N N . HIS A 1 386 ? -52.556 21.648 60.238 1.00 38.28 386 HIS A N 1
ATOM 3027 C CA . HIS A 1 386 ? -53.527 21.827 61.306 1.00 38.28 386 HIS A CA 1
ATOM 3028 C C . HIS A 1 386 ? -54.364 23.109 61.133 1.00 38.28 386 HIS A C 1
ATOM 3030 O O . HIS A 1 386 ? -53.843 24.189 60.857 1.00 38.28 386 HIS A O 1
ATOM 3036 N N . ARG A 1 387 ? -55.674 22.981 61.388 1.00 41.09 387 ARG A N 1
ATOM 3037 C CA . ARG A 1 387 ? -56.617 24.074 61.699 1.00 41.09 387 ARG A CA 1
ATOM 3038 C C . ARG A 1 387 ? -56.139 24.922 62.887 1.00 41.09 387 ARG A C 1
ATOM 3040 O O . ARG A 1 387 ? -55.668 24.346 63.867 1.00 41.09 387 ARG A O 1
ATOM 3047 N N . PRO A 1 388 ? -56.525 26.209 62.922 1.00 40.41 388 PRO A N 1
ATOM 3048 C CA . PRO A 1 388 ? -56.905 26.850 64.174 1.00 40.41 388 PRO A CA 1
ATOM 3049 C C . PRO A 1 388 ? -58.356 27.361 64.164 1.00 40.41 388 PRO A C 1
ATOM 3051 O O . PRO A 1 388 ? -58.974 27.582 63.122 1.00 40.41 388 PRO A O 1
ATOM 3054 N N . ALA A 1 389 ? -58.899 27.489 65.372 1.00 38.97 389 ALA A N 1
ATOM 3055 C CA . ALA A 1 389 ? -60.270 27.855 65.700 1.00 38.97 389 ALA A CA 1
ATOM 3056 C C . ALA A 1 389 ? -60.384 29.310 66.202 1.00 38.97 389 ALA A C 1
ATOM 3058 O O . ALA A 1 389 ? -59.449 29.822 66.810 1.00 38.97 389 ALA A O 1
ATOM 3059 N N . GLY A 1 390 ? -61.582 29.894 66.033 1.00 34.50 390 GLY A N 1
ATOM 3060 C CA . GLY A 1 390 ? -62.083 31.122 66.685 1.00 34.50 390 GLY A CA 1
ATOM 3061 C C . GLY A 1 390 ? -61.772 32.421 65.923 1.00 34.50 390 GLY A C 1
ATOM 3062 O O . GLY A 1 390 ? -60.657 32.608 65.470 1.00 34.50 390 GLY A O 1
ATOM 3063 N N . GLY A 1 391 ? -62.665 33.391 65.711 1.00 36.69 391 GLY A N 1
ATOM 3064 C CA . GLY A 1 391 ? -64.059 33.604 66.098 1.00 36.69 391 GLY A CA 1
ATOM 3065 C C . GLY A 1 391 ? -64.335 35.118 66.218 1.00 36.69 391 GLY A C 1
ATOM 3066 O O . GLY A 1 391 ? -63.597 35.779 66.934 1.00 36.69 391 GLY A O 1
ATOM 3067 N N . VAL A 1 392 ? -65.444 35.604 65.614 1.00 40.41 392 VAL A N 1
ATOM 3068 C CA . VAL A 1 392 ? -66.237 36.819 65.994 1.00 40.41 392 VAL A CA 1
ATOM 3069 C C . VAL A 1 392 ? -65.562 38.186 65.639 1.00 40.41 392 VAL A C 1
ATOM 3071 O O . VAL A 1 392 ? -64.393 38.361 65.923 1.00 40.41 392 VAL A O 1
ATOM 3074 N N . ARG A 1 393 ? -66.138 39.250 65.029 1.00 38.50 393 ARG A N 1
ATOM 3075 C CA . ARG A 1 393 ? -67.505 39.798 64.834 1.00 38.50 393 ARG A CA 1
ATOM 3076 C C . ARG A 1 393 ? -67.519 40.913 63.744 1.00 38.50 393 ARG A C 1
ATOM 3078 O O . ARG A 1 393 ? -66.602 41.718 63.701 1.00 38.50 393 ARG A O 1
ATOM 3085 N N . SER A 1 394 ? -68.678 41.064 63.086 1.00 38.66 394 SER A N 1
ATOM 3086 C CA . SER A 1 394 ? -69.434 42.317 62.805 1.00 38.66 394 SER A CA 1
ATOM 3087 C C . SER A 1 394 ? -69.099 43.308 61.660 1.00 38.66 394 SER A C 1
ATOM 3089 O O . SER A 1 394 ? -68.108 44.021 61.704 1.00 38.66 394 SER A O 1
ATOM 3091 N N . ARG A 1 395 ? -70.146 43.488 60.825 1.00 39.25 395 ARG A N 1
ATOM 3092 C CA . ARG A 1 395 ? -70.749 44.720 60.248 1.00 39.25 395 ARG A CA 1
ATOM 3093 C C . ARG A 1 395 ? -70.037 45.519 59.140 1.00 39.25 395 ARG A C 1
ATOM 3095 O O . ARG A 1 395 ? -69.152 46.309 59.419 1.00 39.25 395 ARG A O 1
ATOM 3102 N N . GLY A 1 396 ? -70.700 45.519 57.977 1.00 39.25 396 GLY A N 1
ATOM 3103 C CA . GLY A 1 396 ? -71.470 46.683 57.503 1.00 39.25 396 GLY A CA 1
ATOM 3104 C C . GLY A 1 396 ? -70.834 47.514 56.386 1.00 39.25 396 GLY A C 1
ATOM 3105 O O . GLY A 1 396 ? -69.722 47.999 56.554 1.00 39.25 396 GLY A O 1
ATOM 3106 N N . GLY A 1 397 ? -71.603 47.740 55.314 1.00 36.34 397 GLY A N 1
ATOM 3107 C CA . GLY A 1 397 ? -71.299 48.678 54.228 1.00 36.34 397 GLY A CA 1
ATOM 3108 C C . GLY A 1 397 ? -71.566 48.081 52.866 1.00 36.34 397 GLY A C 1
ATOM 3109 O O . GLY A 1 397 ? -70.585 47.573 52.289 1.00 36.34 397 GLY A O 1
#

Secondary structure (DSSP, 8-state):
-GGGSHHHHHGGGGSS-HHHHHHHHHHHHHHHHHTSS---TTHHHHHHHHTT-SSHHHHHHHHHHIIIIIHHH-TTHHHHHHHHHHHHHTT---HHHHTTT----HHHHHHH---SSSSHHHHHHHHHHHHHTS-HHHHHHHHHHHIIIIIIHHHTTSSPPPSSTTS--TTSHHHHHHHHHHHHTSTTTSPP-----S-------SSHHHHHHHHHHHHHHHHIIIIIHHHHHHHHHHHHHTT-TTHHHHHHHHHHHHHH-HHHHHHHHTT-HHHHHHHHHHHHHHHHHHHHHHS----------S-----------------PPPHHHHHHHHHHHH-----HHHHHHHHHHHHHHHHHHHHHHHHHHHHHHHHHHHHHTT--PPP----------

Radius of gyration: 30.94 Å; chains: 1; bounding box: 92×106×94 Å